Protein AF-A0A2V6MTR0-F1 (afdb_monomer_lite)

Foldseek 3Di:
DDDDDDDDDDDDDDDDDDDPDDPDDPPPPPPDDAQPQLLAQQVLQDQLPAQKKKKFQKFFFPLVLLVVLVCVQPVPDVVSAPHAHTNDFAFAADPDDPPDDPVDGHGDRDQKHKDKDFALLLCVSNVVCVVAVQWDPPLAVDSNCDCLNLCVLLPQDDCSHPVNDPWCHPVSRRGMMMMMGGNDPVSVVVNVVRVVVSCPVVVRIDGGDMDMFGAAWDADPNDTDGACAAQLLARPPLDAAAADNGPDDDQQAQADHFHCCFFFPDCPDPRDHATPPNSVGGSDWDKDWDWDWDLSVVLQVVLVVCCVPDNSQLVVCLQAQHGRDLAGLQVVQPDNADVVHADSSCSNHDACFAQVRDHPQLCPSHNCLHPCCLLCVQQQQFVVFNGGNGDPSSQDWGDRKGKDDHHQDPVCSPPVITITIIDITITRHCVRHVSCSSNQRNPDPCGRPPSDDDPVVVPPVCVVDPDDPDDDDDDDDDDDDDDDD

Radius of gyration: 28.37 Å; chains: 1; bounding box: 114×89×95 Å

pLDDT: mean 83.17, std 23.15, range [23.16, 98.75]

Secondary structure (DSSP, 8-state):
---------PPPPP-----S--SS-------PPPP-TTTSBHHHH-----SEEEEEEEEESSHHHHHHHHHHTTSS-TTTSPPPPBSSPPPS--PPPTTS-TTSPP----SEEEEEEE-HHHHHHTTHHHH-TT-B-TT-HHHHH-HHHHHHHHT--GGGSGGG-STTTTTT---EEEEEEESSHHHHHHHHHHHHHHHHGGG-EEEEEEEEEEPPEEEETTEEEE-SB-TTS-B-S-S---BTT-SS----BSSPPBPGGGTS--TT-SS-PPPBSGGGTTT--EEEEEEEE--HHHHHHHHHTTTTTS-HHHHHHHHHSB-TTS-BTTT-SS-SS-TT---TTTTB---SB-TTS-B-TT-SSS-TTSHHHHH--TTS-BTTB-STT---GGG--EEEEEEESPPP-TTSTT-----EEEEEEEES-IIIIIIHIIIIIIS-TTTTTTS---TTHHHHHTTT-----PPP-------------

Sequence (485 aa):
MLMSQGIKIDDPPARKAAGIMGHLFGRSEHKTPGLDLDDIQGFILRGYRMPMVRHFLLTVGVPAEARKLLGRLVSGDESDAPQITTAEEWQVGFEAGPGDNAAEVSRHKPDYCLNLGITWQGMMALEIKDRVPTLSFNSFGAFIAGAAARAKLVGDTGPSDPQNWIGDFGKGSDHVLLTLHALSPECLATYSERLAALFAEGNAFREIWRQDGMALMEMKDGKPVFTSKVPFGYTDGVSVTTIRGGPELSRQDHQQPCEPWLFVLRDEAENYIVPEPRELGLNGSFAVFKMIMTDVVGFENFLQSNKDKIDPELLAAKMCGRWRNGVPLALSPETDSPVGGIPSEQLNNFEYVNADGSGDPKGLRCPVGAHMRRVNPRGEPVTGQGQAGGSNVTHRLIRRGMPYGPTYDPRQPYDGIERGLLGYFINSSIENQYEFVLSQWVNDSAFAGSVRLNPYSAGEWHASNQGHRLHQLHYHESRGLLLPA

Structure (mmCIF, N/CA/C/O backbone):
data_AF-A0A2V6MTR0-F1
#
_entry.id   AF-A0A2V6MTR0-F1
#
loop_
_atom_site.group_PDB
_atom_site.id
_atom_site.type_symbol
_atom_site.label_atom_id
_atom_site.label_alt_id
_atom_site.label_comp_id
_atom_site.label_asym_id
_atom_site.label_entity_id
_atom_site.label_seq_id
_atom_site.pdbx_PDB_ins_code
_atom_site.Cartn_x
_atom_site.Cartn_y
_atom_site.Cartn_z
_atom_site.occupancy
_atom_site.B_iso_or_equiv
_atom_site.auth_seq_id
_atom_site.auth_comp_id
_atom_site.auth_asym_id
_atom_site.auth_atom_id
_atom_site.pdbx_PDB_model_num
ATOM 1 N N . MET A 1 1 ? -84.708 -14.230 -64.052 1.00 33.84 1 MET A N 1
ATOM 2 C CA . MET A 1 1 ? -83.751 -15.224 -64.589 1.00 33.84 1 MET A CA 1
ATOM 3 C C . MET A 1 1 ? -82.373 -14.790 -64.117 1.00 33.84 1 MET A C 1
ATOM 5 O O . MET A 1 1 ? -82.005 -13.664 -64.397 1.00 33.84 1 MET A O 1
ATOM 9 N N . LEU A 1 2 ? -81.796 -15.440 -63.105 1.00 29.17 2 LEU A N 1
ATOM 10 C CA . LEU A 1 2 ? -81.157 -16.770 -63.112 1.00 29.17 2 LEU A CA 1
ATOM 11 C C . LEU A 1 2 ? -79.667 -16.687 -63.496 1.00 29.17 2 LEU A C 1
ATOM 13 O O . LEU A 1 2 ? -79.356 -16.682 -64.676 1.00 29.17 2 LEU A O 1
ATOM 17 N N . MET A 1 3 ? -78.832 -16.722 -62.444 1.00 26.53 3 MET A N 1
ATOM 18 C CA . MET A 1 3 ? -77.586 -17.507 -62.288 1.00 26.53 3 MET A CA 1
ATOM 19 C C . MET A 1 3 ? -76.374 -17.177 -63.193 1.00 26.53 3 MET A C 1
ATOM 21 O O . MET A 1 3 ? -76.527 -16.717 -64.311 1.00 26.53 3 MET A O 1
ATOM 25 N N . SER A 1 4 ? -75.121 -17.375 -62.759 1.00 28.55 4 SER A N 1
ATOM 26 C CA . SER A 1 4 ? -74.588 -18.056 -61.558 1.00 28.55 4 SER A CA 1
ATOM 27 C C . SER A 1 4 ? -73.441 -17.272 -60.893 1.00 28.55 4 SER A C 1
ATOM 29 O O . SER A 1 4 ? -72.795 -16.444 -61.526 1.00 28.55 4 SER A O 1
ATOM 31 N N . GLN A 1 5 ? -73.162 -17.558 -59.617 1.00 31.67 5 GLN A N 1
ATOM 32 C CA . GLN A 1 5 ? -72.034 -16.980 -58.869 1.00 31.67 5 GLN A CA 1
ATOM 33 C C . GLN A 1 5 ? -70.685 -17.621 -59.242 1.00 31.67 5 GLN A C 1
ATOM 35 O O . GLN A 1 5 ? -70.638 -18.760 -59.701 1.00 31.67 5 GLN A O 1
ATOM 40 N N . GLY A 1 6 ? -69.590 -16.904 -58.965 1.00 27.83 6 GLY A N 1
ATOM 41 C CA . GLY A 1 6 ? -68.218 -17.393 -59.126 1.00 27.83 6 GLY A CA 1
ATOM 42 C C . GLY A 1 6 ? -67.177 -16.348 -58.719 1.00 27.83 6 GLY A C 1
ATOM 43 O O . GLY A 1 6 ? -66.481 -15.811 -59.575 1.00 27.83 6 GLY A O 1
ATOM 44 N N . ILE A 1 7 ? -67.091 -16.024 -57.424 1.00 32.03 7 ILE A N 1
ATOM 45 C CA . ILE A 1 7 ? -66.074 -15.104 -56.885 1.00 32.03 7 ILE A CA 1
ATOM 46 C C . ILE A 1 7 ? -64.896 -15.928 -56.357 1.00 32.03 7 ILE A C 1
ATOM 48 O O . ILE A 1 7 ? -65.088 -16.833 -55.546 1.00 32.03 7 ILE A O 1
ATOM 52 N N . LYS A 1 8 ? -63.683 -15.614 -56.825 1.00 28.50 8 LYS A N 1
ATOM 53 C CA . LYS A 1 8 ? -62.437 -16.177 -56.291 1.00 28.50 8 LYS A CA 1
ATOM 54 C C . LYS A 1 8 ? -62.180 -15.643 -54.882 1.00 28.50 8 LYS A C 1
ATOM 56 O O . LYS A 1 8 ? -62.353 -14.452 -54.637 1.00 28.50 8 LYS A O 1
ATOM 61 N N . ILE A 1 9 ? -61.724 -16.523 -54.000 1.00 31.20 9 ILE A N 1
ATOM 62 C CA . ILE A 1 9 ? -61.154 -16.184 -52.695 1.00 31.20 9 ILE A CA 1
ATOM 63 C C . ILE A 1 9 ? -59.670 -16.542 -52.788 1.00 31.20 9 ILE A C 1
ATOM 65 O O . ILE A 1 9 ? -59.353 -17.667 -53.171 1.00 31.20 9 ILE A O 1
ATOM 69 N N . ASP A 1 10 ? -58.789 -15.592 -52.481 1.00 29.17 10 ASP A N 1
ATOM 70 C CA . ASP A 1 10 ? -57.348 -15.839 -52.393 1.00 29.17 10 ASP A CA 1
ATOM 71 C C . ASP A 1 10 ? -56.990 -16.344 -50.983 1.00 29.17 10 ASP A C 1
ATOM 73 O O . ASP A 1 10 ? -57.447 -15.789 -49.978 1.00 29.17 10 ASP A O 1
ATOM 77 N N . ASP A 1 11 ? -56.185 -17.406 -50.905 1.00 30.42 11 ASP A N 1
ATOM 78 C CA . ASP A 1 11 ? -55.829 -18.071 -49.645 1.00 30.42 11 ASP A CA 1
ATOM 79 C C . ASP A 1 11 ? -54.784 -17.284 -48.820 1.00 30.42 11 ASP A C 1
ATOM 81 O O . ASP A 1 11 ? -53.727 -16.917 -49.345 1.00 30.42 11 ASP A O 1
ATOM 85 N N . PRO A 1 12 ? -54.998 -17.084 -47.503 1.00 31.59 12 PRO A N 1
ATOM 86 C CA . PRO A 1 12 ? -53.989 -16.531 -46.603 1.00 31.59 12 PRO A CA 1
ATOM 87 C C . PRO A 1 12 ? -53.010 -17.617 -46.093 1.00 31.59 12 PRO A C 1
ATOM 89 O O . PRO A 1 12 ? -53.440 -18.715 -45.724 1.00 31.59 12 PRO A O 1
ATOM 92 N N . PRO A 1 13 ? -51.695 -17.335 -45.988 1.00 31.44 13 PRO A N 1
ATOM 93 C CA . PRO A 1 13 ? -50.710 -18.307 -45.508 1.00 31.44 13 PRO A CA 1
ATOM 94 C C . PRO A 1 13 ? -50.838 -18.615 -44.004 1.00 31.44 13 PRO A C 1
ATOM 96 O O . PRO A 1 13 ? -51.293 -17.802 -43.198 1.00 31.44 13 PRO A O 1
ATOM 99 N N . ALA A 1 14 ? -50.442 -19.834 -43.627 1.00 29.52 14 ALA A N 1
ATOM 100 C CA . ALA A 1 14 ? -50.950 -20.504 -42.433 1.00 29.52 14 ALA A CA 1
ATOM 101 C C . ALA A 1 14 ? -50.149 -20.328 -41.121 1.00 29.52 14 ALA A C 1
ATOM 103 O O . ALA A 1 14 ? -48.926 -20.217 -41.088 1.00 29.52 14 ALA A O 1
ATOM 104 N N . ARG A 1 15 ? -50.921 -20.423 -40.028 1.00 29.33 15 ARG A N 1
ATOM 105 C CA . ARG A 1 15 ? -50.597 -20.675 -38.607 1.00 29.33 15 ARG A CA 1
ATOM 106 C C . ARG A 1 15 ? -49.187 -21.197 -38.256 1.00 29.33 15 ARG A C 1
ATOM 108 O O . ARG A 1 15 ? -48.757 -22.238 -38.747 1.00 29.33 15 ARG A O 1
ATOM 115 N N . LYS A 1 16 ? -48.645 -20.670 -37.148 1.00 28.02 16 LYS A N 1
ATOM 116 C CA . LYS A 1 16 ? -47.984 -21.485 -36.105 1.00 28.02 16 LYS A CA 1
ATOM 117 C C . LYS A 1 16 ? -48.635 -21.238 -34.740 1.00 28.02 16 LYS A C 1
ATOM 119 O O . LYS A 1 16 ? -49.164 -20.161 -34.489 1.00 28.02 16 LYS A O 1
ATOM 124 N N . ALA A 1 17 ? -48.674 -22.284 -33.917 1.00 28.58 17 ALA A N 1
ATOM 125 C CA . ALA A 1 17 ? -49.437 -22.332 -32.671 1.00 28.58 17 ALA A CA 1
ATOM 126 C C . ALA A 1 17 ? -48.702 -21.683 -31.486 1.00 28.58 17 ALA A C 1
ATOM 128 O O . ALA A 1 17 ? -47.473 -21.618 -31.466 1.00 28.58 17 ALA A O 1
ATOM 129 N N . ALA A 1 18 ? -49.469 -21.253 -30.482 1.00 29.38 18 ALA A N 1
ATOM 130 C CA . ALA A 1 18 ? -48.938 -20.783 -29.209 1.00 29.38 18 ALA A CA 1
ATOM 131 C C . ALA A 1 18 ? -48.342 -21.941 -28.385 1.00 29.38 18 ALA A C 1
ATOM 133 O O . ALA A 1 18 ? -48.918 -23.028 -28.323 1.00 29.38 18 ALA A O 1
ATOM 134 N N . GLY A 1 19 ? -47.218 -21.674 -27.717 1.00 24.73 19 GLY A N 1
ATOM 135 C CA . GLY A 1 19 ? -46.585 -22.559 -26.739 1.00 24.73 19 GLY A CA 1
ATOM 136 C C . GLY A 1 19 ? -46.170 -21.752 -25.510 1.00 24.73 19 GLY A C 1
ATOM 137 O O . GLY A 1 19 ? -45.604 -20.669 -25.634 1.00 24.73 19 GLY A O 1
ATOM 138 N N . ILE A 1 20 ? -46.501 -22.256 -24.323 1.00 33.28 20 ILE A N 1
ATOM 139 C CA . ILE A 1 20 ? -46.350 -21.546 -23.047 1.00 33.28 20 ILE A CA 1
ATOM 140 C C . ILE A 1 20 ? -44.891 -21.634 -22.572 1.00 33.28 20 ILE A C 1
ATOM 142 O O . ILE A 1 20 ? -44.510 -22.630 -21.969 1.00 33.28 20 ILE A O 1
ATOM 146 N N . MET A 1 21 ? -44.086 -20.596 -22.830 1.00 28.44 21 MET A N 1
ATOM 147 C CA . MET A 1 21 ? -42.821 -20.295 -22.126 1.00 28.44 21 MET A CA 1
ATOM 148 C C . MET A 1 21 ? -42.374 -18.854 -22.454 1.00 28.44 21 MET A C 1
ATOM 150 O O . MET A 1 21 ? -41.492 -18.622 -23.273 1.00 28.44 21 MET A O 1
ATOM 154 N N . GLY A 1 22 ? -43.045 -17.868 -21.845 1.00 27.20 22 GLY A N 1
ATOM 155 C CA . GLY A 1 22 ? -42.843 -16.430 -22.107 1.00 27.20 22 GLY A CA 1
ATOM 156 C C . GLY A 1 22 ? -42.493 -15.586 -20.875 1.00 27.20 22 GLY A C 1
ATOM 157 O O . GLY A 1 22 ? -42.615 -14.367 -20.925 1.00 27.20 22 GLY A O 1
ATOM 158 N N . HIS A 1 23 ? -42.093 -16.216 -19.767 1.00 29.58 23 HIS A N 1
ATOM 159 C CA . HIS A 1 23 ? -41.708 -15.542 -18.522 1.00 29.58 23 HIS A CA 1
ATOM 160 C C . HIS A 1 23 ? -40.485 -16.214 -17.890 1.00 29.58 23 HIS A C 1
ATOM 162 O O . HIS A 1 23 ? -40.604 -16.947 -16.918 1.00 29.58 23 HIS A O 1
ATOM 168 N N . LEU A 1 24 ? -39.321 -15.964 -18.488 1.00 30.08 24 LEU A N 1
ATOM 169 C CA . LEU A 1 24 ? -37.967 -16.079 -17.934 1.00 30.08 24 LEU A CA 1
ATOM 170 C C . LEU A 1 24 ? -37.044 -15.337 -18.922 1.00 30.08 24 LEU A C 1
ATOM 172 O O . LEU A 1 24 ? -37.336 -15.307 -20.115 1.00 30.08 24 LEU A O 1
ATOM 176 N N . PHE A 1 25 ? -35.963 -14.721 -18.435 1.00 33.44 25 PHE A N 1
ATOM 177 C CA . PHE A 1 25 ? -35.032 -13.885 -19.224 1.00 33.44 25 PHE A CA 1
ATOM 178 C C . PHE A 1 25 ? -35.564 -12.529 -19.722 1.00 33.44 25 PHE A C 1
ATOM 180 O O . PHE A 1 25 ? -35.232 -12.073 -20.815 1.00 33.44 25 PHE A O 1
ATOM 187 N N . GLY A 1 26 ? -36.262 -11.798 -18.852 1.00 25.62 26 GLY A N 1
ATOM 188 C CA . GLY A 1 26 ? -36.064 -10.349 -18.839 1.00 25.62 26 GLY A CA 1
ATOM 189 C C . GLY A 1 26 ? -34.665 -10.063 -18.289 1.00 25.62 26 GLY A C 1
ATOM 190 O O . GLY A 1 26 ? -34.440 -10.256 -17.096 1.00 25.62 26 GLY A O 1
ATOM 191 N N . ARG A 1 27 ? -33.715 -9.636 -19.135 1.00 30.66 27 ARG A N 1
ATOM 192 C CA . ARG A 1 27 ? -32.462 -9.038 -18.648 1.00 30.66 27 ARG A CA 1
ATOM 193 C C . ARG A 1 27 ? -32.815 -7.707 -17.992 1.00 30.66 27 ARG A C 1
ATOM 195 O O . ARG A 1 27 ? -32.954 -6.695 -18.670 1.00 30.66 27 ARG A O 1
ATOM 202 N N . SER A 1 28 ? -32.978 -7.741 -16.674 1.00 26.50 28 SER A N 1
ATOM 203 C CA . SER A 1 28 ? -32.849 -6.557 -15.838 1.00 26.50 28 SER A CA 1
ATOM 204 C C . SER A 1 28 ? -31.464 -5.968 -16.097 1.00 26.50 28 SER A C 1
ATOM 206 O O . SER A 1 28 ? -30.456 -6.604 -15.783 1.00 26.50 28 SER A O 1
ATOM 208 N N . GLU A 1 29 ? -31.406 -4.772 -16.684 1.00 31.47 29 GLU A N 1
ATOM 209 C CA . GLU A 1 29 ? -30.251 -3.899 -16.498 1.00 31.47 29 GLU A CA 1
ATOM 210 C C . GLU A 1 29 ? -30.249 -3.494 -15.024 1.00 31.47 29 GLU A C 1
ATOM 212 O O . GLU A 1 29 ? -30.790 -2.457 -14.634 1.00 31.47 29 GLU A O 1
ATOM 217 N N . HIS A 1 30 ? -29.671 -4.354 -14.184 1.00 32.06 30 HIS A N 1
ATOM 218 C CA . HIS A 1 30 ? -29.319 -3.976 -12.830 1.00 32.06 30 HIS A CA 1
ATOM 219 C C . HIS A 1 30 ? -28.323 -2.827 -12.943 1.00 32.06 30 HIS A C 1
ATOM 221 O O . HIS A 1 30 ? -27.138 -3.043 -13.190 1.00 32.06 30 HIS A O 1
ATOM 227 N N . LYS A 1 31 ? -28.814 -1.596 -12.759 1.00 31.45 31 LYS A N 1
ATOM 228 C CA . LYS A 1 31 ? -27.966 -0.496 -12.314 1.00 31.45 31 LYS A CA 1
ATOM 229 C C . LYS A 1 31 ? -27.242 -1.006 -11.077 1.00 31.45 31 LYS A C 1
ATOM 231 O O . LYS A 1 31 ? -27.892 -1.231 -10.055 1.00 31.45 31 LYS A O 1
ATOM 236 N N . THR A 1 32 ? -25.933 -1.212 -11.186 1.00 45.22 32 THR A N 1
ATOM 237 C CA . THR A 1 32 ? -25.082 -1.467 -10.027 1.00 45.22 32 THR A CA 1
ATOM 238 C C . THR A 1 32 ? -25.380 -0.368 -9.007 1.00 45.22 32 THR A C 1
ATOM 240 O O . THR A 1 32 ? -25.335 0.809 -9.390 1.00 45.22 32 THR A O 1
ATOM 243 N N . PRO A 1 33 ? -25.753 -0.702 -7.758 1.00 58.97 33 PRO A N 1
ATOM 244 C CA . PRO A 1 33 ? -25.910 0.303 -6.719 1.00 58.97 33 PRO A CA 1
ATOM 245 C C . PRO A 1 33 ? -24.625 1.121 -6.617 1.00 58.97 33 PRO A C 1
ATOM 247 O O . PRO A 1 33 ? -23.531 0.580 -6.804 1.00 58.97 33 PRO A O 1
ATOM 250 N N . GLY A 1 34 ? -24.759 2.419 -6.344 1.00 81.44 34 GLY A N 1
ATOM 251 C CA . GLY A 1 34 ? -23.606 3.294 -6.167 1.00 81.44 34 GLY A CA 1
ATOM 252 C C . GLY A 1 34 ? -22.654 2.790 -5.078 1.00 81.44 34 GLY A C 1
ATOM 253 O O . GLY A 1 34 ? -22.967 1.882 -4.301 1.00 81.44 34 GLY A O 1
ATOM 254 N N . LEU A 1 35 ? -21.469 3.389 -5.040 1.00 89.81 35 LEU A N 1
ATOM 255 C CA . LEU A 1 35 ? -20.619 3.305 -3.861 1.00 89.81 35 LEU A CA 1
ATOM 256 C C . LEU A 1 35 ? -21.121 4.331 -2.848 1.00 89.81 35 LEU A C 1
ATOM 258 O O . LEU A 1 35 ? -21.293 5.497 -3.204 1.00 89.81 35 LEU A O 1
ATOM 262 N N . ASP A 1 36 ? -21.344 3.887 -1.616 1.00 93.00 36 ASP A N 1
ATOM 263 C CA . ASP A 1 36 ? -21.772 4.732 -0.501 1.00 93.00 36 ASP A CA 1
ATOM 264 C C . ASP A 1 36 ? -20.525 5.465 0.019 1.00 93.00 36 ASP A C 1
ATOM 266 O O . ASP A 1 36 ? -19.776 4.980 0.867 1.00 93.00 36 ASP A O 1
ATOM 270 N N . LEU A 1 37 ? -20.183 6.572 -0.648 1.00 91.88 37 LEU A N 1
ATOM 271 C CA . LEU A 1 37 ? -18.887 7.238 -0.487 1.00 91.88 37 LEU A CA 1
ATOM 272 C C . LEU A 1 37 ? -18.693 7.868 0.905 1.00 91.88 37 LEU A C 1
ATOM 274 O O . LEU A 1 37 ? -17.554 8.089 1.308 1.00 91.88 37 LEU A O 1
ATOM 278 N N . ASP A 1 38 ? -19.777 8.137 1.621 1.00 92.25 38 ASP A N 1
ATOM 279 C CA . ASP A 1 38 ? -19.833 8.587 3.014 1.00 92.25 38 ASP A CA 1
ATOM 280 C C . ASP A 1 38 ? -19.482 7.478 4.017 1.00 92.25 38 ASP A C 1
ATOM 282 O O . ASP A 1 38 ? -18.812 7.744 5.012 1.00 92.25 38 ASP A O 1
ATOM 286 N N . ASP A 1 39 ? -19.845 6.230 3.725 1.00 94.69 39 ASP A N 1
ATOM 287 C CA . ASP A 1 39 ? -19.574 5.064 4.580 1.00 94.69 39 ASP A CA 1
ATOM 288 C C . ASP A 1 39 ? -18.194 4.422 4.301 1.00 94.69 39 ASP A C 1
ATOM 290 O O . ASP A 1 39 ? -17.587 3.768 5.151 1.00 94.69 39 ASP A O 1
ATOM 294 N N . ILE A 1 40 ? -17.635 4.636 3.104 1.00 96.06 40 ILE A N 1
ATOM 295 C CA . ILE A 1 40 ? -16.334 4.077 2.705 1.00 96.06 40 ILE A CA 1
ATOM 296 C C . ILE A 1 40 ? -15.183 4.986 3.158 1.00 96.06 40 ILE A C 1
ATOM 298 O O . ILE A 1 40 ? -15.105 6.157 2.789 1.00 96.06 40 ILE A O 1
ATOM 302 N N . GLN A 1 41 ? -14.193 4.427 3.862 1.00 96.81 41 GLN A N 1
ATOM 303 C CA . GLN A 1 41 ? -12.961 5.148 4.207 1.00 96.81 41 GLN A CA 1
ATOM 304 C C . GLN A 1 41 ? -12.203 5.633 2.959 1.00 96.81 41 GLN A C 1
ATOM 306 O O . GLN A 1 41 ? -11.788 4.846 2.102 1.00 96.81 41 GLN A O 1
ATOM 311 N N . GLY A 1 42 ? -11.947 6.942 2.893 1.00 93.12 42 GLY A N 1
ATOM 312 C CA . GLY A 1 42 ? -11.485 7.644 1.697 1.00 93.12 42 GLY A CA 1
ATOM 313 C C . GLY A 1 42 ? -10.224 7.077 1.073 1.00 93.12 42 GLY A C 1
ATOM 314 O O . GLY A 1 42 ? -10.126 6.995 -0.145 1.00 93.12 42 GLY A O 1
ATOM 315 N N . PHE A 1 43 ? -9.289 6.602 1.887 1.00 91.50 43 PHE A N 1
ATOM 316 C CA . PHE A 1 43 ? -7.987 6.102 1.455 1.00 91.50 43 PHE A CA 1
ATOM 317 C C . PHE A 1 43 ? -8.050 4.837 0.583 1.00 91.50 43 PHE A C 1
ATOM 319 O O . PHE A 1 43 ? -7.141 4.582 -0.218 1.00 91.50 43 PHE A O 1
ATOM 326 N N . ILE A 1 44 ? -9.143 4.072 0.695 1.00 94.25 44 ILE A N 1
ATOM 327 C CA . ILE A 1 44 ? -9.448 2.937 -0.181 1.00 94.25 44 ILE A CA 1
ATOM 328 C C . ILE A 1 44 ? -9.596 3.465 -1.616 1.00 94.25 44 ILE A C 1
ATOM 330 O O . ILE A 1 44 ? -8.835 3.092 -2.510 1.00 94.25 44 ILE A O 1
ATOM 334 N N . LEU A 1 45 ? -10.506 4.421 -1.820 1.00 90.38 45 LEU A N 1
ATOM 335 C CA . LEU A 1 45 ? -10.933 4.888 -3.142 1.00 90.38 45 LEU A CA 1
ATOM 336 C C . LEU A 1 45 ? -10.199 6.138 -3.662 1.00 90.38 45 LEU A C 1
ATOM 338 O O . LEU A 1 45 ? -10.233 6.400 -4.862 1.00 90.38 45 LEU A O 1
ATOM 342 N N . ARG A 1 46 ? -9.517 6.894 -2.794 1.00 86.69 46 ARG A N 1
ATOM 343 C CA . ARG A 1 46 ? -8.811 8.148 -3.099 1.00 86.69 46 ARG A CA 1
ATOM 344 C C . ARG A 1 46 ? -7.370 8.113 -2.594 1.00 86.69 46 ARG A C 1
ATOM 346 O O . ARG A 1 46 ? -7.097 7.971 -1.407 1.00 86.69 46 ARG A O 1
ATOM 353 N N . GLY A 1 47 ? -6.418 8.340 -3.488 1.00 84.75 47 GLY A N 1
ATOM 354 C CA . GLY A 1 47 ? -5.051 8.689 -3.139 1.00 84.75 47 GLY A CA 1
ATOM 355 C C . GLY A 1 47 ? -4.988 10.161 -2.751 1.00 84.75 47 GLY A C 1
ATOM 356 O O . GLY A 1 47 ? -5.051 11.028 -3.620 1.00 84.75 47 GLY A O 1
ATOM 357 N N . TYR A 1 48 ? -4.816 10.459 -1.462 1.00 88.38 48 TYR A N 1
ATOM 358 C CA . TYR A 1 48 ? -4.881 11.834 -0.952 1.00 88.38 48 TYR A CA 1
ATOM 359 C C . TYR A 1 48 ? -3.801 12.784 -1.494 1.00 88.38 48 TYR A C 1
ATOM 361 O O . TYR A 1 48 ? -3.951 14.003 -1.413 1.00 88.38 48 TYR A O 1
ATOM 369 N N . ARG A 1 49 ? -2.690 12.259 -2.037 1.00 86.88 49 ARG A N 1
ATOM 370 C CA . ARG A 1 49 ? -1.531 13.040 -2.529 1.00 86.88 49 ARG A CA 1
ATOM 371 C C . ARG A 1 49 ? -0.973 14.014 -1.477 1.00 86.88 49 ARG A C 1
ATOM 373 O O . ARG A 1 49 ? -0.543 15.114 -1.813 1.00 86.88 49 ARG A O 1
ATOM 380 N N . MET A 1 50 ? -1.103 13.700 -0.188 1.00 91.88 50 MET A N 1
ATOM 381 C CA . MET A 1 50 ? -0.501 14.478 0.903 1.00 91.88 50 MET A CA 1
ATOM 382 C C . MET A 1 50 ? 0.993 14.153 0.996 1.00 91.88 50 MET A C 1
ATOM 384 O O . MET A 1 50 ? 1.341 12.988 0.818 1.00 91.88 50 MET A O 1
ATOM 388 N N . PRO A 1 51 ? 1.872 15.143 1.235 1.00 94.94 51 PRO A N 1
ATOM 389 C CA . PRO A 1 51 ? 3.315 14.918 1.254 1.00 94.94 51 PRO A CA 1
ATOM 390 C C . PRO A 1 51 ? 3.796 14.159 2.491 1.00 94.94 51 PRO A C 1
ATOM 392 O O . PRO A 1 51 ? 4.909 13.645 2.474 1.00 94.94 51 PRO A O 1
ATOM 395 N N . MET A 1 52 ? 2.996 14.105 3.559 1.00 96.19 52 MET A N 1
ATOM 396 C CA . MET A 1 52 ? 3.387 13.532 4.845 1.00 96.19 52 MET A CA 1
ATOM 397 C C . MET A 1 52 ? 2.346 12.531 5.342 1.00 96.19 52 MET A C 1
ATOM 399 O O . MET A 1 52 ? 1.149 12.645 5.052 1.00 96.19 52 MET A O 1
ATOM 403 N N . VAL A 1 53 ? 2.817 11.550 6.107 1.00 98.00 53 VAL A N 1
ATOM 404 C CA . VAL A 1 53 ? 1.997 10.593 6.845 1.00 98.00 53 VAL A CA 1
ATOM 405 C C . VAL A 1 53 ? 2.656 10.258 8.179 1.00 98.00 53 VAL A C 1
ATOM 407 O O . VAL A 1 53 ? 3.879 10.176 8.263 1.00 98.00 53 VAL A O 1
ATOM 410 N N . ARG A 1 54 ? 1.851 10.021 9.211 1.00 98.50 54 ARG A N 1
ATOM 411 C CA . ARG A 1 54 ? 2.262 9.371 10.454 1.00 98.50 54 ARG A CA 1
ATOM 412 C C . ARG A 1 54 ? 1.352 8.186 10.718 1.00 98.50 54 ARG A C 1
ATOM 414 O O . ARG A 1 54 ? 0.128 8.318 10.697 1.00 98.50 54 ARG A O 1
ATOM 421 N N . HIS A 1 55 ? 1.960 7.042 10.991 1.00 98.12 55 HIS A N 1
ATOM 422 C CA . HIS A 1 55 ? 1.259 5.839 11.412 1.00 98.12 55 HIS A CA 1
ATOM 423 C C . HIS A 1 55 ? 1.439 5.649 12.916 1.00 98.12 55 HIS A C 1
ATOM 425 O O . HIS A 1 55 ? 2.543 5.819 13.434 1.00 98.12 55 HIS A O 1
ATOM 431 N N . PHE A 1 56 ? 0.360 5.274 13.595 1.00 98.06 56 PHE A N 1
ATOM 432 C CA . PHE A 1 56 ? 0.311 4.964 15.017 1.00 98.06 56 PHE A CA 1
ATOM 433 C C . PHE A 1 56 ? -0.173 3.526 15.174 1.00 98.06 56 PHE A C 1
ATOM 435 O O . PHE A 1 56 ? -1.303 3.206 14.800 1.00 98.06 56 PHE A O 1
ATOM 442 N N . LEU A 1 57 ? 0.672 2.661 15.727 1.00 97.69 57 LEU A N 1
ATOM 443 C CA . LEU A 1 57 ? 0.282 1.319 16.133 1.00 97.69 57 LEU A CA 1
ATOM 444 C C . LEU A 1 57 ? -0.132 1.359 17.603 1.00 97.69 57 LEU A C 1
ATOM 446 O O . LEU A 1 57 ? 0.632 1.795 18.469 1.00 97.69 57 LEU A O 1
ATOM 450 N N . LEU A 1 58 ? -1.348 0.900 17.869 1.00 98.38 58 LEU A N 1
ATOM 451 C CA . LEU A 1 58 ? -2.017 1.018 19.153 1.00 98.38 58 LEU A CA 1
ATOM 452 C C . LEU A 1 58 ? -2.387 -0.369 19.692 1.00 98.38 58 LEU A C 1
ATOM 454 O O . LEU A 1 58 ? -2.930 -1.205 18.966 1.00 98.38 58 LEU A O 1
ATOM 458 N N . THR A 1 59 ? -2.158 -0.580 20.986 1.00 98.38 59 THR A N 1
ATOM 459 C CA . THR A 1 59 ? -2.777 -1.654 21.775 1.00 98.38 59 THR A CA 1
ATOM 460 C C . THR A 1 59 ? -4.008 -1.092 22.481 1.00 98.38 59 THR A C 1
ATOM 462 O O . THR A 1 59 ? -3.938 -0.006 23.057 1.00 98.38 59 THR A O 1
ATOM 465 N N . VAL A 1 60 ? -5.122 -1.823 22.493 1.00 98.69 60 VAL A N 1
ATOM 466 C CA . VAL A 1 60 ? -6.288 -1.500 23.332 1.00 98.69 60 VAL A CA 1
ATOM 467 C C . VAL A 1 60 ? -5.873 -1.521 24.805 1.00 98.69 60 VAL A C 1
ATOM 469 O O . VAL A 1 60 ? -5.268 -2.488 25.266 1.00 98.69 60 VAL A O 1
ATOM 472 N N . GLY A 1 61 ? -6.190 -0.455 25.541 1.00 98.44 61 GLY A N 1
ATOM 473 C CA . GLY A 1 61 ? -6.019 -0.397 26.991 1.00 98.44 61 GLY A CA 1
ATOM 474 C C . GLY A 1 61 ? -7.292 -0.859 27.698 1.00 98.44 61 GLY A C 1
ATOM 475 O O . GLY A 1 61 ? -7.424 -2.027 28.053 1.00 98.44 61 GLY A O 1
ATOM 476 N N . VAL A 1 62 ? -8.243 0.056 27.889 1.00 98.56 62 VAL A N 1
ATOM 477 C CA . VAL A 1 62 ? -9.586 -0.225 28.415 1.00 98.56 62 VAL A CA 1
ATOM 478 C C . VAL A 1 62 ? -10.558 -0.387 27.237 1.00 98.56 62 VAL A C 1
ATOM 480 O O . VAL A 1 62 ? -10.868 0.612 26.585 1.00 98.56 62 VAL A O 1
ATOM 483 N N . PRO A 1 63 ? -11.101 -1.591 26.958 1.00 98.62 63 PRO A N 1
ATOM 484 C CA . PRO A 1 63 ? -11.911 -1.834 25.757 1.00 98.62 63 PRO A CA 1
ATOM 485 C C . PRO A 1 63 ? -13.160 -0.950 25.635 1.00 98.62 63 PRO A C 1
ATOM 487 O O . PRO A 1 63 ? -13.562 -0.583 24.532 1.00 98.62 63 PRO A O 1
ATOM 490 N N . ALA A 1 64 ? -13.773 -0.569 26.761 1.00 98.50 64 ALA A N 1
ATOM 491 C CA . ALA A 1 64 ? -14.921 0.336 26.775 1.00 98.50 64 ALA A CA 1
ATOM 492 C C . ALA A 1 64 ? -14.561 1.758 26.309 1.00 98.50 64 ALA A C 1
ATOM 494 O O . ALA A 1 64 ? -15.229 2.286 25.419 1.00 98.50 64 ALA A O 1
ATOM 495 N N . GLU A 1 65 ? -13.482 2.340 26.842 1.00 98.75 65 GLU A N 1
ATOM 496 C CA . GLU A 1 65 ? -13.010 3.671 26.438 1.00 98.75 65 GLU A CA 1
ATOM 497 C C . GLU A 1 65 ? -12.415 3.647 25.021 1.00 98.75 65 GLU A C 1
ATOM 499 O O . GLU A 1 65 ? -12.631 4.580 24.252 1.00 98.75 65 GLU A O 1
ATOM 504 N N . ALA A 1 66 ? -11.775 2.542 24.620 1.00 98.75 66 ALA A N 1
ATOM 505 C CA . ALA A 1 66 ? -11.323 2.314 23.249 1.00 98.75 66 ALA A CA 1
ATOM 506 C C . ALA A 1 66 ? -12.482 2.386 22.241 1.00 98.75 66 ALA A C 1
ATOM 508 O O . ALA A 1 66 ? -12.433 3.170 21.296 1.00 98.75 66 ALA A O 1
ATOM 509 N N . ARG A 1 67 ? -13.569 1.631 22.469 1.00 98.38 67 ARG A N 1
ATOM 510 C CA . ARG A 1 67 ? -14.779 1.683 21.623 1.00 98.38 67 ARG A CA 1
ATOM 511 C C . ARG A 1 67 ? -15.435 3.066 21.621 1.00 98.38 67 ARG A C 1
ATOM 513 O O . ARG A 1 67 ? -15.878 3.521 20.571 1.00 98.38 67 ARG A O 1
ATOM 520 N N . LYS A 1 68 ? -15.486 3.737 22.775 1.00 98.44 68 LYS A N 1
ATOM 521 C CA . LYS A 1 68 ? -16.007 5.107 22.902 1.00 98.44 68 LYS A CA 1
ATOM 522 C C . LYS A 1 68 ? -15.184 6.093 22.068 1.00 98.44 68 LYS A C 1
ATOM 524 O O . LYS A 1 68 ? -15.776 6.897 21.356 1.00 98.44 68 LYS A O 1
ATOM 529 N N . LEU A 1 69 ? -13.851 6.009 22.098 1.00 98.69 69 LEU A N 1
ATOM 530 C CA . LEU A 1 69 ? -12.996 6.841 21.250 1.00 98.69 69 LEU A CA 1
ATOM 531 C C . LEU A 1 69 ? -13.207 6.540 19.763 1.00 98.69 69 LEU A C 1
ATOM 533 O O . LEU A 1 69 ? -13.371 7.478 18.993 1.00 98.69 69 LEU A O 1
ATOM 537 N N . LEU A 1 70 ? -13.273 5.266 19.358 1.00 98.19 70 LEU A N 1
ATOM 538 C CA . LEU A 1 70 ? -13.564 4.909 17.962 1.00 98.19 70 LEU A CA 1
ATOM 539 C C . LEU A 1 70 ? -14.880 5.536 17.472 1.00 98.19 70 LEU A C 1
ATOM 541 O O . LEU A 1 70 ? -14.915 6.053 16.362 1.00 98.19 70 LEU A O 1
ATOM 545 N N . GLY A 1 71 ? -15.919 5.571 18.315 1.00 97.81 71 GLY A N 1
ATOM 546 C CA . GLY A 1 71 ? -17.177 6.266 18.017 1.00 97.81 71 GLY A CA 1
ATOM 547 C C . GLY A 1 71 ? -17.041 7.789 17.872 1.00 97.81 71 GLY A C 1
ATOM 548 O O . GLY A 1 71 ? -17.716 8.384 17.038 1.00 97.81 71 GLY A O 1
ATOM 549 N N . ARG A 1 72 ? -16.146 8.432 18.634 1.00 98.00 72 ARG A N 1
ATOM 550 C CA . ARG A 1 72 ? -15.877 9.882 18.533 1.00 98.00 72 ARG A CA 1
ATOM 551 C C . ARG A 1 72 ? -15.176 10.252 17.225 1.00 98.00 72 ARG A C 1
ATOM 553 O O . ARG A 1 72 ? -15.506 11.287 16.651 1.00 98.00 72 ARG A O 1
ATOM 560 N N . LEU A 1 73 ? -14.290 9.384 16.723 1.00 97.56 73 LEU A N 1
ATOM 561 C CA . LEU A 1 73 ? -13.598 9.545 15.432 1.00 97.56 73 LEU A CA 1
ATOM 562 C C . LEU A 1 73 ? -14.531 9.411 14.204 1.00 97.56 73 LEU A C 1
ATOM 564 O O . LEU A 1 73 ? -14.078 9.631 13.085 1.00 97.56 73 LEU A O 1
ATOM 568 N N . VAL A 1 74 ? -15.798 9.019 14.384 1.00 95.00 74 VAL A N 1
ATOM 569 C CA . VAL A 1 74 ? -16.806 8.883 13.307 1.00 95.00 74 VAL A CA 1
ATOM 570 C C . VAL A 1 74 ? -18.113 9.626 13.624 1.00 95.00 74 VAL A C 1
ATOM 572 O O . VAL A 1 74 ? -19.163 9.334 13.061 1.00 95.00 74 VAL A O 1
ATOM 575 N N . SER A 1 75 ? -18.071 10.571 14.564 1.00 91.69 75 SER A N 1
ATOM 576 C CA . SER A 1 75 ? -19.247 11.309 15.046 1.00 91.69 75 SER A CA 1
ATOM 577 C C . SER A 1 75 ? -19.639 12.505 14.169 1.00 91.69 75 SER A C 1
ATOM 579 O O . SER A 1 75 ? -20.752 13.016 14.293 1.00 91.69 75 SER A O 1
ATOM 581 N N . GLY A 1 76 ? -18.721 12.978 13.322 1.00 87.00 76 GLY A N 1
ATOM 582 C CA . GLY A 1 76 ? -18.812 14.251 12.606 1.00 87.00 76 GLY A CA 1
ATOM 583 C C . GLY A 1 76 ? -18.407 15.479 13.437 1.00 87.00 76 GLY A C 1
ATOM 584 O O . GLY A 1 76 ? -18.374 16.583 12.895 1.00 87.00 76 GLY A O 1
ATOM 585 N N . ASP A 1 77 ? -18.071 15.323 14.724 1.00 87.00 77 ASP A N 1
ATOM 586 C CA . ASP A 1 77 ? -17.667 16.431 15.599 1.00 87.00 77 ASP A CA 1
ATOM 587 C C . ASP A 1 77 ? -16.140 16.628 15.618 1.00 87.00 77 ASP A C 1
ATOM 589 O O . ASP A 1 77 ? -15.417 16.136 16.488 1.00 87.00 77 ASP A O 1
ATOM 593 N N . GLU A 1 78 ? -15.649 17.413 14.655 1.00 87.62 78 GLU A N 1
ATOM 594 C CA . GLU A 1 78 ? -14.252 17.873 14.573 1.00 87.62 78 GLU A CA 1
ATOM 595 C C . GLU A 1 78 ? -13.748 18.611 15.825 1.00 87.62 78 GLU A C 1
ATOM 597 O O . GLU A 1 78 ? -12.533 18.709 16.030 1.00 87.62 78 GLU A O 1
ATOM 602 N N . SER A 1 79 ? -14.641 19.160 16.659 1.00 86.00 79 SER A N 1
ATOM 603 C CA . SER A 1 79 ? -14.251 19.859 17.887 1.00 86.00 79 SER A CA 1
ATOM 604 C C . SER A 1 79 ? -13.936 18.881 19.022 1.00 86.00 79 SER A C 1
ATOM 606 O O . SER A 1 79 ? -12.985 19.111 19.774 1.00 86.00 79 SER A O 1
ATOM 608 N N . ASP A 1 80 ? -14.653 17.756 19.081 1.00 89.12 80 ASP A N 1
ATOM 609 C CA . ASP A 1 80 ? -14.431 16.670 20.037 1.00 89.12 80 ASP A CA 1
ATOM 610 C C . ASP A 1 80 ? -13.206 15.816 19.668 1.00 89.12 80 ASP A C 1
ATOM 612 O O . ASP A 1 80 ? -12.306 15.611 20.488 1.00 89.12 80 ASP A O 1
ATOM 616 N N . ALA A 1 81 ? -13.122 15.357 18.415 1.00 94.25 81 ALA A N 1
ATOM 617 C CA . ALA A 1 81 ? -12.023 14.518 17.937 1.00 94.25 81 ALA A CA 1
ATOM 618 C C . ALA A 1 81 ? -11.743 14.721 16.434 1.00 94.25 81 ALA A C 1
ATOM 620 O O . ALA A 1 81 ? -12.647 15.100 15.693 1.00 94.25 81 ALA A O 1
ATOM 621 N N . PRO A 1 82 ? -10.518 14.447 15.946 1.00 95.81 82 PRO A N 1
ATOM 622 C CA . PRO A 1 82 ? -10.258 14.360 14.509 1.00 95.81 82 PRO A CA 1
ATOM 623 C C . PRO A 1 82 ? -11.095 13.240 13.866 1.00 95.81 82 PRO A C 1
ATOM 625 O O . PRO A 1 82 ? -11.115 12.125 14.389 1.00 95.81 82 PRO A O 1
ATOM 628 N N . GLN A 1 83 ? -11.771 13.511 12.751 1.00 95.88 83 GLN A N 1
ATOM 629 C CA . GLN A 1 83 ? -12.702 12.577 12.116 1.00 95.88 83 GLN A CA 1
ATOM 630 C C . GLN A 1 83 ? -12.032 11.705 11.046 1.00 95.88 83 GLN A C 1
ATOM 632 O O . GLN A 1 83 ? -11.136 12.139 10.316 1.00 95.88 83 GLN A O 1
ATOM 637 N N . ILE A 1 84 ? -12.496 10.459 10.923 1.00 97.12 84 ILE A N 1
ATOM 638 C CA . ILE A 1 84 ? -12.126 9.544 9.840 1.00 97.12 84 ILE A CA 1
ATOM 639 C C . ILE A 1 84 ? -12.588 10.133 8.505 1.00 97.12 84 ILE A C 1
ATOM 641 O O . ILE A 1 84 ? -13.747 10.492 8.319 1.00 97.12 84 ILE A O 1
ATOM 645 N N . THR A 1 85 ? -11.668 10.211 7.549 1.00 95.56 85 THR A N 1
ATOM 646 C CA . THR A 1 85 ? -11.937 10.772 6.227 1.00 95.56 85 THR A CA 1
ATOM 647 C C . THR A 1 85 ? -12.621 9.739 5.338 1.00 95.56 85 THR A C 1
ATOM 649 O O . THR A 1 85 ? -12.079 8.652 5.107 1.00 95.56 85 THR A O 1
ATOM 652 N N . THR A 1 86 ? -13.791 10.107 4.820 1.00 94.12 86 THR A N 1
ATOM 653 C CA . THR A 1 86 ? -14.641 9.312 3.924 1.00 94.12 86 THR A CA 1
ATOM 654 C C . THR A 1 86 ? -14.195 9.438 2.459 1.00 94.12 86 THR A C 1
ATOM 656 O O . THR A 1 86 ? -13.274 10.192 2.118 1.00 94.12 86 THR A O 1
ATOM 659 N N . ALA A 1 87 ? -14.811 8.664 1.569 1.00 91.56 87 ALA A N 1
ATOM 660 C CA . ALA A 1 87 ? -14.586 8.694 0.130 1.00 91.56 87 ALA A CA 1
ATOM 661 C C . ALA A 1 87 ? -15.454 9.729 -0.606 1.00 91.56 87 ALA A C 1
ATOM 663 O O . ALA A 1 87 ? -15.373 9.801 -1.839 1.00 91.56 87 ALA A O 1
ATOM 664 N N . GLU A 1 88 ? -16.235 10.556 0.094 1.00 87.75 88 GLU A N 1
ATOM 665 C CA . GLU A 1 88 ? -16.991 11.664 -0.502 1.00 87.75 88 GLU A CA 1
ATOM 666 C C . GLU A 1 88 ? -16.091 12.675 -1.226 1.00 87.75 88 GLU A C 1
ATOM 668 O O . GLU A 1 88 ? -14.866 12.703 -1.066 1.00 87.75 88 GLU A O 1
ATOM 673 N N . GLU A 1 89 ? -16.686 13.486 -2.104 1.00 76.44 89 GLU A N 1
ATOM 674 C CA . GLU A 1 89 ? -15.948 14.536 -2.804 1.00 76.44 89 GLU A CA 1
ATOM 675 C C . GLU A 1 89 ? -15.712 15.746 -1.894 1.00 76.44 89 GLU A C 1
ATOM 677 O O . GLU A 1 89 ? -16.645 16.359 -1.380 1.00 76.44 89 GLU A O 1
ATOM 682 N N . TRP A 1 90 ? -14.441 16.111 -1.721 1.00 71.69 90 TRP A N 1
ATOM 683 C CA . TRP A 1 90 ? -14.036 17.268 -0.929 1.00 71.69 90 TRP A CA 1
ATOM 684 C C . TRP A 1 90 ? -14.427 18.603 -1.594 1.00 71.69 90 TRP A C 1
ATOM 686 O O . TRP A 1 90 ? -14.157 18.825 -2.777 1.00 71.69 90 TRP A O 1
ATOM 696 N N . GLN A 1 91 ? -14.970 19.534 -0.804 1.00 53.34 91 GLN A N 1
ATOM 697 C CA . GLN A 1 91 ? -15.254 20.936 -1.175 1.00 53.34 91 GLN A CA 1
ATOM 698 C C . GLN A 1 91 ? -14.173 21.922 -0.592 1.00 53.34 91 GLN A C 1
ATOM 700 O O . GLN A 1 91 ? -13.323 21.488 0.170 1.00 53.34 91 GLN A O 1
ATOM 705 N N . VAL A 1 92 ? -14.181 23.229 -0.958 1.00 49.66 92 VAL A N 1
ATOM 706 C CA . VAL A 1 92 ? -13.503 24.509 -0.486 1.00 49.66 92 VAL A CA 1
ATOM 707 C C . VAL A 1 92 ? -12.288 25.273 -1.202 1.00 49.66 92 VAL A C 1
ATOM 709 O O . VAL A 1 92 ? -12.018 26.416 -0.848 1.00 49.66 92 VAL A O 1
ATOM 712 N N . GLY A 1 93 ? -11.566 24.783 -2.240 1.00 36.72 93 GLY A N 1
ATOM 713 C CA . GLY A 1 93 ? -10.584 25.456 -3.180 1.00 36.72 93 GLY A CA 1
ATOM 714 C C . GLY A 1 93 ? -9.208 24.859 -3.694 1.00 36.72 93 GLY A C 1
ATOM 715 O O . GLY A 1 93 ? -8.337 24.494 -2.917 1.00 36.72 93 GLY A O 1
ATOM 716 N N . PHE A 1 94 ? -8.967 24.905 -5.029 1.00 35.97 94 PHE A N 1
ATOM 717 C CA . PHE A 1 94 ? -7.682 25.049 -5.794 1.00 35.97 94 PHE A CA 1
ATOM 718 C C . PHE A 1 94 ? -7.981 25.983 -7.003 1.00 35.97 94 PHE A C 1
ATOM 720 O O . PHE A 1 94 ? -9.157 26.178 -7.315 1.00 35.97 94 PHE A O 1
ATOM 727 N N . GLU A 1 95 ? -6.985 26.575 -7.687 1.00 36.66 95 GLU A N 1
ATOM 728 C CA . GLU A 1 95 ? -7.256 27.434 -8.866 1.00 36.66 95 GLU A CA 1
ATOM 729 C C . GLU A 1 95 ? -8.029 26.677 -9.960 1.00 36.66 95 GLU A C 1
ATOM 731 O O . GLU A 1 95 ? -7.641 25.577 -10.355 1.00 36.66 95 GLU A O 1
ATOM 736 N N . ALA A 1 96 ? -9.118 27.287 -10.441 1.00 40.09 96 ALA A N 1
ATOM 737 C CA . ALA A 1 96 ? -10.014 26.706 -11.435 1.00 40.09 96 ALA A CA 1
ATOM 738 C C . ALA A 1 96 ? -9.266 26.364 -12.734 1.00 40.09 96 ALA A C 1
ATOM 740 O O . ALA A 1 96 ? -8.658 27.230 -13.370 1.00 40.09 96 ALA A O 1
ATOM 741 N N . GLY A 1 97 ? -9.346 25.102 -13.154 1.00 43.72 97 GLY A N 1
ATOM 742 C CA . GLY A 1 97 ? -8.880 24.676 -14.463 1.00 43.72 97 GLY A CA 1
ATOM 743 C C . GLY A 1 97 ? -9.734 25.287 -15.583 1.00 43.72 97 GLY A C 1
ATOM 744 O O . GLY A 1 97 ? -10.878 25.679 -15.356 1.00 43.72 97 GLY A O 1
ATOM 745 N N . PRO A 1 98 ? -9.240 25.320 -16.835 1.00 38.62 98 PRO A N 1
ATOM 746 C CA . PRO A 1 98 ? -9.942 25.930 -17.974 1.00 38.62 98 PRO A CA 1
ATOM 747 C C . PRO A 1 98 ? -11.239 25.211 -18.419 1.00 38.62 98 PRO A C 1
ATOM 749 O O . PRO A 1 98 ? -11.762 25.511 -19.491 1.00 38.62 98 PRO A O 1
ATOM 752 N N . GLY A 1 99 ? -11.753 24.268 -17.621 1.00 43.78 99 GLY A N 1
ATOM 753 C CA . GLY A 1 99 ? -13.063 23.631 -17.780 1.00 43.78 99 GLY A CA 1
ATOM 754 C C . GLY A 1 99 ? -13.950 23.682 -16.527 1.00 43.78 99 GLY A C 1
ATOM 755 O O . GLY A 1 99 ? -15.048 23.133 -16.568 1.00 43.78 99 GLY A O 1
ATOM 756 N N . ASP A 1 100 ? -13.506 24.320 -15.438 1.00 48.19 100 ASP A N 1
ATOM 757 C CA . ASP A 1 100 ? -14.264 24.391 -14.185 1.00 48.19 100 ASP A CA 1
ATOM 758 C C . ASP A 1 100 ? -15.284 25.542 -14.202 1.00 48.19 100 ASP A C 1
ATOM 760 O O . ASP A 1 100 ? -15.038 26.635 -14.721 1.00 48.19 100 ASP A O 1
ATOM 764 N N . ASN A 1 101 ? -16.452 25.305 -13.606 1.00 52.25 101 ASN A N 1
ATOM 765 C CA . ASN A 1 101 ? -17.538 26.277 -13.554 1.00 52.25 101 ASN A CA 1
ATOM 766 C C . ASN A 1 101 ? -17.338 27.273 -12.399 1.00 52.25 101 ASN A C 1
ATOM 768 O O . ASN A 1 101 ? -17.473 26.915 -11.232 1.00 52.25 101 ASN A O 1
ATOM 772 N N . ALA A 1 102 ? -17.111 28.549 -12.720 1.00 53.81 102 ALA A N 1
ATOM 773 C CA . ALA A 1 102 ? -16.918 29.618 -11.732 1.00 53.81 102 ALA A CA 1
ATOM 774 C C . ALA A 1 102 ? -18.144 29.912 -10.831 1.00 53.81 102 ALA A C 1
ATOM 776 O O . ALA A 1 102 ? -18.043 30.735 -9.923 1.00 53.81 102 ALA A O 1
ATOM 777 N N . ALA A 1 103 ? -19.297 29.276 -11.077 1.00 57.28 103 ALA A N 1
ATOM 778 C CA . ALA A 1 103 ? -20.475 29.337 -10.209 1.00 57.28 103 ALA A CA 1
ATOM 779 C C . ALA A 1 103 ? -20.512 28.243 -9.117 1.00 57.28 103 ALA A C 1
ATOM 781 O O . ALA A 1 103 ? -21.394 28.282 -8.260 1.00 57.28 103 ALA A O 1
ATOM 782 N N . GLU A 1 104 ? -19.594 27.272 -9.135 1.00 50.81 104 GLU A N 1
ATOM 783 C CA . GLU A 1 104 ? -19.474 26.243 -8.095 1.00 50.81 104 GLU A CA 1
ATOM 784 C C . GLU A 1 104 ? -18.546 26.696 -6.961 1.00 50.81 104 GLU A C 1
ATOM 786 O O . GLU A 1 104 ? -17.571 27.423 -7.171 1.00 50.81 104 GLU A O 1
ATOM 791 N N . VAL A 1 105 ? -18.829 26.245 -5.735 1.00 48.56 105 VAL A N 1
ATOM 792 C CA . VAL A 1 105 ? -17.909 26.445 -4.609 1.00 48.56 105 VAL A CA 1
ATOM 793 C C . VAL A 1 105 ? -16.614 25.686 -4.914 1.00 48.56 105 VAL A C 1
ATOM 795 O O . VAL A 1 105 ? -16.635 24.506 -5.260 1.00 48.56 105 VAL A O 1
ATOM 798 N N . SER A 1 106 ? -15.487 26.389 -4.796 1.00 45.41 106 SER A N 1
ATOM 799 C CA . SER A 1 106 ? -14.113 25.892 -4.986 1.00 45.41 106 SER A CA 1
ATOM 800 C C . SER A 1 106 ? -13.873 24.541 -4.253 1.00 45.41 106 SER A C 1
ATOM 802 O O . SER A 1 106 ? -14.579 24.301 -3.287 1.00 45.41 106 SER A O 1
ATOM 804 N N . ARG A 1 107 ? -12.911 23.659 -4.627 1.00 57.28 107 ARG A N 1
ATOM 805 C CA . ARG A 1 107 ? -12.678 22.294 -4.026 1.00 57.28 107 ARG A CA 1
ATOM 806 C C . ARG A 1 107 ? -11.303 22.097 -3.327 1.00 57.28 107 ARG A C 1
ATOM 808 O O . ARG A 1 107 ? -10.291 22.070 -4.018 1.00 57.28 107 ARG A O 1
ATOM 815 N N . HIS A 1 108 ? -11.233 22.078 -1.981 1.00 62.50 108 HIS A N 1
ATOM 816 C CA . HIS A 1 108 ? -9.975 22.231 -1.204 1.00 62.50 108 HIS A CA 1
ATOM 817 C C . HIS A 1 108 ? -9.627 20.883 -0.636 1.00 62.50 108 HIS A C 1
ATOM 819 O O . HIS A 1 108 ? -10.466 20.012 -0.412 1.00 62.50 108 HIS A O 1
ATOM 825 N N . LYS A 1 109 ? -8.350 20.751 -0.346 1.00 75.62 109 LYS A N 1
ATOM 826 C CA . LYS A 1 109 ? -7.852 19.607 0.370 1.00 75.62 109 LYS A CA 1
ATOM 827 C C . LYS A 1 109 ? -7.881 19.915 1.869 1.00 75.62 109 LYS A C 1
ATOM 829 O O . LYS A 1 109 ? -7.371 20.973 2.236 1.00 75.62 109 LYS A O 1
ATOM 834 N N . PRO A 1 110 ? -8.454 19.042 2.714 1.00 85.31 110 PRO A N 1
ATOM 835 C CA . PRO A 1 110 ? -8.403 19.231 4.160 1.00 85.31 110 PRO A CA 1
ATOM 836 C C . PRO A 1 110 ? -6.949 19.219 4.655 1.00 85.31 110 PRO A C 1
ATOM 838 O O . PRO A 1 110 ? -6.081 18.607 4.027 1.00 85.31 110 PRO A O 1
ATOM 841 N N . ASP A 1 111 ? -6.689 19.864 5.795 1.00 89.88 111 ASP A N 1
ATOM 842 C CA . ASP A 1 111 ? -5.362 19.924 6.435 1.00 89.88 111 ASP A CA 1
ATOM 843 C C . ASP A 1 111 ? -4.757 18.538 6.686 1.00 89.88 111 ASP A C 1
ATOM 845 O O . ASP A 1 111 ? -3.536 18.348 6.646 1.00 89.88 111 ASP A O 1
ATOM 849 N N . TYR A 1 112 ? -5.635 17.572 6.949 1.00 94.50 112 TYR A N 1
ATOM 850 C CA . TYR A 1 112 ? -5.309 16.194 7.246 1.00 94.50 112 TYR A CA 1
ATOM 851 C C . TYR A 1 112 ? -6.308 15.234 6.595 1.00 94.50 112 TYR A C 1
ATOM 853 O O . TYR A 1 112 ? -7.405 15.622 6.195 1.00 94.50 112 TYR A O 1
ATOM 861 N N . CYS A 1 113 ? -5.925 13.964 6.501 1.00 96.75 113 CYS A N 1
ATOM 862 C CA . CYS A 1 113 ? -6.877 12.875 6.315 1.00 96.75 113 CYS A CA 1
ATOM 863 C C . CYS A 1 113 ? -6.553 11.752 7.299 1.00 96.75 113 CYS A C 1
ATOM 865 O O . CYS A 1 113 ? -5.382 11.416 7.487 1.00 96.75 113 CYS A O 1
ATOM 867 N N . LEU A 1 114 ? -7.579 11.168 7.911 1.00 98.00 114 LEU A N 1
ATOM 868 C CA . LEU A 1 114 ? -7.445 10.167 8.965 1.00 98.00 114 LEU A CA 1
ATOM 869 C C . LEU A 1 114 ? -8.093 8.852 8.547 1.00 98.00 114 LEU A C 1
ATOM 871 O O . LEU A 1 114 ? -9.239 8.835 8.104 1.00 98.00 114 LEU A O 1
ATOM 875 N N . ASN A 1 115 ? -7.380 7.744 8.728 1.00 98.38 115 ASN A N 1
ATOM 876 C CA . ASN A 1 115 ? -7.896 6.406 8.459 1.00 98.38 115 ASN A CA 1
ATOM 877 C C . ASN A 1 115 ? -7.429 5.403 9.507 1.00 98.38 115 ASN A C 1
ATOM 879 O O . ASN A 1 115 ? -6.428 5.612 10.190 1.00 98.38 115 ASN A O 1
ATOM 883 N N . LEU A 1 116 ? -8.166 4.305 9.630 1.00 97.69 116 LEU A N 1
ATOM 884 C CA . LEU A 1 116 ? -7.999 3.332 10.700 1.00 97.69 116 LEU A CA 1
ATOM 885 C C . LEU A 1 116 ? -8.249 1.914 10.183 1.00 97.69 116 LEU A C 1
ATOM 887 O O . LEU A 1 116 ? -9.273 1.643 9.560 1.00 97.69 116 LEU A O 1
ATOM 891 N N . GLY A 1 117 ? -7.318 1.008 10.484 1.00 97.81 117 GLY A N 1
ATOM 892 C CA . GLY A 1 117 ? -7.496 -0.436 10.352 1.00 97.81 117 GLY A CA 1
ATOM 893 C C . GLY A 1 117 ? -7.456 -1.120 11.718 1.00 97.81 117 GLY A C 1
ATOM 894 O O . GLY A 1 117 ? -6.655 -0.749 12.578 1.00 97.81 117 GLY A O 1
ATOM 895 N N . ILE A 1 118 ? -8.299 -2.134 11.910 1.00 98.12 118 ILE A N 1
ATOM 896 C CA . ILE A 1 118 ? -8.352 -2.970 13.117 1.00 98.12 118 ILE A CA 1
ATOM 897 C C . ILE A 1 118 ? -7.893 -4.376 12.720 1.00 98.12 118 ILE A C 1
ATOM 899 O O . ILE A 1 118 ? -8.376 -4.925 11.732 1.00 98.12 118 ILE A O 1
ATOM 903 N N . THR A 1 119 ? -6.954 -4.967 13.459 1.00 97.81 119 THR A N 1
ATOM 904 C CA . THR A 1 119 ? -6.523 -6.356 13.222 1.00 97.81 119 THR A CA 1
ATOM 905 C C . THR A 1 119 ? -7.515 -7.334 13.848 1.00 97.81 119 THR A C 1
ATOM 907 O O . THR A 1 119 ? -8.268 -6.968 14.751 1.00 97.81 119 THR A O 1
ATOM 910 N N . TRP A 1 120 ? -7.497 -8.610 13.448 1.00 97.25 120 TRP A N 1
ATOM 911 C CA . TRP A 1 120 ? -8.341 -9.624 14.094 1.00 97.25 120 TRP A CA 1
ATOM 912 C C . TRP A 1 120 ? -8.142 -9.674 15.622 1.00 97.25 120 TRP A C 1
ATOM 914 O O . TRP A 1 120 ? -9.112 -9.750 16.377 1.00 97.25 120 TRP A O 1
ATOM 924 N N . GLN A 1 121 ? -6.899 -9.528 16.098 1.00 97.25 121 GLN A N 1
ATOM 925 C CA . GLN A 1 121 ? -6.615 -9.468 17.536 1.00 97.25 121 GLN A CA 1
ATOM 926 C C . GLN A 1 121 ? -7.102 -8.160 18.171 1.00 97.25 121 GLN A C 1
ATOM 928 O O . GLN A 1 121 ? -7.569 -8.179 19.306 1.00 97.25 121 GLN A O 1
ATOM 933 N N . GLY A 1 122 ? -7.099 -7.049 17.428 1.00 97.94 122 GLY A N 1
ATOM 934 C CA . GLY A 1 122 ? -7.776 -5.822 17.838 1.00 97.94 122 GLY A CA 1
ATOM 935 C C . GLY A 1 122 ? -9.285 -5.991 18.002 1.00 97.94 122 GLY A C 1
ATOM 936 O O . GLY A 1 122 ? -9.836 -5.503 18.983 1.00 97.94 122 GLY A O 1
ATOM 937 N N . MET A 1 123 ? -9.957 -6.749 17.129 1.00 97.50 123 MET A N 1
ATOM 938 C CA . MET A 1 123 ? -11.384 -7.065 17.300 1.00 97.50 123 MET A CA 1
ATOM 939 C C . MET A 1 123 ? -11.642 -7.896 18.565 1.00 97.50 123 MET A C 1
ATOM 941 O O . MET A 1 123 ? -12.639 -7.674 19.253 1.00 97.50 123 MET A O 1
ATOM 945 N N . MET A 1 124 ? -10.746 -8.832 18.904 1.00 97.19 124 MET A N 1
ATOM 946 C CA . MET A 1 124 ? -10.850 -9.598 20.152 1.00 97.19 124 MET A CA 1
ATOM 947 C C . MET A 1 124 ? -10.590 -8.711 21.379 1.00 97.19 124 MET A C 1
ATOM 949 O O . MET A 1 124 ? -11.356 -8.754 22.336 1.00 97.19 124 MET A O 1
ATOM 953 N N . ALA A 1 125 ? -9.563 -7.857 21.337 1.00 98.25 1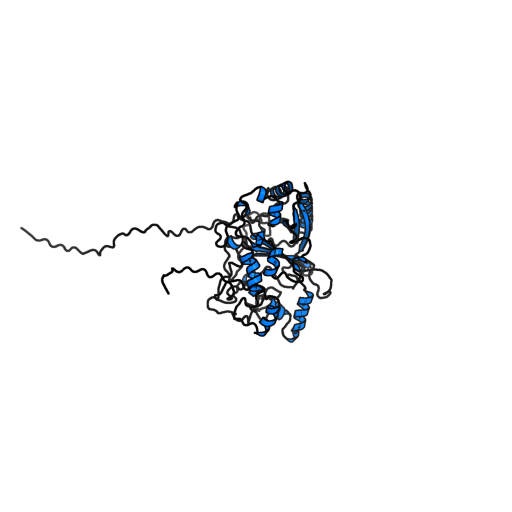25 ALA A N 1
ATOM 954 C CA . ALA A 1 125 ? -9.223 -6.939 22.425 1.00 98.25 125 ALA A CA 1
ATOM 955 C C . ALA A 1 125 ? -10.271 -5.830 22.638 1.00 98.25 125 ALA A C 1
ATOM 957 O O . ALA A 1 125 ? -10.466 -5.371 23.758 1.00 98.25 125 ALA A O 1
ATOM 958 N N . LEU A 1 126 ? -11.000 -5.440 21.588 1.00 98.31 126 LEU A N 1
ATOM 959 C CA . LEU A 1 126 ? -12.183 -4.577 21.657 1.00 98.31 126 LEU A CA 1
ATOM 960 C C . LEU A 1 126 ? -13.453 -5.324 22.121 1.00 98.31 126 LEU A C 1
ATOM 962 O O . LEU A 1 126 ? -14.544 -4.761 22.026 1.00 98.31 126 LEU A O 1
ATOM 966 N N . GLU A 1 127 ? -13.343 -6.565 22.614 1.00 97.88 127 GLU A N 1
ATOM 967 C CA . GLU A 1 127 ? -14.440 -7.432 23.093 1.00 97.88 127 GLU A CA 1
ATOM 968 C C . GLU A 1 127 ? -15.567 -7.627 22.053 1.00 97.88 127 GLU A C 1
ATOM 970 O O . GLU A 1 127 ? -16.714 -7.907 22.408 1.00 97.88 127 GLU A O 1
ATOM 975 N N . ILE A 1 128 ? -15.285 -7.461 20.751 1.00 96.62 128 ILE A N 1
ATOM 976 C CA . ILE A 1 128 ? -16.328 -7.477 19.709 1.00 96.62 128 ILE A CA 1
ATOM 977 C C . ILE A 1 128 ? -17.027 -8.835 19.675 1.00 96.62 128 ILE A C 1
ATOM 979 O O . ILE A 1 128 ? -18.248 -8.887 19.595 1.00 96.62 128 ILE A O 1
ATOM 983 N N . LYS A 1 129 ? -16.276 -9.930 19.827 1.00 93.19 129 LYS A N 1
ATOM 984 C CA . LYS A 1 129 ? -16.822 -11.294 19.851 1.00 93.19 129 LYS A CA 1
ATOM 985 C C . LYS A 1 129 ? -17.756 -11.559 21.039 1.00 93.19 129 LYS A C 1
ATOM 987 O O . LYS A 1 129 ? -18.751 -12.259 20.878 1.00 93.19 129 LYS A O 1
ATOM 992 N N . ASP A 1 130 ? -17.467 -10.982 22.203 1.00 95.12 130 ASP A N 1
ATOM 993 C CA . ASP A 1 130 ? -18.293 -11.157 23.406 1.00 95.12 130 ASP A CA 1
ATOM 994 C C . ASP A 1 130 ? -19.593 -10.347 23.314 1.00 95.12 130 ASP A C 1
ATOM 996 O O . ASP A 1 130 ? -20.635 -10.748 23.833 1.00 95.12 130 ASP A O 1
ATOM 1000 N N . ARG A 1 131 ? -19.541 -9.204 22.618 1.00 94.56 131 ARG A N 1
ATOM 1001 C CA . ARG A 1 131 ? -20.690 -8.322 22.368 1.00 94.56 131 ARG A CA 1
ATOM 1002 C C . ARG A 1 131 ? -21.514 -8.729 21.145 1.00 94.56 131 ARG A C 1
ATOM 1004 O O . ARG A 1 131 ? -22.689 -8.379 21.071 1.00 94.56 131 ARG A O 1
ATOM 1011 N N . VAL A 1 132 ? -20.908 -9.452 20.205 1.00 94.88 132 VAL A N 1
ATOM 1012 C CA . VAL A 1 132 ? -21.490 -9.883 18.929 1.00 94.88 132 VAL A CA 1
ATOM 1013 C C . VAL A 1 132 ? -21.237 -11.389 18.748 1.00 94.88 132 VAL A C 1
ATOM 1015 O O . VAL A 1 132 ? -20.325 -11.786 18.024 1.00 94.88 132 VAL A O 1
ATOM 1018 N N . PRO A 1 133 ? -22.035 -12.269 19.387 1.00 92.06 133 PRO A N 1
ATOM 1019 C CA . PRO A 1 133 ? -21.812 -13.719 19.332 1.00 92.06 133 PRO A CA 1
ATOM 1020 C C . PRO A 1 133 ? -21.964 -14.337 17.933 1.00 92.06 133 PRO A C 1
ATOM 1022 O O . PRO A 1 133 ? -21.524 -15.461 17.708 1.00 92.06 133 PRO A O 1
ATOM 1025 N N . THR A 1 134 ? -22.590 -13.617 16.997 1.00 94.06 134 THR A N 1
ATOM 1026 C CA . THR A 1 134 ? -22.750 -13.994 15.584 1.00 94.06 134 THR A CA 1
ATOM 1027 C C . THR A 1 134 ? -21.530 -13.670 14.716 1.00 94.06 134 THR A C 1
ATOM 1029 O O . THR A 1 134 ? -21.55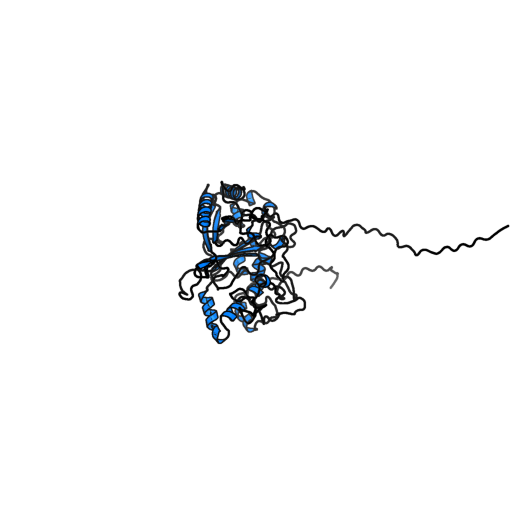5 -13.978 13.527 1.00 94.06 134 THR A O 1
ATOM 1032 N N . LEU A 1 135 ? -20.474 -13.071 15.287 1.00 95.38 135 LEU A N 1
ATOM 1033 C CA . LEU A 1 135 ? -19.286 -12.613 14.566 1.00 95.38 135 LEU A CA 1
ATOM 1034 C C . LEU A 1 135 ? -18.668 -13.716 13.689 1.00 95.38 135 LEU A C 1
ATOM 1036 O O . LEU A 1 135 ? -18.130 -14.702 14.203 1.00 95.38 135 LEU A O 1
ATOM 1040 N N . SER A 1 136 ? -18.673 -13.516 12.370 1.00 94.81 136 SER A N 1
ATOM 1041 C CA . SER A 1 136 ? -18.124 -14.461 11.399 1.00 94.81 136 SER A CA 1
ATOM 1042 C C . SER A 1 136 ? -17.362 -13.762 10.275 1.00 94.81 136 SER A C 1
ATOM 1044 O O . SER A 1 136 ? -17.875 -12.870 9.612 1.00 94.81 136 SER A O 1
ATOM 1046 N N . PHE A 1 137 ? -16.131 -14.221 10.044 1.00 95.31 137 PHE A N 1
ATOM 1047 C CA . PHE A 1 137 ? -15.229 -13.780 8.974 1.00 95.31 137 PHE A CA 1
ATOM 1048 C C . PHE A 1 137 ? -14.798 -14.994 8.121 1.00 95.31 137 PHE A C 1
ATOM 1050 O O . PHE A 1 137 ? -13.644 -15.112 7.717 1.00 95.31 137 PHE A O 1
ATOM 1057 N N . ASN A 1 138 ? -15.716 -15.942 7.882 1.00 91.44 138 ASN A N 1
ATOM 1058 C CA . ASN A 1 138 ? -15.405 -17.267 7.313 1.00 91.44 138 ASN A CA 1
ATOM 1059 C C . ASN A 1 138 ? -14.655 -17.229 5.965 1.00 91.44 138 ASN A C 1
ATOM 1061 O O . ASN A 1 138 ? -13.909 -18.160 5.668 1.00 91.44 138 ASN A O 1
ATOM 1065 N N . SER A 1 139 ? -14.831 -16.171 5.170 1.00 93.00 139 SER A N 1
ATOM 1066 C CA . SER A 1 139 ? -14.174 -15.981 3.867 1.00 93.00 139 SER A CA 1
ATOM 1067 C C . SER A 1 139 ? -12.735 -15.442 3.954 1.00 93.00 139 SER A C 1
ATOM 1069 O O . SER A 1 139 ? -12.063 -15.372 2.931 1.00 93.00 139 SER A O 1
ATOM 1071 N N . PHE A 1 140 ? -12.265 -15.026 5.138 1.00 96.56 140 PHE A N 1
ATOM 1072 C CA . PHE A 1 140 ? -11.081 -14.166 5.313 1.00 96.56 140 PHE A CA 1
ATOM 1073 C C . PHE A 1 140 ? -10.053 -14.791 6.268 1.00 96.56 140 PHE A C 1
ATOM 1075 O O . PHE A 1 140 ? -9.662 -14.216 7.291 1.00 96.56 140 PHE A O 1
ATOM 1082 N N . GLY A 1 141 ? -9.617 -16.008 5.942 1.00 96.88 141 GLY A N 1
ATOM 1083 C CA . GLY A 1 141 ? -8.700 -16.795 6.768 1.00 96.88 141 GLY A CA 1
ATOM 1084 C C . GLY A 1 141 ? -7.344 -16.118 6.994 1.00 96.88 141 GLY A C 1
ATOM 1085 O O . GLY A 1 141 ? -6.783 -16.223 8.084 1.00 96.88 141 GLY A O 1
ATOM 1086 N N . ALA A 1 142 ? -6.834 -15.377 6.009 1.00 97.50 142 ALA A N 1
ATOM 1087 C CA . ALA A 1 142 ? -5.589 -14.623 6.116 1.00 97.50 142 ALA A CA 1
ATOM 1088 C C . ALA A 1 142 ? -5.683 -13.452 7.101 1.00 97.50 142 ALA A C 1
ATOM 1090 O O . ALA A 1 142 ? -4.751 -13.235 7.878 1.00 97.50 142 ALA A O 1
ATOM 1091 N N . PHE A 1 143 ? -6.818 -12.746 7.135 1.00 97.62 143 PHE A N 1
ATOM 1092 C CA . PHE A 1 143 ? -7.064 -11.686 8.116 1.00 97.62 143 PHE A CA 1
ATOM 1093 C C . PHE A 1 143 ? -7.125 -12.243 9.545 1.00 97.62 143 PHE A C 1
ATOM 1095 O O . PHE A 1 143 ? -6.481 -11.700 10.442 1.00 97.62 143 PHE A O 1
ATOM 1102 N N . ILE A 1 144 ? -7.831 -13.364 9.740 1.00 97.12 144 ILE A N 1
ATOM 1103 C CA . ILE A 1 144 ? -7.929 -14.057 11.036 1.00 97.12 144 ILE A CA 1
ATOM 1104 C C . ILE A 1 144 ? -6.556 -14.577 11.498 1.00 97.12 144 ILE A C 1
ATOM 1106 O O . ILE A 1 144 ? -6.213 -14.467 12.675 1.00 97.12 144 ILE A O 1
ATOM 1110 N N . ALA A 1 145 ? -5.762 -15.144 10.582 1.00 96.88 145 ALA A N 1
ATOM 1111 C CA . ALA A 1 145 ? -4.432 -15.678 10.884 1.00 96.88 145 ALA A CA 1
ATOM 1112 C C . ALA A 1 145 ? -3.394 -14.581 11.188 1.00 96.88 145 ALA A C 1
ATOM 1114 O O . ALA A 1 145 ? -2.497 -14.796 12.004 1.00 96.88 145 ALA A O 1
ATOM 1115 N N . GLY A 1 146 ? -3.514 -13.418 10.544 1.00 96.62 146 GLY A N 1
ATOM 1116 C CA . GLY A 1 146 ? -2.598 -12.291 10.690 1.00 96.62 146 GLY A CA 1
ATOM 1117 C C . GLY A 1 146 ? -1.284 -12.446 9.912 1.00 96.62 146 GLY A C 1
ATOM 1118 O O . GLY A 1 146 ? -0.837 -13.547 9.577 1.00 96.62 146 GLY A O 1
ATOM 1119 N N . ALA A 1 147 ? -0.637 -11.309 9.636 1.00 96.00 147 ALA A N 1
ATOM 1120 C CA . ALA A 1 147 ? 0.524 -11.234 8.747 1.00 96.00 147 ALA A CA 1
ATOM 1121 C C . ALA A 1 147 ? 1.699 -12.123 9.194 1.00 96.00 147 ALA A C 1
ATOM 1123 O O . ALA A 1 147 ? 2.294 -12.801 8.362 1.00 96.00 147 ALA A O 1
ATOM 1124 N N . ALA A 1 148 ? 2.003 -12.194 10.495 1.00 95.88 148 ALA A N 1
ATOM 1125 C CA . ALA A 1 148 ? 3.114 -13.005 11.005 1.00 95.88 148 ALA A CA 1
ATOM 1126 C C . ALA A 1 148 ? 2.936 -14.514 10.734 1.00 95.88 148 ALA A C 1
ATOM 1128 O O . ALA A 1 148 ? 3.893 -15.198 10.375 1.00 95.88 148 ALA A O 1
ATOM 1129 N N . ALA A 1 149 ? 1.708 -15.039 10.823 1.00 96.44 149 ALA A N 1
ATOM 1130 C CA . ALA A 1 149 ? 1.418 -16.441 10.505 1.00 96.44 149 ALA A CA 1
ATOM 1131 C C . ALA A 1 149 ? 1.442 -16.734 8.989 1.00 96.44 149 ALA A C 1
ATOM 1133 O O . ALA A 1 149 ? 1.580 -17.888 8.578 1.00 96.44 149 ALA A O 1
ATOM 1134 N N . ARG A 1 150 ? 1.293 -15.696 8.156 1.00 96.50 150 ARG A N 1
ATOM 1135 C CA . ARG A 1 150 ? 1.208 -15.772 6.685 1.00 96.50 150 ARG A CA 1
ATOM 1136 C C . ARG A 1 150 ? 2.528 -15.404 5.987 1.00 96.50 150 ARG A C 1
ATOM 1138 O O . ARG A 1 150 ? 2.732 -15.787 4.838 1.00 96.50 150 ARG A O 1
ATOM 1145 N N . ALA A 1 151 ? 3.448 -14.757 6.706 1.00 96.69 151 ALA A N 1
ATOM 1146 C CA . ALA A 1 151 ? 4.743 -14.217 6.278 1.00 96.69 151 ALA A CA 1
ATOM 1147 C C . ALA A 1 151 ? 5.509 -15.077 5.251 1.00 96.69 151 ALA A C 1
ATOM 1149 O O . ALA A 1 151 ? 5.920 -14.594 4.193 1.00 96.69 151 ALA A O 1
ATOM 1150 N N . LYS A 1 152 ? 5.630 -16.387 5.498 1.00 95.25 152 LYS A N 1
ATOM 1151 C CA . LYS A 1 152 ? 6.368 -17.297 4.606 1.00 95.25 152 LYS A CA 1
ATOM 1152 C C . LYS A 1 152 ? 5.767 -17.427 3.201 1.00 95.25 152 LYS A C 1
ATOM 1154 O O . LYS A 1 152 ? 6.524 -17.662 2.266 1.00 95.25 152 LYS A O 1
ATOM 1159 N N . LEU A 1 153 ? 4.451 -17.253 3.022 1.00 94.88 153 LEU A N 1
ATOM 1160 C CA . LEU A 1 153 ? 3.840 -17.259 1.682 1.00 94.88 153 LEU A CA 1
ATOM 1161 C C . LEU A 1 153 ? 4.266 -16.044 0.855 1.00 94.88 153 LEU A C 1
ATOM 1163 O O . LEU A 1 153 ? 4.466 -16.147 -0.354 1.00 94.88 153 LEU A O 1
ATOM 1167 N N . VAL A 1 154 ? 4.415 -14.894 1.510 1.00 95.56 154 VAL A N 1
ATOM 1168 C CA . VAL A 1 154 ? 4.711 -13.613 0.858 1.00 95.56 154 VAL A CA 1
ATOM 1169 C C . VAL A 1 154 ? 6.212 -13.339 0.722 1.00 95.56 154 VAL A C 1
ATOM 1171 O O . VAL A 1 154 ? 6.596 -12.331 0.137 1.00 95.56 154 VAL A O 1
ATOM 1174 N N . GLY A 1 155 ? 7.060 -14.269 1.174 1.00 95.12 155 GLY A N 1
ATOM 1175 C CA . GLY A 1 155 ? 8.522 -14.205 1.064 1.00 95.12 155 GLY A CA 1
ATOM 1176 C C . GLY A 1 155 ? 9.230 -13.587 2.274 1.00 95.12 155 GLY A C 1
ATOM 1177 O O . GLY A 1 155 ? 10.458 -13.502 2.272 1.00 95.12 155 GLY A O 1
ATOM 1178 N N . ASP A 1 156 ? 8.491 -13.210 3.321 1.00 95.69 156 ASP A N 1
ATOM 1179 C CA . ASP A 1 156 ? 9.043 -12.654 4.562 1.00 95.69 156 ASP A CA 1
ATOM 1180 C C . ASP A 1 156 ? 9.775 -13.755 5.342 1.00 95.69 156 ASP A C 1
ATOM 1182 O O . ASP A 1 156 ? 9.184 -14.541 6.086 1.00 95.69 156 ASP A O 1
ATOM 1186 N N . THR A 1 157 ? 11.078 -13.858 5.088 1.00 94.62 157 THR A N 1
ATOM 1187 C CA . THR A 1 157 ? 11.964 -14.919 5.577 1.00 94.62 157 THR A CA 1
ATOM 1188 C C . THR A 1 157 ? 13.368 -14.368 5.837 1.00 94.62 157 THR A C 1
ATOM 1190 O O . THR A 1 157 ? 13.725 -13.286 5.363 1.00 94.62 157 THR A O 1
ATOM 1193 N N . GLY A 1 158 ? 14.186 -15.102 6.598 1.00 95.12 158 GLY A N 1
ATOM 1194 C CA . GLY A 1 158 ? 15.558 -14.687 6.906 1.00 95.12 158 GLY A CA 1
ATOM 1195 C C . GLY A 1 158 ? 15.579 -13.350 7.666 1.00 95.12 158 GLY A C 1
ATOM 1196 O O . GLY A 1 158 ? 14.890 -13.242 8.681 1.00 95.12 158 GLY A O 1
ATOM 1197 N N . PRO A 1 159 ? 16.308 -12.319 7.196 1.00 93.62 159 PRO A N 1
ATOM 1198 C CA . PRO A 1 159 ? 16.272 -10.982 7.799 1.00 93.62 159 PRO A CA 1
ATOM 1199 C C . PRO A 1 159 ? 14.865 -10.367 7.883 1.00 93.62 159 PRO A C 1
ATOM 1201 O O . PRO A 1 159 ? 14.609 -9.587 8.792 1.00 93.62 159 PRO A O 1
ATOM 1204 N N . SER A 1 160 ? 13.950 -10.753 6.987 1.00 94.56 160 SER A N 1
ATOM 1205 C CA . SER A 1 160 ? 12.560 -10.274 6.956 1.00 94.56 160 SER A CA 1
ATOM 1206 C C . SER A 1 160 ? 11.566 -11.206 7.665 1.00 94.56 160 SER A C 1
ATOM 1208 O O . SER A 1 160 ? 10.362 -10.986 7.557 1.00 94.56 160 SER A O 1
ATOM 1210 N N . ASP A 1 161 ? 12.026 -12.256 8.358 1.00 95.12 161 ASP A N 1
ATOM 1211 C CA . ASP A 1 161 ? 11.160 -13.127 9.171 1.00 95.12 161 ASP A CA 1
ATOM 1212 C C . ASP A 1 161 ? 10.466 -12.322 10.297 1.00 95.12 161 ASP A C 1
ATOM 1214 O O . ASP A 1 161 ? 11.097 -11.420 10.857 1.00 95.12 161 ASP A O 1
ATOM 1218 N N . PRO A 1 162 ? 9.210 -12.640 10.679 1.00 95.06 162 PRO A N 1
ATOM 1219 C CA . PRO A 1 162 ? 8.484 -11.943 11.746 1.00 95.06 162 PRO A CA 1
ATOM 1220 C C . PRO A 1 162 ? 9.217 -11.798 13.082 1.00 95.06 162 PRO A C 1
ATOM 1222 O O . PRO A 1 162 ? 8.949 -10.852 13.818 1.00 95.06 162 PRO A O 1
ATOM 1225 N N . GLN A 1 163 ? 10.164 -12.685 13.404 1.00 93.81 163 GLN A N 1
ATOM 1226 C CA . GLN A 1 163 ? 10.996 -12.559 14.610 1.00 93.81 163 GLN A CA 1
ATOM 1227 C C . GLN A 1 163 ? 11.902 -11.314 14.602 1.00 93.81 163 GLN A C 1
ATOM 1229 O O . GLN A 1 163 ? 12.313 -10.854 15.665 1.00 93.81 163 GLN A O 1
ATOM 1234 N N . ASN A 1 164 ? 12.192 -10.772 13.416 1.00 94.19 164 ASN A N 1
ATOM 1235 C CA . ASN A 1 164 ? 13.060 -9.616 13.188 1.00 94.19 164 ASN A CA 1
ATOM 1236 C C . ASN A 1 164 ? 12.276 -8.335 12.845 1.00 94.19 164 ASN A C 1
ATOM 1238 O O . ASN A 1 164 ? 12.888 -7.303 12.566 1.00 94.19 164 ASN A O 1
ATOM 1242 N N . TRP A 1 165 ? 10.938 -8.377 12.826 1.00 93.75 165 TRP A N 1
ATOM 1243 C CA . TRP A 1 165 ? 10.129 -7.195 12.528 1.00 93.75 165 TRP A CA 1
ATOM 1244 C C . TRP A 1 165 ? 10.290 -6.121 13.611 1.00 93.75 165 TRP A C 1
ATOM 1246 O O . TRP A 1 165 ? 10.373 -6.407 14.807 1.00 93.75 165 TRP A O 1
ATOM 1256 N N . ILE A 1 166 ? 10.333 -4.864 13.169 1.00 88.25 166 ILE A N 1
ATOM 1257 C CA . ILE A 1 166 ? 10.482 -3.696 14.041 1.00 88.25 166 ILE A CA 1
ATOM 1258 C C . ILE A 1 166 ? 9.315 -3.574 15.034 1.00 88.25 166 ILE A C 1
ATOM 1260 O O . ILE A 1 166 ? 8.181 -3.946 14.737 1.00 88.25 166 ILE A O 1
ATOM 1264 N N . GLY A 1 167 ? 9.577 -2.997 16.209 1.00 81.88 167 GLY A N 1
ATOM 1265 C CA . GLY A 1 167 ? 8.547 -2.776 17.228 1.00 81.88 167 GLY A CA 1
ATOM 1266 C C . GLY A 1 167 ? 7.904 -4.079 17.718 1.00 81.88 167 GLY A C 1
ATOM 1267 O O . GLY A 1 167 ? 8.598 -5.062 17.976 1.00 81.88 167 GLY A O 1
ATOM 1268 N N . ASP A 1 168 ? 6.578 -4.066 17.865 1.00 80.38 168 ASP A N 1
ATOM 1269 C CA . ASP A 1 168 ? 5.763 -5.180 18.376 1.00 80.38 168 ASP A CA 1
ATOM 1270 C C . ASP A 1 168 ? 4.770 -5.749 17.335 1.00 80.38 168 ASP A C 1
ATOM 1272 O O . ASP A 1 168 ? 3.846 -6.484 17.687 1.00 80.38 168 ASP A O 1
ATOM 1276 N N . PHE A 1 169 ? 4.968 -5.456 16.043 1.00 88.44 169 PHE A N 1
ATOM 1277 C CA . PHE A 1 169 ? 4.164 -6.038 14.959 1.00 88.44 169 PHE A CA 1
ATOM 1278 C C . PHE A 1 169 ? 4.192 -7.574 14.999 1.00 88.44 169 PHE A C 1
ATOM 1280 O O . PHE A 1 169 ? 5.246 -8.185 15.170 1.00 88.44 169 PHE A O 1
ATOM 1287 N N . GLY A 1 170 ? 3.032 -8.213 14.829 1.00 85.44 170 GLY A N 1
ATOM 1288 C CA . GLY A 1 170 ? 2.902 -9.669 14.837 1.00 85.44 170 GLY A CA 1
ATOM 1289 C C . GLY A 1 170 ? 3.011 -10.335 16.214 1.00 85.44 170 GLY A C 1
ATOM 1290 O O . GLY A 1 170 ? 2.882 -11.557 16.288 1.00 85.44 170 GLY A O 1
ATOM 1291 N N . LYS A 1 171 ? 3.218 -9.576 17.302 1.00 87.38 171 LYS A N 1
ATOM 1292 C CA . LYS A 1 171 ? 3.298 -10.114 18.675 1.00 87.38 171 LYS A CA 1
ATOM 1293 C C . LYS A 1 171 ? 1.941 -10.174 19.390 1.00 87.38 171 LYS A C 1
ATOM 1295 O O . LYS A 1 171 ? 1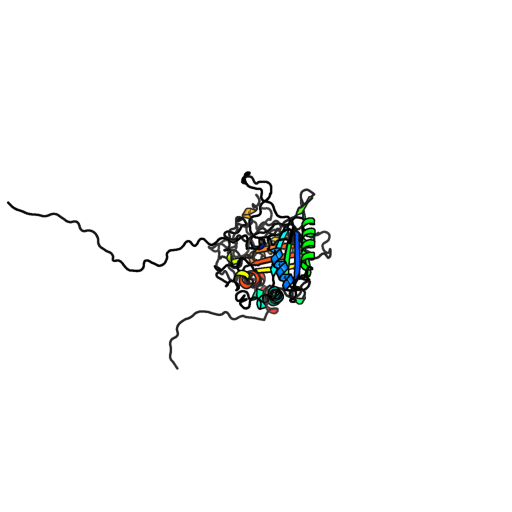.879 -10.634 20.528 1.00 87.38 171 LYS A O 1
ATOM 1300 N N . GLY A 1 172 ? 0.854 -9.735 18.746 1.00 89.56 172 GLY A N 1
ATOM 1301 C CA . GLY A 1 172 ? -0.515 -9.807 19.270 1.00 89.56 172 GLY A CA 1
ATOM 1302 C C . GLY A 1 172 ? -0.955 -8.595 20.100 1.00 89.56 172 GLY A C 1
ATOM 1303 O O . GLY A 1 172 ? -2.073 -8.581 20.616 1.00 89.56 172 GLY A O 1
ATOM 1304 N N . SER A 1 173 ? -0.103 -7.574 20.227 1.00 94.00 173 SER A N 1
ATOM 1305 C CA . SER A 1 173 ? -0.412 -6.256 20.810 1.00 94.00 173 SER A CA 1
ATOM 1306 C C . SER A 1 173 ? -0.715 -5.188 19.746 1.00 94.00 173 SER A C 1
ATOM 1308 O O . SER A 1 173 ? -1.126 -4.074 20.076 1.00 94.00 173 SER A O 1
ATOM 1310 N N . ASP A 1 174 ? -0.540 -5.539 18.474 1.00 95.06 174 ASP A N 1
ATOM 1311 C CA . ASP A 1 174 ? -0.816 -4.773 17.266 1.00 95.06 174 ASP A CA 1
ATOM 1312 C C . ASP A 1 174 ? -2.319 -4.787 16.937 1.00 95.06 174 ASP A C 1
ATOM 1314 O O . ASP A 1 174 ? -2.785 -5.493 16.045 1.00 95.06 174 ASP A O 1
ATOM 1318 N N . HIS A 1 175 ? -3.112 -4.047 17.717 1.00 98.25 175 HIS A N 1
ATOM 1319 C CA . HIS A 1 175 ? -4.581 -4.103 17.670 1.00 98.25 175 HIS A CA 1
ATOM 1320 C C . HIS A 1 175 ? -5.186 -3.168 16.627 1.00 98.25 175 HIS A C 1
ATOM 1322 O O . HIS A 1 175 ? -6.079 -3.563 15.878 1.00 98.25 175 HIS A O 1
ATOM 1328 N N . VAL A 1 176 ? -4.710 -1.926 16.585 1.00 98.31 176 VAL A N 1
ATOM 1329 C CA . VAL A 1 176 ? -5.227 -0.877 15.702 1.00 98.31 176 VAL A CA 1
ATOM 1330 C C . VAL A 1 176 ? -4.056 -0.144 15.064 1.00 98.31 176 VAL A C 1
ATOM 1332 O O . VAL A 1 176 ? -3.104 0.223 15.750 1.00 98.31 176 VAL A O 1
ATOM 1335 N N . LEU A 1 177 ? -4.137 0.084 13.755 1.00 97.88 177 LEU A N 1
ATOM 1336 C CA . LEU A 1 177 ? -3.197 0.914 13.013 1.00 97.88 177 LEU A CA 1
ATOM 1337 C C . LEU A 1 177 ? -3.949 2.132 12.476 1.00 97.88 177 LEU A C 1
ATOM 1339 O O . LEU A 1 177 ? -4.752 2.021 11.546 1.00 97.88 177 LEU A O 1
ATOM 1343 N N . LEU A 1 178 ? -3.686 3.285 13.082 1.00 98.62 178 LEU A N 1
ATOM 1344 C CA . LEU A 1 178 ? -4.255 4.568 12.693 1.00 98.62 178 LEU A CA 1
ATOM 1345 C C . LEU A 1 178 ? -3.242 5.337 11.835 1.00 98.62 178 LEU A C 1
ATOM 1347 O O . LEU A 1 178 ? -2.046 5.348 12.121 1.00 98.62 178 LEU A O 1
ATOM 1351 N N . THR A 1 179 ? -3.728 5.986 10.783 1.00 98.56 179 THR A N 1
ATOM 1352 C CA . THR A 1 179 ? -2.924 6.681 9.776 1.00 98.56 179 THR A CA 1
ATOM 1353 C C . THR A 1 179 ? -3.415 8.109 9.620 1.00 98.56 179 THR A C 1
ATOM 1355 O O . THR A 1 179 ? -4.550 8.338 9.209 1.00 98.56 179 THR A O 1
ATOM 1358 N N . LEU A 1 180 ? -2.535 9.059 9.927 1.00 98.56 180 LEU A N 1
ATOM 1359 C CA . LEU A 1 180 ? -2.740 10.493 9.769 1.00 98.56 180 LEU A CA 1
ATOM 1360 C C . LEU A 1 180 ? -1.912 10.981 8.577 1.00 98.56 180 LEU A C 1
ATOM 1362 O O . LEU A 1 180 ? -0.692 11.092 8.672 1.00 98.56 180 LEU A O 1
ATOM 1366 N N . HIS A 1 181 ? -2.561 11.298 7.465 1.00 97.94 181 HIS A N 1
ATOM 1367 C CA . HIS A 1 181 ? -1.959 12.088 6.394 1.00 97.94 181 HIS A CA 1
ATOM 1368 C C . HIS A 1 181 ? -2.094 13.580 6.703 1.00 97.94 181 HIS A C 1
ATOM 1370 O O . HIS A 1 181 ? -3.095 13.984 7.288 1.00 97.94 181 HIS A O 1
ATOM 1376 N N . ALA A 1 182 ? -1.120 14.399 6.297 1.00 95.88 182 ALA A N 1
ATOM 1377 C CA . ALA A 1 182 ? -1.144 15.845 6.532 1.00 95.88 182 ALA A CA 1
ATOM 1378 C C . ALA A 1 182 ? -0.573 16.654 5.357 1.00 95.88 182 ALA A C 1
ATOM 1380 O O . ALA A 1 182 ? 0.329 16.195 4.647 1.00 95.88 182 ALA A O 1
ATOM 1381 N N . LEU A 1 183 ? -1.083 17.876 5.167 1.00 91.88 183 LEU A N 1
ATOM 1382 C CA . LEU A 1 183 ? -0.578 18.831 4.173 1.00 91.88 183 LEU A CA 1
ATOM 1383 C C . LEU A 1 183 ? 0.770 19.457 4.547 1.00 91.88 183 LEU A C 1
ATOM 1385 O O . LEU A 1 183 ? 1.564 19.736 3.648 1.00 91.88 183 LEU A O 1
ATOM 1389 N N . SER A 1 184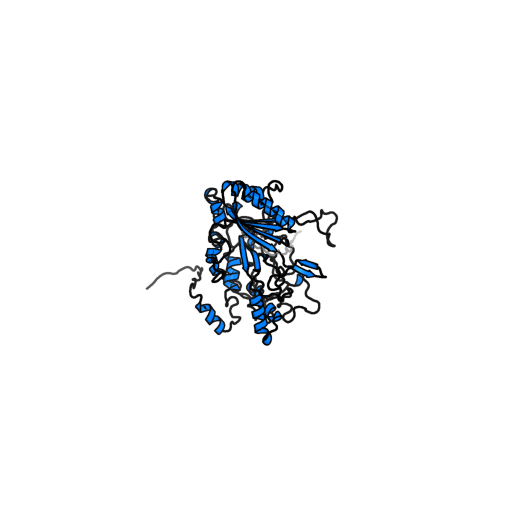 ? 1.032 19.666 5.839 1.00 92.31 184 SER A N 1
ATOM 1390 C CA . SER A 1 184 ? 2.250 20.315 6.333 1.00 92.31 184 SER A CA 1
ATOM 1391 C C . SER A 1 184 ? 2.769 19.686 7.639 1.00 92.31 184 SER A C 1
ATOM 1393 O O . SER A 1 184 ? 2.025 18.952 8.304 1.00 92.31 184 SER A O 1
ATOM 1395 N N . PRO A 1 185 ? 4.026 19.976 8.039 1.00 94.75 185 PRO A N 1
ATOM 1396 C CA . PRO A 1 185 ? 4.580 19.536 9.320 1.00 94.75 185 PRO A CA 1
ATOM 1397 C C . PRO A 1 185 ? 3.782 20.040 10.528 1.00 94.75 185 PRO A C 1
ATOM 1399 O O . PRO A 1 185 ? 3.635 19.314 11.509 1.00 94.75 185 PRO A O 1
ATOM 1402 N N . GLU A 1 186 ? 3.243 21.259 10.449 1.00 95.81 186 GLU A N 1
ATOM 1403 C CA . GLU A 1 186 ? 2.433 21.881 11.498 1.00 95.81 186 GLU A CA 1
ATOM 1404 C C . GLU A 1 186 ? 1.117 21.120 11.679 1.00 95.81 186 GLU A C 1
ATOM 1406 O O . GLU A 1 186 ? 0.810 20.694 12.792 1.00 95.81 186 GLU A O 1
ATOM 1411 N N . CYS A 1 187 ? 0.393 20.847 10.585 1.00 94.88 187 CYS A N 1
ATOM 1412 C CA . CYS A 1 187 ? -0.804 20.005 10.616 1.00 94.88 187 CYS A CA 1
ATOM 1413 C C . CYS A 1 187 ? -0.477 18.621 11.200 1.00 94.88 187 CYS A C 1
ATOM 1415 O O . CYS A 1 187 ? -1.159 18.156 12.115 1.00 94.88 187 CYS A O 1
ATOM 1417 N N . LEU A 1 188 ? 0.602 17.977 10.730 1.00 97.19 188 LEU A N 1
ATOM 1418 C CA . LEU A 1 188 ? 1.005 16.661 11.228 1.00 97.19 188 LEU A CA 1
ATOM 1419 C C . LEU A 1 188 ? 1.242 16.685 12.744 1.00 97.19 188 LEU A C 1
ATOM 1421 O O . LEU A 1 188 ? 0.766 15.791 13.440 1.00 97.19 188 LEU A O 1
ATOM 1425 N N . ALA A 1 189 ? 1.937 17.699 13.264 1.00 97.81 189 ALA A N 1
ATOM 1426 C CA . ALA A 1 189 ? 2.182 17.865 14.693 1.00 97.81 189 ALA A CA 1
ATOM 1427 C C . ALA A 1 189 ? 0.879 18.086 15.480 1.00 97.81 189 ALA A C 1
ATOM 1429 O O . ALA A 1 189 ? 0.570 17.291 16.369 1.00 97.81 189 ALA A O 1
ATOM 1430 N N . THR A 1 190 ? 0.073 19.086 15.108 1.00 96.44 190 THR A N 1
ATOM 1431 C CA . THR A 1 190 ? -1.161 19.451 15.823 1.00 96.44 190 THR A CA 1
ATOM 1432 C C . THR A 1 190 ? -2.154 18.292 15.909 1.00 96.44 190 THR A C 1
ATOM 1434 O O . THR A 1 190 ? -2.628 17.968 17.000 1.00 96.44 190 THR A O 1
ATOM 1437 N N . TYR A 1 191 ? -2.453 17.616 14.795 1.00 97.69 191 TYR A N 1
ATOM 1438 C CA . TYR A 1 191 ? -3.389 16.487 14.824 1.00 97.69 191 TYR A CA 1
ATOM 1439 C C . TYR A 1 191 ? -2.788 15.260 15.536 1.00 97.69 191 TYR A C 1
ATOM 1441 O O . TYR A 1 191 ? -3.523 14.535 16.204 1.00 97.69 191 TYR A O 1
ATOM 1449 N N . SER A 1 192 ? -1.461 15.064 15.507 1.00 98.38 192 SER A N 1
ATOM 1450 C CA . SER A 1 192 ? -0.803 14.007 16.297 1.00 98.38 192 SER A CA 1
ATOM 1451 C C . SER A 1 192 ? -0.914 14.216 17.804 1.00 98.38 192 SER A C 1
ATOM 1453 O O . SER A 1 192 ? -1.106 13.248 18.535 1.00 98.38 192 SER A O 1
ATOM 1455 N N . GLU A 1 193 ? -0.766 15.452 18.281 1.00 97.75 193 GLU A N 1
ATOM 1456 C CA . GLU A 1 193 ? -0.875 15.777 19.707 1.00 97.75 193 GLU A CA 1
ATOM 1457 C C . GLU A 1 193 ? -2.311 15.588 20.207 1.00 97.75 193 GLU A C 1
ATOM 1459 O O . GLU A 1 193 ? -2.516 14.956 21.246 1.00 97.75 193 GLU A O 1
ATOM 1464 N N . ARG A 1 194 ? -3.309 16.029 19.420 1.00 97.88 194 ARG A N 1
ATOM 1465 C CA . ARG A 1 194 ? -4.734 15.755 19.683 1.00 97.88 194 ARG A CA 1
ATOM 1466 C C . ARG A 1 194 ? -5.003 14.251 19.795 1.00 97.88 194 ARG A C 1
ATOM 1468 O O . ARG A 1 194 ? -5.589 13.809 20.779 1.00 97.88 194 ARG A O 1
ATOM 1475 N N . LEU A 1 195 ? -4.544 13.463 18.820 1.00 98.56 195 LEU A N 1
ATOM 1476 C CA . LEU A 1 195 ? -4.723 12.007 18.807 1.00 98.56 195 LEU A CA 1
ATOM 1477 C C . LEU A 1 195 ? -4.035 11.324 19.998 1.00 98.56 195 LEU A C 1
ATOM 1479 O O . LEU A 1 195 ? -4.658 10.501 20.663 1.00 98.56 195 LEU A O 1
ATOM 1483 N N . ALA A 1 196 ? -2.794 11.696 20.327 1.00 98.31 196 ALA A N 1
ATOM 1484 C CA . ALA A 1 196 ? -2.066 11.096 21.446 1.00 98.31 196 ALA A CA 1
ATOM 1485 C C . ALA A 1 196 ? -2.733 11.376 22.807 1.00 98.31 196 ALA A C 1
ATOM 1487 O O . ALA A 1 196 ? -2.783 10.489 23.661 1.00 98.31 196 ALA A O 1
ATOM 1488 N N . ALA A 1 197 ? -3.294 12.576 22.996 1.00 98.31 197 ALA A N 1
ATOM 1489 C CA . ALA A 1 197 ? -4.084 12.904 24.182 1.00 98.31 197 ALA A CA 1
ATOM 1490 C C . ALA A 1 197 ? -5.368 12.058 24.267 1.00 98.31 197 ALA A C 1
ATOM 1492 O O . ALA A 1 197 ? -5.677 11.519 25.330 1.00 98.31 197 ALA A O 1
ATOM 1493 N N . LEU A 1 198 ? -6.072 11.883 23.143 1.00 98.50 198 LEU A N 1
ATOM 1494 C CA . LEU A 1 198 ? -7.275 11.051 23.053 1.00 98.50 198 LEU A CA 1
ATOM 1495 C C . LEU A 1 198 ? -6.989 9.563 23.317 1.00 98.50 198 LEU A C 1
ATOM 1497 O O . LEU A 1 198 ? -7.780 8.908 23.989 1.00 98.50 198 LEU A O 1
ATOM 1501 N N . PHE A 1 199 ? -5.857 9.024 22.851 1.00 98.56 199 PHE A N 1
ATOM 1502 C CA . PHE A 1 199 ? -5.450 7.642 23.149 1.00 98.56 199 PHE A CA 1
ATOM 1503 C C . PHE A 1 199 ? -5.256 7.418 24.657 1.00 98.56 199 PHE A C 1
ATOM 1505 O O . PHE A 1 199 ? -5.707 6.408 25.198 1.00 98.56 199 PHE A O 1
ATOM 1512 N N . ALA A 1 200 ? -4.627 8.377 25.342 1.00 98.31 200 ALA A N 1
ATOM 1513 C CA . ALA A 1 200 ? -4.394 8.316 26.782 1.00 98.31 200 ALA A CA 1
ATOM 1514 C C . ALA A 1 200 ? -5.664 8.557 27.627 1.00 98.31 200 ALA A C 1
ATOM 1516 O O . ALA A 1 200 ? -5.718 8.117 28.780 1.00 98.31 200 ALA A O 1
ATOM 1517 N N . GLU A 1 201 ? -6.688 9.229 27.086 1.00 98.06 201 GLU A N 1
ATOM 1518 C CA . GLU A 1 201 ? -7.958 9.477 27.779 1.00 98.06 201 GLU A CA 1
ATOM 1519 C C . GLU A 1 201 ? -8.607 8.152 28.209 1.00 98.06 201 GLU A C 1
ATOM 1521 O O . GLU A 1 201 ? -8.787 7.234 27.409 1.00 98.06 201 GLU A O 1
ATOM 1526 N N . GLY A 1 202 ? -8.912 8.014 29.504 1.00 97.50 202 GLY A N 1
ATOM 1527 C CA . GLY A 1 202 ? -9.481 6.780 30.059 1.00 97.50 202 GLY A CA 1
ATOM 1528 C C . GLY A 1 202 ? -8.598 5.531 29.897 1.00 97.50 202 GLY A C 1
ATOM 1529 O O . GLY A 1 202 ? -9.077 4.424 30.132 1.00 97.50 202 GLY A O 1
ATOM 1530 N N . ASN A 1 203 ? -7.326 5.690 29.496 1.00 98.00 203 ASN A N 1
ATOM 1531 C CA . ASN A 1 203 ? -6.463 4.611 29.012 1.00 98.00 203 ASN A CA 1
ATOM 1532 C C . ASN A 1 203 ? -7.113 3.825 27.848 1.00 98.00 203 ASN A C 1
ATOM 1534 O O . ASN A 1 203 ? -7.055 2.597 27.817 1.00 98.00 203 ASN A O 1
ATOM 1538 N N . ALA A 1 204 ? -7.763 4.516 26.904 1.00 98.56 204 ALA A N 1
ATOM 1539 C CA . ALA A 1 204 ? -8.404 3.910 25.737 1.00 98.56 204 ALA A CA 1
ATOM 1540 C C . ALA A 1 204 ? -7.414 3.080 24.898 1.00 98.56 204 ALA A C 1
ATOM 1542 O O . ALA A 1 204 ? -7.653 1.900 24.629 1.00 98.56 204 ALA A O 1
ATOM 1543 N N . PHE A 1 205 ? -6.268 3.663 24.545 1.00 98.69 205 PHE A N 1
ATOM 1544 C CA . PHE A 1 205 ? -5.219 3.009 23.768 1.00 98.69 205 PHE A CA 1
ATOM 1545 C C . PHE A 1 205 ? -3.822 3.350 24.289 1.00 98.69 205 PHE A C 1
ATOM 1547 O O . PHE A 1 205 ? -3.518 4.488 24.640 1.00 98.69 205 PHE A O 1
ATOM 1554 N N . ARG A 1 206 ? -2.927 2.363 24.251 1.00 97.81 206 ARG A N 1
ATOM 1555 C CA . ARG A 1 206 ? -1.489 2.561 24.431 1.00 97.81 206 ARG A CA 1
ATOM 1556 C C . ARG A 1 206 ? -0.820 2.578 23.064 1.00 97.81 206 ARG A C 1
ATOM 1558 O O . ARG A 1 206 ? -0.854 1.577 22.352 1.00 97.81 206 ARG A O 1
ATOM 1565 N N . GLU A 1 207 ? -0.177 3.686 22.721 1.00 97.06 207 GLU A N 1
ATOM 1566 C CA . GLU A 1 207 ? 0.725 3.746 21.571 1.00 97.06 207 GLU A CA 1
ATOM 1567 C C . GLU A 1 207 ? 1.941 2.840 21.822 1.00 97.06 207 GLU A C 1
ATOM 1569 O O . GLU A 1 207 ? 2.597 2.943 22.861 1.00 97.06 207 GLU A O 1
ATOM 1574 N N . ILE A 1 208 ? 2.211 1.921 20.892 1.00 96.12 208 ILE A N 1
ATOM 1575 C CA . ILE A 1 208 ? 3.328 0.964 20.977 1.00 96.12 208 ILE A CA 1
ATOM 1576 C C . ILE A 1 208 ? 4.389 1.176 19.905 1.00 96.12 208 ILE A C 1
ATOM 1578 O O . ILE A 1 208 ? 5.529 0.751 20.080 1.00 96.12 208 ILE A O 1
ATOM 1582 N N . TRP A 1 209 ? 4.032 1.844 18.810 1.00 96.56 209 TRP A N 1
ATOM 1583 C CA . TRP A 1 209 ? 4.964 2.241 17.766 1.00 96.56 209 TRP A CA 1
ATOM 1584 C C . TRP A 1 209 ? 4.390 3.407 16.961 1.00 96.56 209 TRP A C 1
ATOM 1586 O O . TRP A 1 209 ? 3.175 3.525 16.790 1.00 96.56 209 TRP A O 1
ATOM 1596 N N . ARG A 1 210 ? 5.284 4.250 16.449 1.00 96.25 210 ARG A N 1
ATOM 1597 C CA . ARG A 1 210 ? 4.981 5.407 15.609 1.00 96.25 210 ARG A CA 1
ATOM 1598 C C . ARG A 1 210 ? 6.060 5.528 14.545 1.00 96.25 210 ARG A C 1
ATOM 1600 O O . ARG A 1 210 ? 7.236 5.388 14.871 1.00 96.25 210 ARG A O 1
ATOM 1607 N N . GLN A 1 211 ? 5.668 5.828 13.311 1.00 96.56 211 GLN A N 1
ATOM 1608 C CA . GLN A 1 211 ? 6.609 6.112 12.229 1.00 96.56 211 GLN A CA 1
ATOM 1609 C C . GLN A 1 211 ? 6.050 7.144 11.261 1.00 96.56 211 GLN A C 1
ATOM 1611 O O . GLN A 1 211 ? 4.868 7.112 10.905 1.00 96.56 211 GLN A O 1
ATOM 1616 N N . ASP A 1 212 ? 6.945 8.009 10.798 1.00 97.44 212 ASP A N 1
ATOM 1617 C CA . ASP A 1 212 ? 6.655 9.032 9.805 1.00 97.44 212 ASP A CA 1
ATOM 1618 C C . ASP A 1 212 ? 7.091 8.563 8.413 1.00 97.44 212 ASP A C 1
ATOM 1620 O O . ASP A 1 212 ? 8.154 7.963 8.235 1.00 97.44 212 ASP A O 1
ATOM 1624 N N . GLY A 1 213 ? 6.267 8.876 7.419 1.00 97.31 213 GLY A N 1
ATOM 1625 C CA . GLY A 1 213 ? 6.620 8.829 6.008 1.00 97.31 213 GLY A CA 1
ATOM 1626 C C . GLY A 1 213 ? 6.508 10.221 5.395 1.00 97.31 213 GLY A C 1
ATOM 1627 O O . GLY A 1 213 ? 5.628 11.007 5.753 1.00 97.31 213 GLY A O 1
ATOM 1628 N N . MET A 1 214 ? 7.386 10.529 4.448 1.00 96.62 214 MET A N 1
ATOM 1629 C CA . MET A 1 214 ? 7.385 11.796 3.728 1.00 96.62 214 MET A CA 1
ATOM 1630 C C . MET A 1 214 ? 7.781 11.572 2.270 1.00 96.62 214 MET A C 1
ATOM 1632 O O . MET A 1 214 ? 8.691 10.798 1.972 1.00 96.62 214 MET A O 1
ATOM 1636 N N . ALA A 1 215 ? 7.110 12.265 1.354 1.00 96.44 215 ALA A N 1
ATOM 1637 C CA . ALA A 1 215 ? 7.493 12.294 -0.048 1.00 96.44 215 ALA A CA 1
ATOM 1638 C C . ALA A 1 215 ? 8.933 12.815 -0.174 1.00 96.44 215 ALA A C 1
ATOM 1640 O O . ALA A 1 215 ? 9.309 13.790 0.482 1.00 96.44 215 ALA A O 1
ATOM 1641 N N . LEU A 1 216 ? 9.747 12.161 -1.009 1.00 95.81 216 LEU A N 1
ATOM 1642 C CA . LEU A 1 216 ? 11.134 12.579 -1.196 1.00 95.81 216 LEU A CA 1
ATOM 1643 C C . LEU A 1 216 ? 11.194 13.993 -1.784 1.00 95.81 216 LEU A C 1
ATOM 1645 O O . LEU A 1 216 ? 10.279 14.441 -2.478 1.00 95.81 216 LEU A O 1
ATOM 1649 N N . MET A 1 217 ? 12.305 14.680 -1.527 1.00 93.56 217 MET A N 1
ATOM 1650 C CA . MET A 1 217 ? 12.570 16.013 -2.065 1.00 93.56 217 MET A CA 1
ATOM 1651 C C . MET A 1 217 ? 13.577 15.930 -3.211 1.00 93.56 217 MET A C 1
ATOM 1653 O O . MET A 1 217 ? 14.573 15.207 -3.112 1.00 93.56 217 MET A O 1
ATOM 1657 N N . GLU A 1 218 ? 13.355 16.719 -4.261 1.00 91.12 218 GLU A N 1
ATOM 1658 C CA . GLU A 1 218 ? 14.346 16.997 -5.302 1.00 91.12 218 GLU A CA 1
ATOM 1659 C C . GLU A 1 218 ? 14.492 18.505 -5.544 1.00 91.12 218 GLU A C 1
ATOM 1661 O O . GLU A 1 218 ? 13.626 19.299 -5.177 1.00 91.12 218 GLU A O 1
ATOM 1666 N N . MET A 1 219 ? 15.614 18.919 -6.137 1.00 91.06 219 MET A N 1
ATOM 1667 C CA . MET A 1 219 ? 15.866 20.326 -6.452 1.00 91.06 219 MET A CA 1
ATOM 1668 C C . MET A 1 219 ? 15.330 20.654 -7.844 1.00 91.06 219 MET A C 1
ATOM 1670 O O . MET A 1 219 ? 15.827 20.128 -8.839 1.00 91.06 219 MET A O 1
ATOM 1674 N N . LYS A 1 220 ? 14.364 21.570 -7.918 1.00 89.94 220 LYS A N 1
ATOM 1675 C CA . LYS A 1 220 ? 13.816 22.108 -9.166 1.00 89.94 220 LYS A CA 1
ATOM 1676 C C . LYS A 1 220 ? 13.928 23.629 -9.153 1.00 89.94 220 LYS A C 1
ATOM 1678 O O . LYS A 1 220 ? 13.509 24.272 -8.196 1.00 89.94 220 LYS A O 1
ATOM 1683 N N . ASP A 1 221 ? 14.549 24.198 -10.184 1.00 93.12 221 ASP A N 1
ATOM 1684 C CA . ASP A 1 221 ? 14.762 25.649 -10.332 1.00 93.12 221 ASP A CA 1
ATOM 1685 C C . ASP A 1 221 ? 15.388 26.311 -9.082 1.00 93.12 221 ASP A C 1
ATOM 1687 O O . ASP A 1 221 ? 15.019 27.406 -8.659 1.00 93.12 221 ASP A O 1
ATOM 1691 N N . GLY A 1 222 ? 16.331 25.601 -8.447 1.00 91.19 222 GLY A N 1
ATOM 1692 C CA . GLY A 1 222 ? 17.020 26.040 -7.228 1.00 91.19 222 GLY A CA 1
ATOM 1693 C C . GLY A 1 222 ? 16.211 25.916 -5.929 1.00 91.19 222 GLY A C 1
ATOM 1694 O O . GLY A 1 222 ? 16.712 26.315 -4.880 1.00 91.19 222 GLY A O 1
ATOM 1695 N N . LYS A 1 223 ? 14.997 25.352 -5.964 1.00 93.12 223 LYS A N 1
ATOM 1696 C CA . LYS A 1 223 ? 14.125 25.159 -4.796 1.00 93.12 223 LYS A CA 1
ATOM 1697 C C . LYS A 1 223 ? 13.897 23.669 -4.505 1.00 93.12 223 LYS A C 1
ATOM 1699 O O . LYS A 1 223 ? 13.747 22.893 -5.449 1.00 93.12 223 LYS A O 1
ATOM 1704 N N . PRO A 1 224 ? 13.830 23.255 -3.228 1.00 91.38 224 PRO A N 1
ATOM 1705 C CA . PRO A 1 224 ? 13.420 21.904 -2.874 1.00 91.38 224 PRO A CA 1
ATOM 1706 C C . PRO A 1 224 ? 11.909 21.750 -3.108 1.00 91.38 224 PRO A C 1
ATOM 1708 O O . PRO A 1 224 ? 11.116 22.557 -2.623 1.00 91.38 224 PRO A O 1
ATOM 1711 N N . VAL A 1 225 ? 11.508 20.714 -3.841 1.00 92.94 225 VAL A N 1
ATOM 1712 C CA . VAL A 1 225 ? 10.103 20.365 -4.106 1.00 92.94 225 VAL A CA 1
ATOM 1713 C C . VAL A 1 225 ? 9.860 18.881 -3.843 1.00 92.94 225 VAL A C 1
ATOM 1715 O O . VAL A 1 225 ? 10.763 18.064 -4.030 1.00 92.94 225 VAL A O 1
ATOM 1718 N N . PHE A 1 226 ? 8.640 18.524 -3.434 1.00 93.25 226 PHE A N 1
ATOM 1719 C CA . PHE A 1 226 ? 8.237 17.122 -3.320 1.00 93.25 226 PHE A CA 1
ATOM 1720 C C . PHE A 1 226 ? 8.260 16.443 -4.692 1.00 93.25 226 PHE A C 1
ATOM 1722 O O . PHE A 1 226 ? 7.794 17.009 -5.684 1.00 93.25 226 PHE A O 1
ATOM 1729 N N . THR A 1 227 ? 8.755 15.209 -4.734 1.00 93.06 227 THR A N 1
ATOM 1730 C CA . THR A 1 227 ? 8.797 14.372 -5.933 1.00 93.06 227 THR A CA 1
ATOM 1731 C C . THR A 1 227 ? 8.035 13.063 -5.734 1.00 93.06 227 THR A C 1
ATOM 1733 O O . THR A 1 227 ? 7.790 12.616 -4.616 1.00 93.06 227 THR A O 1
ATOM 1736 N N . SER A 1 228 ? 7.658 12.431 -6.844 1.00 92.25 228 SER A N 1
ATOM 1737 C CA . SER A 1 228 ? 7.002 11.112 -6.879 1.00 92.25 228 SER A CA 1
ATOM 1738 C C . SER A 1 228 ? 8.004 9.948 -6.886 1.00 92.25 228 SER A C 1
ATOM 1740 O O . SER A 1 228 ? 7.621 8.797 -7.104 1.00 92.25 228 SER A O 1
ATOM 1742 N N . LYS A 1 229 ? 9.292 10.235 -6.660 1.00 95.19 229 LYS A N 1
ATOM 1743 C CA . LYS A 1 229 ? 10.355 9.229 -6.614 1.00 95.19 229 LYS A CA 1
ATOM 1744 C C . LYS A 1 229 ? 10.383 8.470 -5.288 1.00 95.19 229 LYS A C 1
ATOM 1746 O O . LYS A 1 229 ? 10.149 9.035 -4.222 1.00 95.19 229 LYS A O 1
ATOM 1751 N N . VAL A 1 230 ? 10.745 7.194 -5.373 1.00 95.62 230 VAL A N 1
ATOM 1752 C CA . VAL A 1 230 ? 11.019 6.295 -4.235 1.00 95.62 230 VAL A CA 1
ATOM 1753 C C . VAL A 1 230 ? 12.539 6.087 -4.064 1.00 95.62 230 VAL A C 1
ATOM 1755 O O . VAL A 1 230 ? 13.287 6.472 -4.964 1.00 95.62 230 VAL A O 1
ATOM 1758 N N . PRO A 1 231 ? 13.045 5.484 -2.965 1.00 94.81 231 PRO A N 1
ATOM 1759 C CA . PRO A 1 231 ? 14.485 5.468 -2.651 1.00 94.81 231 PRO A CA 1
ATOM 1760 C C . PRO A 1 231 ? 15.433 4.930 -3.738 1.00 94.81 231 PRO A C 1
ATOM 1762 O O . PRO A 1 231 ? 16.542 5.438 -3.866 1.00 94.81 231 PRO A O 1
ATOM 1765 N N . PHE A 1 232 ? 15.007 3.969 -4.568 1.00 96.00 232 PHE A N 1
ATOM 1766 C CA . PHE A 1 232 ? 15.798 3.478 -5.714 1.00 96.00 232 PHE A CA 1
ATOM 1767 C C . PHE A 1 232 ? 15.810 4.423 -6.939 1.00 96.00 232 PHE A C 1
ATOM 1769 O O . PHE A 1 232 ? 16.358 4.069 -7.984 1.00 96.00 232 PHE A O 1
ATOM 1776 N N . GLY A 1 233 ? 15.190 5.602 -6.848 1.00 95.19 233 GLY A N 1
ATOM 1777 C CA . GLY A 1 233 ? 15.172 6.649 -7.876 1.00 95.19 233 GLY A CA 1
ATOM 1778 C C . GLY A 1 233 ? 13.995 6.608 -8.859 1.00 95.19 233 GLY A C 1
ATOM 1779 O O . GLY A 1 233 ? 13.843 7.550 -9.633 1.00 95.19 233 GLY A O 1
ATOM 1780 N N . TYR A 1 234 ? 13.157 5.565 -8.837 1.00 97.06 234 TYR A N 1
ATOM 1781 C CA . TYR A 1 234 ? 12.011 5.433 -9.749 1.00 97.06 234 TYR A CA 1
ATOM 1782 C C . TYR A 1 234 ? 10.836 6.336 -9.368 1.00 97.06 234 TYR A C 1
ATOM 1784 O O . TYR A 1 234 ? 10.451 6.384 -8.202 1.00 97.06 234 TYR A O 1
ATOM 1792 N N . THR A 1 235 ? 10.204 6.950 -10.366 1.00 95.19 235 THR A N 1
ATOM 1793 C CA . THR A 1 235 ? 8.863 7.544 -10.287 1.00 95.19 235 THR A CA 1
ATOM 1794 C C . THR A 1 235 ? 7.804 6.464 -10.018 1.00 95.19 235 THR A C 1
ATOM 1796 O O . THR A 1 235 ? 7.592 5.581 -10.853 1.00 95.19 235 THR A O 1
ATOM 1799 N N . ASP A 1 236 ? 7.097 6.556 -8.890 1.00 92.12 236 ASP A N 1
ATOM 1800 C CA . ASP A 1 236 ? 5.926 5.726 -8.568 1.00 92.12 236 ASP A CA 1
ATOM 1801 C C . ASP A 1 236 ? 4.604 6.516 -8.754 1.00 92.12 236 ASP A C 1
ATOM 1803 O O . ASP A 1 236 ? 4.593 7.677 -9.158 1.00 92.12 236 ASP A O 1
ATOM 1807 N N . GLY A 1 237 ? 3.448 5.879 -8.543 1.00 86.94 237 GLY A N 1
ATOM 1808 C CA . GLY A 1 237 ? 2.119 6.483 -8.724 1.00 86.94 237 GLY A CA 1
ATOM 1809 C C . GLY A 1 237 ? 1.665 6.610 -10.187 1.00 86.94 237 GLY A C 1
ATOM 1810 O O . GLY A 1 237 ? 0.664 7.274 -10.474 1.00 86.94 237 GLY A O 1
ATOM 1811 N N . VAL A 1 238 ? 2.384 5.977 -11.125 1.00 87.06 238 VAL A N 1
ATOM 1812 C CA . VAL A 1 238 ? 2.056 5.990 -12.563 1.00 87.06 238 VAL A CA 1
ATOM 1813 C C . VAL A 1 238 ? 0.862 5.080 -12.867 1.00 87.06 238 VAL A C 1
ATOM 1815 O O . VAL A 1 238 ? -0.182 5.560 -13.310 1.00 87.06 238 VAL A O 1
ATOM 1818 N N . SER A 1 239 ? 1.006 3.776 -12.597 1.00 84.00 239 SER A N 1
ATOM 1819 C CA . SER A 1 239 ? -0.057 2.779 -12.773 1.00 84.00 239 SER A CA 1
ATOM 1820 C C . SER A 1 239 ? -0.983 2.793 -11.560 1.00 84.00 239 SER A C 1
ATOM 1822 O O . SER A 1 239 ? -0.598 2.332 -10.482 1.00 84.00 239 SER A O 1
ATOM 1824 N N . VAL A 1 240 ? -2.199 3.294 -11.757 1.00 80.69 240 VAL A N 1
ATOM 1825 C CA . VAL A 1 240 ? -3.262 3.377 -10.747 1.00 80.69 240 VAL A CA 1
ATOM 1826 C C . VAL A 1 240 ? -4.358 2.363 -11.089 1.00 80.69 240 VAL A C 1
ATOM 1828 O O . VAL A 1 240 ? -4.583 2.049 -12.257 1.00 80.69 240 VAL A O 1
ATOM 1831 N N . THR A 1 241 ? -5.016 1.802 -10.078 1.00 86.94 241 THR A N 1
ATOM 1832 C CA . THR A 1 241 ? -6.121 0.857 -10.272 1.00 86.94 241 THR A CA 1
ATOM 1833 C C . THR A 1 241 ? -7.436 1.626 -10.330 1.00 86.94 241 THR A C 1
ATOM 1835 O O . THR A 1 241 ? -7.939 2.074 -9.308 1.00 86.94 241 THR A O 1
ATOM 1838 N N . THR A 1 242 ? -7.968 1.793 -11.543 1.00 86.94 242 THR A N 1
ATOM 1839 C CA . THR A 1 242 ? -9.266 2.444 -11.776 1.00 86.94 242 THR A CA 1
ATOM 1840 C C . THR A 1 242 ? -10.395 1.502 -11.357 1.00 86.94 242 THR A C 1
ATOM 1842 O O . THR A 1 242 ? -10.394 0.336 -11.754 1.00 86.94 242 THR A O 1
ATOM 1845 N N . ILE A 1 243 ? -11.371 2.012 -10.605 1.00 89.00 243 ILE A N 1
ATOM 1846 C CA . ILE A 1 243 ? -12.576 1.283 -10.179 1.00 89.00 243 ILE A CA 1
ATOM 1847 C C . ILE A 1 243 ? -13.791 1.836 -10.928 1.00 89.00 243 ILE A C 1
ATOM 1849 O O . ILE A 1 243 ? -13.936 3.051 -11.072 1.00 89.00 243 ILE A O 1
ATOM 1853 N N . ARG A 1 244 ? -14.691 0.961 -11.386 1.00 88.81 244 ARG A N 1
ATOM 1854 C CA . ARG A 1 244 ? -15.960 1.356 -12.010 1.00 88.81 244 ARG A CA 1
ATOM 1855 C C . ARG A 1 244 ? -16.813 2.163 -11.025 1.00 88.81 244 ARG A C 1
ATOM 1857 O O . ARG A 1 244 ? -17.163 1.667 -9.965 1.00 88.81 244 ARG A O 1
ATOM 1864 N N . GLY A 1 245 ? -17.156 3.402 -11.376 1.00 83.44 245 GLY A N 1
ATOM 1865 C CA . GLY A 1 245 ? -17.918 4.293 -10.488 1.00 83.44 245 GLY A CA 1
ATOM 1866 C C . GLY A 1 245 ? -17.130 4.815 -9.278 1.00 83.44 245 GLY A C 1
ATOM 1867 O O . GLY A 1 245 ? -17.719 5.453 -8.411 1.00 83.44 245 GLY A O 1
ATOM 1868 N N . GLY A 1 246 ? -15.817 4.564 -9.210 1.00 83.81 246 GLY A N 1
ATOM 1869 C CA . GLY A 1 246 ? -14.944 5.157 -8.201 1.00 83.81 246 GLY A CA 1
ATOM 1870 C C . GLY A 1 246 ? -14.635 6.639 -8.483 1.00 83.81 246 GLY A C 1
ATOM 1871 O O . GLY A 1 246 ? -14.788 7.100 -9.615 1.00 83.81 246 GLY A O 1
ATOM 1872 N N . PRO A 1 247 ? -14.162 7.392 -7.474 1.00 77.69 247 PRO A N 1
ATOM 1873 C CA . PRO A 1 247 ? -13.930 8.834 -7.576 1.00 77.69 247 PRO A CA 1
ATOM 1874 C C . PRO A 1 247 ? -12.615 9.235 -8.270 1.00 77.69 247 PRO A C 1
ATOM 1876 O O . PRO A 1 247 ? -12.433 10.404 -8.610 1.00 77.69 247 PRO A O 1
ATOM 1879 N N . GLU A 1 248 ? -11.664 8.315 -8.461 1.00 70.88 248 GLU A N 1
ATOM 1880 C CA . GLU A 1 248 ? -10.435 8.599 -9.213 1.00 70.88 248 GLU A CA 1
ATOM 1881 C C . GLU A 1 248 ? -10.696 8.542 -10.727 1.00 70.88 248 GLU A C 1
ATOM 1883 O O . GLU A 1 248 ? -11.022 7.490 -11.276 1.00 70.88 248 GLU A O 1
ATOM 1888 N N . LEU A 1 249 ? -10.502 9.677 -11.412 1.00 60.81 249 LEU A N 1
ATOM 1889 C CA . LEU A 1 249 ? -10.600 9.773 -12.872 1.00 60.81 249 LEU A CA 1
ATOM 1890 C C . LEU A 1 249 ? -9.668 8.767 -13.565 1.00 60.81 249 LEU A C 1
ATOM 1892 O O . LEU A 1 249 ? -8.458 8.742 -13.314 1.00 60.81 249 LEU A O 1
ATOM 1896 N N . SER A 1 250 ? -10.221 7.996 -14.502 1.00 58.47 250 SER A N 1
ATOM 1897 C CA . SER A 1 250 ? -9.460 7.058 -15.324 1.00 58.47 250 SER A CA 1
ATOM 1898 C C . SER A 1 250 ? -8.437 7.798 -16.193 1.00 58.47 250 SER A C 1
ATOM 1900 O O . SER A 1 250 ? -8.805 8.525 -17.120 1.00 58.47 250 SER A O 1
ATOM 1902 N N . ARG A 1 251 ? -7.143 7.570 -15.944 1.00 68.94 251 ARG A N 1
ATOM 1903 C CA . ARG A 1 251 ? -6.100 7.823 -16.953 1.00 68.94 251 ARG A CA 1
ATOM 1904 C C . ARG A 1 251 ? -6.268 6.831 -18.108 1.00 68.94 251 ARG A C 1
ATOM 1906 O O . ARG A 1 251 ? -6.905 5.793 -17.934 1.00 68.94 251 ARG A O 1
ATOM 1913 N N . GLN A 1 252 ? -5.677 7.121 -19.267 1.00 71.44 252 GLN A N 1
ATOM 1914 C CA . GLN A 1 252 ? -5.696 6.170 -20.375 1.00 71.44 252 GLN A CA 1
ATOM 1915 C C . GLN A 1 252 ? -4.853 4.937 -20.006 1.00 71.44 252 GLN A C 1
ATOM 1917 O O . GLN A 1 252 ? -3.627 4.984 -19.919 1.00 71.44 252 GLN A O 1
ATOM 1922 N N . ASP A 1 253 ? -5.534 3.824 -19.767 1.00 81.50 253 ASP A N 1
ATOM 1923 C CA . ASP A 1 253 ? -4.946 2.508 -19.548 1.00 81.50 253 ASP A CA 1
ATOM 1924 C C . ASP A 1 253 ? -5.497 1.565 -20.618 1.00 81.50 253 ASP A C 1
ATOM 1926 O O . ASP A 1 253 ? -6.624 1.731 -21.088 1.00 81.50 253 ASP A O 1
ATOM 1930 N N . HIS A 1 254 ? -4.701 0.574 -21.007 1.00 84.62 254 HIS A N 1
ATOM 1931 C CA . HIS A 1 254 ? -5.184 -0.499 -21.872 1.00 84.62 254 HIS A CA 1
ATOM 1932 C C . HIS A 1 254 ? -6.118 -1.451 -21.103 1.00 84.62 254 HIS A C 1
ATOM 1934 O O . HIS A 1 254 ? -7.000 -2.089 -21.677 1.00 84.62 254 HIS A O 1
ATOM 1940 N N . GLN A 1 255 ? -5.933 -1.533 -19.782 1.00 85.38 255 GLN A N 1
ATOM 1941 C CA . GLN A 1 255 ? -6.712 -2.389 -18.898 1.00 85.38 255 GLN A CA 1
ATOM 1942 C C . GLN A 1 255 ? -8.044 -1.731 -18.513 1.00 85.38 255 GLN A C 1
ATOM 1944 O O . GLN A 1 255 ? -8.110 -0.539 -18.215 1.00 85.38 255 GLN A O 1
ATOM 1949 N N . GLN A 1 256 ? -9.110 -2.531 -18.487 1.00 85.62 256 GLN A N 1
ATOM 1950 C CA . GLN A 1 256 ? -10.445 -2.067 -18.104 1.00 85.62 256 GLN A CA 1
ATOM 1951 C C . GLN A 1 256 ? -10.520 -1.691 -16.609 1.00 85.62 256 GLN A C 1
ATOM 1953 O O . GLN A 1 256 ? -9.776 -2.257 -15.800 1.00 85.62 256 GLN A O 1
ATOM 1958 N N . PRO A 1 257 ? -11.436 -0.783 -16.214 1.00 88.88 257 PRO A N 1
ATOM 1959 C CA . PRO A 1 257 ? -11.756 -0.545 -14.810 1.00 88.88 257 PRO A CA 1
ATOM 1960 C C . PRO A 1 257 ? -12.146 -1.835 -14.084 1.00 88.88 257 PRO A C 1
ATOM 1962 O O . PRO A 1 257 ? -12.860 -2.675 -14.630 1.00 88.88 257 PRO A O 1
ATOM 1965 N N . CYS A 1 258 ? -11.694 -1.966 -12.841 1.00 91.62 258 CYS A N 1
ATOM 1966 C CA . CYS A 1 258 ? -12.038 -3.083 -11.969 1.00 91.62 258 CYS A CA 1
ATOM 1967 C C . CYS A 1 258 ? -13.453 -2.909 -11.402 1.00 91.62 258 CYS A C 1
ATOM 1969 O O . CYS A 1 258 ? -13.886 -1.778 -11.162 1.00 91.62 258 CYS A O 1
ATOM 1971 N N . GLU A 1 259 ? -14.147 -4.012 -11.124 1.00 93.38 259 GLU A N 1
ATOM 1972 C CA . GLU A 1 259 ? -15.405 -3.953 -10.374 1.00 93.38 259 GLU A CA 1
ATOM 1973 C C . GLU A 1 259 ? -15.153 -3.577 -8.901 1.00 93.38 259 GLU A C 1
ATOM 1975 O O . GLU A 1 259 ? -14.119 -3.964 -8.345 1.00 93.38 259 GLU A O 1
ATOM 1980 N N . PRO A 1 260 ? -16.058 -2.829 -8.238 1.00 94.06 260 PRO A N 1
ATOM 1981 C CA . PRO A 1 260 ? -15.774 -2.285 -6.908 1.00 94.06 260 PRO A CA 1
ATOM 1982 C C . PRO A 1 260 ? -15.613 -3.338 -5.815 1.00 94.06 260 PRO A C 1
ATOM 1984 O O . PRO A 1 260 ? -14.815 -3.138 -4.898 1.00 94.06 260 PRO A O 1
ATOM 1987 N N . TRP A 1 261 ? -16.305 -4.476 -5.941 1.00 94.94 261 TRP A N 1
ATOM 1988 C CA . TRP A 1 261 ? -16.254 -5.569 -4.968 1.00 94.94 261 TRP A CA 1
ATOM 1989 C C . TRP A 1 261 ? -14.851 -6.177 -4.794 1.00 94.94 261 TRP A C 1
ATOM 1991 O O . TRP A 1 261 ? -14.593 -6.841 -3.796 1.00 94.94 261 TRP A O 1
ATOM 2001 N N . LEU A 1 262 ? -13.914 -5.906 -5.713 1.00 95.75 262 LEU A N 1
ATOM 2002 C CA . LEU A 1 262 ? -12.504 -6.298 -5.601 1.00 95.75 262 LEU A CA 1
ATOM 2003 C C . LEU A 1 262 ? -11.710 -5.469 -4.570 1.00 95.75 262 LEU A C 1
ATOM 2005 O O . LEU A 1 262 ? -10.610 -5.873 -4.177 1.00 95.75 262 LEU A O 1
ATOM 2009 N N . PHE A 1 263 ? -12.241 -4.324 -4.127 1.00 96.06 263 PHE A N 1
ATOM 2010 C CA . PHE A 1 263 ? -11.566 -3.378 -3.223 1.00 96.06 263 PHE A CA 1
ATOM 2011 C C . PHE A 1 263 ? -12.430 -2.871 -2.072 1.00 96.06 263 PHE A C 1
ATOM 2013 O O . PHE A 1 263 ? -11.878 -2.369 -1.097 1.00 96.06 263 PHE A O 1
ATOM 2020 N N . VAL A 1 264 ? -13.747 -3.001 -2.178 1.00 96.69 264 VAL A N 1
ATOM 2021 C CA . VAL A 1 264 ? -14.737 -2.634 -1.164 1.00 96.69 264 VAL A CA 1
ATOM 2022 C C . VAL A 1 264 ? -15.587 -3.874 -0.908 1.00 96.69 264 VAL A C 1
ATOM 2024 O O . VAL A 1 264 ? -16.000 -4.521 -1.866 1.00 96.69 264 VAL A O 1
ATOM 2027 N N . LEU A 1 265 ? -15.833 -4.234 0.349 1.00 97.12 265 LEU A N 1
ATOM 2028 C CA . LEU A 1 265 ? -16.630 -5.410 0.697 1.00 97.12 265 LEU A CA 1
ATOM 2029 C C . LEU A 1 265 ? -18.112 -5.168 0.389 1.00 97.12 265 LEU A C 1
ATOM 2031 O O . LEU A 1 265 ? -18.710 -4.199 0.861 1.00 97.12 265 LEU A O 1
ATOM 2035 N N . ARG A 1 266 ? -18.689 -6.033 -0.447 1.00 95.12 266 ARG A N 1
ATOM 2036 C CA . ARG A 1 266 ? -20.003 -5.848 -1.078 1.00 95.12 266 ARG A CA 1
ATOM 2037 C C . ARG A 1 266 ? -20.755 -7.178 -1.180 1.00 95.12 266 ARG A C 1
ATOM 2039 O O . ARG A 1 266 ? -20.126 -8.219 -1.353 1.00 95.12 266 ARG A O 1
ATOM 2046 N N . ASP A 1 267 ? -22.086 -7.151 -1.095 1.00 93.00 267 ASP A N 1
ATOM 2047 C CA . ASP A 1 267 ? -22.909 -8.374 -1.146 1.00 93.00 267 ASP A CA 1
ATOM 2048 C C . ASP A 1 267 ? -22.934 -9.006 -2.549 1.00 93.00 267 ASP A C 1
ATOM 2050 O O . ASP A 1 267 ? -23.148 -10.207 -2.688 1.00 93.00 267 ASP A O 1
ATOM 2054 N N . GLU A 1 268 ? -22.696 -8.209 -3.596 1.00 90.62 268 GLU A N 1
ATOM 2055 C CA . GLU A 1 268 ? -22.586 -8.662 -4.988 1.00 90.62 268 GLU A CA 1
ATOM 2056 C C . GLU A 1 268 ? -21.236 -9.319 -5.349 1.00 90.62 268 GLU A C 1
ATOM 2058 O O . GLU A 1 268 ? -20.971 -9.563 -6.527 1.00 90.62 268 GLU A O 1
ATOM 2063 N N . ALA A 1 269 ? -20.365 -9.584 -4.371 1.00 91.88 269 ALA A N 1
ATOM 2064 C CA . ALA A 1 269 ? -19.053 -10.178 -4.603 1.00 91.88 269 ALA A CA 1
ATOM 2065 C C . ALA A 1 269 ? -19.121 -11.649 -5.049 1.00 91.88 269 ALA A C 1
ATOM 2067 O O . ALA A 1 269 ? -19.876 -12.457 -4.513 1.00 91.88 269 ALA A O 1
ATOM 2068 N N . GLU A 1 270 ? -18.266 -12.022 -6.003 1.00 88.81 270 GLU A N 1
ATOM 2069 C CA . GLU A 1 270 ? -18.259 -13.374 -6.581 1.00 88.81 270 GLU A CA 1
ATOM 2070 C C . GLU A 1 270 ? -17.360 -14.366 -5.816 1.00 88.81 270 GLU A C 1
ATOM 2072 O O . GLU A 1 270 ? -17.486 -15.578 -5.991 1.00 88.81 270 GLU A O 1
ATOM 2077 N N . ASN A 1 271 ? -16.431 -13.873 -4.987 1.00 86.31 271 ASN A N 1
ATOM 2078 C CA . ASN A 1 271 ? -15.343 -14.662 -4.390 1.00 86.31 271 ASN A CA 1
ATOM 2079 C C . ASN A 1 271 ? -15.297 -14.662 -2.849 1.00 86.31 271 ASN A C 1
ATOM 2081 O O . ASN A 1 271 ? -14.417 -15.311 -2.280 1.00 86.31 271 ASN A O 1
ATOM 2085 N N . TYR A 1 272 ? -16.207 -13.963 -2.170 1.00 94.38 272 TYR A N 1
ATOM 2086 C CA . TYR A 1 272 ? -16.343 -13.991 -0.712 1.00 94.38 272 TYR A CA 1
ATOM 2087 C C . TYR A 1 272 ? -17.791 -13.749 -0.283 1.00 94.38 272 TYR A C 1
ATOM 2089 O O . TYR A 1 272 ? -18.580 -13.143 -1.000 1.00 94.38 272 TYR A O 1
ATOM 2097 N N . ILE A 1 273 ? -18.117 -14.185 0.931 1.00 94.94 273 ILE A N 1
ATOM 2098 C CA . ILE A 1 273 ? -19.302 -13.744 1.673 1.00 94.94 273 ILE A CA 1
ATOM 2099 C C . ILE A 1 273 ? -18.848 -12.636 2.631 1.00 94.94 273 ILE A C 1
ATOM 2101 O O . ILE A 1 273 ? -17.825 -12.804 3.307 1.00 94.94 273 ILE A O 1
ATOM 2105 N N . VAL A 1 274 ? -19.578 -11.515 2.660 1.00 96.38 274 VAL A N 1
ATOM 2106 C CA . VAL A 1 274 ? -19.345 -10.374 3.568 1.00 96.38 274 VAL A CA 1
ATOM 2107 C C . VAL A 1 274 ? -19.359 -10.857 5.032 1.00 96.38 274 VAL A C 1
ATOM 2109 O O . VAL A 1 274 ? -20.116 -11.775 5.352 1.00 96.38 274 VAL A O 1
ATOM 2112 N N . PRO A 1 275 ? -18.524 -10.296 5.929 1.00 96.12 275 PRO A N 1
ATOM 2113 C CA . PRO A 1 275 ? -18.574 -10.626 7.350 1.00 96.12 275 PRO A CA 1
ATOM 2114 C C . PRO A 1 275 ? -19.962 -10.448 7.977 1.00 96.12 275 PRO A C 1
ATOM 2116 O O . PRO A 1 275 ? -20.685 -9.516 7.638 1.00 96.12 275 PRO A O 1
ATOM 2119 N N . GLU A 1 276 ? -20.292 -11.308 8.939 1.00 94.62 276 GLU A N 1
ATOM 2120 C CA . GLU A 1 276 ? -21.508 -11.196 9.751 1.00 94.62 276 GLU A CA 1
ATOM 2121 C C . GLU A 1 276 ? -21.165 -10.686 11.162 1.00 94.62 276 GLU A C 1
ATOM 2123 O O . GLU A 1 276 ? -20.193 -11.171 11.755 1.00 94.62 276 GLU A O 1
ATOM 2128 N N . PRO A 1 277 ? -21.952 -9.766 11.751 1.00 95.19 277 PRO A N 1
ATOM 2129 C CA . PRO A 1 277 ? -23.016 -8.987 11.118 1.00 95.19 277 PRO A CA 1
ATOM 2130 C C . PRO A 1 277 ? -22.468 -8.025 10.049 1.00 95.19 277 PRO A C 1
ATOM 2132 O O . PRO A 1 277 ? -21.340 -7.537 10.165 1.00 95.19 277 PRO A O 1
ATOM 2135 N N . ARG A 1 278 ? -23.286 -7.759 9.022 1.00 93.62 278 ARG A N 1
ATOM 2136 C CA . ARG A 1 278 ? -22.936 -7.001 7.804 1.00 93.62 278 ARG A CA 1
ATOM 2137 C C . ARG A 1 278 ? -22.257 -5.653 8.078 1.00 93.62 278 ARG A C 1
ATOM 2139 O O . ARG A 1 278 ? -21.371 -5.264 7.324 1.00 93.62 278 ARG A O 1
ATOM 2146 N N . GLU A 1 279 ? -22.611 -4.972 9.165 1.00 92.12 279 GLU A N 1
ATOM 2147 C CA . GLU A 1 279 ? -22.056 -3.678 9.593 1.00 92.12 279 GLU A CA 1
ATOM 2148 C C . GLU A 1 279 ? -20.574 -3.735 10.021 1.00 92.12 279 GLU A C 1
ATOM 2150 O O . GLU A 1 279 ? -19.925 -2.699 10.121 1.00 92.12 279 GLU A O 1
ATOM 2155 N N . LEU A 1 280 ? -20.010 -4.924 10.273 1.00 92.81 280 LEU A N 1
ATOM 2156 C CA . LEU A 1 280 ? -18.570 -5.109 10.526 1.00 92.81 280 LEU A CA 1
ATOM 2157 C C . LEU A 1 280 ? -17.771 -5.436 9.255 1.00 92.81 280 LEU A C 1
ATOM 2159 O O . LEU A 1 280 ? -16.572 -5.711 9.337 1.00 92.81 280 LEU A O 1
ATOM 2163 N N . GLY A 1 281 ? -18.438 -5.465 8.100 1.00 94.69 281 GLY A N 1
ATOM 2164 C CA . GLY A 1 281 ? -17.895 -5.979 6.852 1.00 94.69 281 GLY A CA 1
ATOM 2165 C C . GLY A 1 281 ? -18.119 -5.059 5.661 1.00 94.69 281 GLY A C 1
ATOM 2166 O O . GLY A 1 281 ? -17.151 -4.633 5.038 1.00 94.69 281 GLY A O 1
ATOM 2167 N N . LEU A 1 282 ? -19.384 -4.781 5.339 1.00 96.19 282 LEU A N 1
ATOM 2168 C CA . LEU A 1 282 ? -19.802 -3.975 4.191 1.00 96.19 282 LEU A CA 1
ATOM 2169 C C . LEU A 1 282 ? -19.060 -2.635 4.133 1.00 96.19 282 LEU A C 1
ATOM 2171 O O . LEU A 1 282 ? -18.787 -2.037 5.169 1.00 96.19 282 LEU A O 1
ATOM 2175 N N . ASN A 1 283 ? -18.740 -2.175 2.921 1.00 96.38 283 ASN A N 1
ATOM 2176 C CA . ASN A 1 283 ? -18.074 -0.899 2.635 1.00 96.38 283 ASN A CA 1
ATOM 2177 C C . ASN A 1 283 ? -16.647 -0.760 3.225 1.00 96.38 283 ASN A C 1
ATOM 2179 O O . ASN A 1 283 ? -15.884 0.125 2.829 1.00 96.38 283 ASN A O 1
ATOM 2183 N N . GLY A 1 284 ? -16.220 -1.711 4.062 1.00 97.06 284 GLY A N 1
ATOM 2184 C CA . GLY A 1 284 ? -14.842 -1.915 4.484 1.00 97.06 284 GLY A CA 1
ATOM 2185 C C . GLY A 1 284 ? -13.947 -2.513 3.394 1.00 97.06 284 GLY A C 1
ATOM 2186 O O . GLY A 1 284 ? -14.358 -2.796 2.269 1.00 97.06 284 GLY A O 1
ATOM 2187 N N . SER A 1 285 ? -12.678 -2.711 3.740 1.00 97.88 285 SER A N 1
ATOM 2188 C CA . SER A 1 285 ? -11.659 -3.324 2.884 1.00 97.88 285 SER A CA 1
ATOM 2189 C C . SER A 1 285 ? -10.557 -3.920 3.754 1.00 97.88 285 SER A C 1
ATOM 2191 O O . SER A 1 285 ? -10.345 -3.461 4.880 1.00 97.88 285 SER A O 1
ATOM 2193 N N . PHE A 1 286 ? -9.810 -4.892 3.234 1.00 98.06 286 PHE A N 1
ATOM 2194 C CA . PHE A 1 286 ? -8.579 -5.336 3.874 1.00 98.06 286 PHE A CA 1
ATOM 2195 C C . PHE A 1 286 ? -7.396 -4.512 3.372 1.00 98.06 286 PHE A C 1
ATOM 2197 O O . PHE A 1 286 ? -7.297 -4.129 2.206 1.00 98.06 286 PHE A O 1
ATOM 2204 N N . ALA A 1 287 ? -6.460 -4.242 4.276 1.00 97.56 287 ALA A N 1
ATOM 2205 C CA . ALA A 1 287 ? -5.269 -3.472 3.976 1.00 97.56 287 ALA A CA 1
ATOM 2206 C C . ALA A 1 287 ? -4.055 -4.143 4.619 1.00 97.56 287 ALA A C 1
ATOM 2208 O O . ALA A 1 287 ? -3.948 -4.222 5.842 1.00 97.56 287 ALA A O 1
ATOM 2209 N N . VAL A 1 288 ? -3.123 -4.619 3.793 1.00 97.88 288 VAL A N 1
ATOM 2210 C CA . VAL A 1 288 ? -1.854 -5.168 4.274 1.00 97.88 288 VAL A CA 1
ATOM 2211 C C . VAL A 1 288 ? -0.865 -4.023 4.419 1.00 97.88 288 VAL A C 1
ATOM 2213 O O . VAL A 1 288 ? -0.400 -3.472 3.419 1.00 97.88 288 VAL A O 1
ATOM 2216 N N . PHE A 1 289 ? -0.562 -3.655 5.663 1.00 97.38 289 PHE A N 1
ATOM 2217 C CA . PHE A 1 289 ? 0.493 -2.697 5.969 1.00 97.38 289 PHE A CA 1
ATOM 2218 C C . PHE A 1 289 ? 1.868 -3.364 5.881 1.00 97.38 289 PHE A C 1
ATOM 2220 O O . PHE A 1 289 ? 2.070 -4.464 6.396 1.00 97.38 289 PHE A O 1
ATOM 2227 N N . LYS A 1 290 ? 2.819 -2.685 5.243 1.00 95.50 290 LYS A N 1
ATOM 2228 C CA . LYS A 1 290 ? 4.215 -3.106 5.101 1.00 95.50 290 LYS A CA 1
ATOM 2229 C C . LYS A 1 290 ? 5.129 -1.914 5.340 1.00 95.50 290 LYS A C 1
ATOM 2231 O O . LYS A 1 290 ? 4.843 -0.817 4.869 1.00 95.50 290 LYS A O 1
ATOM 2236 N N . MET A 1 291 ? 6.262 -2.171 5.985 1.00 95.25 291 MET A N 1
ATOM 2237 C CA . MET A 1 291 ? 7.436 -1.303 5.974 1.00 95.25 291 MET A CA 1
ATOM 2238 C C . MET A 1 291 ? 8.582 -2.098 5.345 1.00 95.25 291 MET A C 1
ATOM 2240 O O . MET A 1 291 ? 8.832 -3.240 5.723 1.00 95.25 291 MET A O 1
ATOM 2244 N N . ILE A 1 292 ? 9.196 -1.533 4.311 1.00 95.75 292 ILE A N 1
ATOM 2245 C CA . ILE A 1 292 ? 10.149 -2.193 3.419 1.00 95.75 292 ILE A CA 1
ATOM 2246 C C . ILE A 1 292 ? 11.399 -1.320 3.363 1.00 95.75 292 ILE A C 1
ATOM 2248 O O . ILE A 1 292 ? 11.426 -0.316 2.647 1.00 95.75 292 ILE A O 1
ATOM 2252 N N . MET A 1 293 ? 12.427 -1.716 4.113 1.00 95.69 293 MET A N 1
ATOM 2253 C CA . MET A 1 293 ? 13.768 -1.141 4.017 1.00 95.69 293 MET A CA 1
ATOM 2254 C C . MET A 1 293 ? 14.331 -1.374 2.608 1.00 95.69 293 MET A C 1
ATOM 2256 O O . MET A 1 293 ? 14.199 -2.462 2.045 1.00 95.69 293 MET A O 1
ATOM 2260 N N . THR A 1 294 ? 14.976 -0.360 2.034 1.00 94.94 294 THR A N 1
ATOM 2261 C CA . THR A 1 294 ? 15.612 -0.437 0.712 1.00 94.94 294 THR A CA 1
ATOM 2262 C C . THR A 1 294 ? 17.120 -0.256 0.825 1.00 94.94 294 THR A C 1
ATOM 2264 O O . THR A 1 294 ? 17.587 0.842 1.134 1.00 94.94 294 THR A O 1
ATOM 2267 N N . ASP A 1 295 ? 17.889 -1.298 0.502 1.00 95.75 295 ASP A N 1
ATOM 2268 C CA . ASP A 1 295 ? 19.345 -1.200 0.357 1.00 95.75 295 ASP A CA 1
ATOM 2269 C C . ASP A 1 295 ? 19.710 -0.525 -0.977 1.00 95.75 295 ASP A C 1
ATOM 2271 O O . ASP A 1 295 ? 20.004 -1.171 -1.986 1.00 95.75 295 ASP A O 1
ATOM 2275 N N . VAL A 1 296 ? 19.633 0.809 -0.994 1.00 96.25 296 VAL A N 1
ATOM 2276 C CA . VAL A 1 296 ? 19.953 1.619 -2.179 1.00 96.25 296 VAL A CA 1
ATOM 2277 C C . VAL A 1 296 ? 21.423 1.456 -2.579 1.00 96.25 296 VAL A C 1
ATOM 2279 O O . VAL A 1 296 ? 21.729 1.436 -3.767 1.00 96.25 296 VAL A O 1
ATOM 2282 N N . VAL A 1 297 ? 22.330 1.265 -1.616 1.00 96.19 297 VAL A N 1
ATOM 2283 C CA . VAL A 1 297 ? 23.766 1.113 -1.890 1.00 96.19 297 VAL A CA 1
ATOM 2284 C C . VAL A 1 297 ? 24.061 -0.242 -2.525 1.00 96.19 297 VAL A C 1
ATOM 2286 O O . VAL A 1 297 ? 24.765 -0.304 -3.531 1.00 96.19 297 VAL A O 1
ATOM 2289 N N . GLY A 1 298 ? 23.494 -1.325 -1.992 1.00 96.75 298 GLY A N 1
ATOM 2290 C CA . GLY A 1 298 ? 23.559 -2.654 -2.596 1.00 96.75 298 GLY A CA 1
ATOM 2291 C C . GLY A 1 298 ? 22.946 -2.684 -3.994 1.00 96.75 298 GLY A C 1
ATOM 2292 O O . GLY A 1 298 ? 23.526 -3.288 -4.898 1.00 96.75 298 GLY A O 1
ATOM 2293 N N . PHE A 1 299 ? 21.837 -1.966 -4.208 1.00 97.44 299 PHE A N 1
ATOM 2294 C CA . PHE A 1 299 ? 21.230 -1.809 -5.530 1.00 97.44 299 PHE A CA 1
ATOM 2295 C C . PHE A 1 299 ? 22.163 -1.087 -6.518 1.00 97.44 299 PHE A C 1
ATOM 2297 O O . PHE A 1 299 ? 22.457 -1.640 -7.578 1.00 97.44 299 PHE A O 1
ATOM 2304 N N . GLU A 1 300 ? 22.706 0.085 -6.171 1.00 96.81 300 GLU A N 1
ATOM 2305 C CA . GLU A 1 300 ? 23.670 0.793 -7.031 1.00 96.81 300 GLU A CA 1
ATOM 2306 C C . GLU A 1 300 ? 24.932 -0.039 -7.297 1.00 96.81 300 GLU A C 1
ATOM 2308 O O . GLU A 1 300 ? 25.373 -0.151 -8.442 1.00 96.81 300 GLU A O 1
ATOM 2313 N N . ASN A 1 301 ? 25.491 -0.690 -6.273 1.00 97.31 301 ASN A N 1
ATOM 2314 C CA . ASN A 1 301 ? 26.649 -1.572 -6.424 1.00 97.31 301 ASN A CA 1
ATOM 2315 C C . ASN A 1 301 ? 26.354 -2.738 -7.383 1.00 97.31 301 ASN A C 1
ATOM 2317 O O . ASN A 1 301 ? 27.194 -3.072 -8.223 1.00 97.31 301 ASN A O 1
ATOM 2321 N N . PHE A 1 302 ? 25.158 -3.334 -7.310 1.00 98.25 302 PHE A N 1
ATOM 2322 C CA . PHE A 1 302 ? 24.731 -4.384 -8.235 1.00 98.25 302 PHE A CA 1
ATOM 2323 C C . PHE A 1 302 ? 24.680 -3.876 -9.683 1.00 98.25 302 PHE A C 1
ATOM 2325 O O . PHE A 1 302 ? 25.238 -4.531 -10.572 1.00 98.25 302 PHE A O 1
ATOM 2332 N N . LEU A 1 303 ? 24.094 -2.696 -9.920 1.00 98.06 303 LEU A N 1
ATOM 2333 C CA . LEU A 1 303 ? 24.053 -2.077 -11.248 1.00 98.06 303 LEU A CA 1
ATOM 2334 C C . LEU A 1 303 ? 25.468 -1.794 -11.780 1.00 98.06 303 LEU A C 1
ATOM 2336 O O . LEU A 1 303 ? 25.830 -2.242 -12.870 1.00 98.06 303 LEU A O 1
ATOM 2340 N N . GLN A 1 304 ? 26.303 -1.119 -10.985 1.00 97.38 304 GLN A N 1
ATOM 2341 C CA . GLN A 1 304 ? 27.665 -0.740 -11.375 1.00 97.38 304 GLN A CA 1
ATOM 2342 C C . GLN A 1 304 ? 28.579 -1.952 -11.605 1.00 97.38 304 GLN A C 1
ATOM 2344 O O . GLN A 1 304 ? 29.432 -1.910 -12.491 1.00 97.38 304 GLN A O 1
ATOM 2349 N N . SER A 1 305 ? 28.377 -3.060 -10.882 1.00 98.06 305 SER A N 1
ATOM 2350 C CA . SER A 1 305 ? 29.128 -4.310 -11.094 1.00 98.06 305 SER A CA 1
ATOM 2351 C C . SER A 1 305 ? 28.834 -5.002 -12.435 1.00 98.06 305 SER A C 1
ATOM 2353 O O . SER A 1 305 ? 29.582 -5.888 -12.849 1.00 98.06 305 SER A O 1
ATOM 2355 N N . ASN A 1 306 ? 27.768 -4.598 -13.138 1.00 98.06 306 ASN A N 1
ATOM 2356 C CA . ASN A 1 306 ? 27.371 -5.152 -14.434 1.00 98.06 306 ASN A CA 1
ATOM 2357 C C . ASN A 1 306 ? 27.534 -4.173 -15.611 1.00 98.06 306 ASN A C 1
ATOM 2359 O O . ASN A 1 306 ? 27.221 -4.553 -16.740 1.00 98.06 306 ASN A O 1
ATOM 2363 N N . LYS A 1 307 ? 28.081 -2.970 -15.377 1.00 97.75 307 LYS A N 1
ATOM 2364 C CA . LYS A 1 307 ? 28.215 -1.893 -16.380 1.00 97.75 307 LYS A CA 1
ATOM 2365 C C . LYS A 1 307 ? 28.932 -2.298 -17.679 1.00 97.75 307 LYS A C 1
ATOM 2367 O O . LYS A 1 307 ? 28.637 -1.760 -18.738 1.00 97.75 307 LYS A O 1
ATOM 2372 N N . ASP A 1 308 ? 29.850 -3.265 -17.607 1.00 97.88 308 ASP A N 1
ATOM 2373 C CA . ASP A 1 308 ? 30.616 -3.751 -18.766 1.00 97.88 308 ASP A CA 1
ATOM 2374 C C . ASP A 1 308 ? 29.801 -4.714 -19.661 1.00 97.88 308 ASP A C 1
ATOM 2376 O O . ASP A 1 308 ? 30.239 -5.078 -20.751 1.00 97.88 308 ASP A O 1
ATOM 2380 N N . LYS A 1 309 ? 28.620 -5.156 -19.199 1.00 97.38 309 LYS A N 1
ATOM 2381 C CA . LYS A 1 309 ? 27.695 -6.053 -19.921 1.00 97.38 309 LYS A CA 1
ATOM 2382 C C . LYS A 1 309 ? 26.448 -5.327 -20.429 1.00 97.38 309 LYS A C 1
ATOM 2384 O O . LYS A 1 309 ? 25.857 -5.748 -21.419 1.00 97.38 309 LYS A O 1
ATOM 2389 N N . ILE A 1 310 ? 26.004 -4.309 -19.698 1.00 97.25 310 ILE A N 1
ATOM 2390 C CA . ILE A 1 310 ? 24.767 -3.562 -19.928 1.00 97.25 310 ILE A CA 1
ATOM 2391 C C . ILE A 1 310 ? 24.890 -2.199 -19.246 1.00 97.25 310 ILE A C 1
ATOM 2393 O O . ILE A 1 310 ? 25.457 -2.107 -18.160 1.00 97.25 310 ILE A O 1
ATOM 2397 N N . ASP A 1 311 ? 24.342 -1.152 -19.862 1.00 97.50 311 ASP A N 1
ATOM 2398 C CA . ASP A 1 311 ? 24.260 0.161 -19.224 1.00 97.50 311 ASP A CA 1
ATOM 2399 C C . ASP A 1 311 ? 23.529 0.069 -17.858 1.00 97.50 311 ASP A C 1
ATOM 2401 O O . ASP A 1 311 ? 22.458 -0.547 -17.792 1.00 97.50 311 ASP A O 1
ATOM 2405 N N . PRO A 1 312 ? 24.073 0.644 -16.766 1.00 97.94 312 PRO A N 1
ATOM 2406 C CA . PRO A 1 312 ? 23.472 0.563 -15.434 1.00 97.94 312 PRO A CA 1
ATOM 2407 C C . PRO A 1 312 ? 22.022 1.060 -15.344 1.00 97.94 312 PRO A C 1
ATOM 2409 O O . PRO A 1 312 ? 21.231 0.467 -14.611 1.00 97.94 312 PRO A O 1
ATOM 2412 N N . GLU A 1 313 ? 21.647 2.105 -16.086 1.00 97.88 313 GLU A N 1
ATOM 2413 C CA . GLU A 1 313 ? 20.286 2.649 -16.060 1.00 97.88 313 GLU A CA 1
ATOM 2414 C C . GLU A 1 313 ? 19.336 1.806 -16.925 1.00 97.88 313 GLU A C 1
ATOM 2416 O O . GLU A 1 313 ? 18.208 1.541 -16.511 1.00 97.88 313 GLU A O 1
ATOM 2421 N N . LEU A 1 314 ? 19.799 1.259 -18.056 1.00 98.06 314 LEU A N 1
ATOM 2422 C CA . LEU A 1 314 ? 19.039 0.250 -18.807 1.00 98.06 314 LEU A CA 1
ATOM 2423 C C . LEU A 1 314 ? 18.834 -1.039 -17.991 1.00 98.06 314 LEU A C 1
ATOM 2425 O O . LEU A 1 314 ? 17.773 -1.661 -18.080 1.00 98.06 314 LEU A O 1
ATOM 2429 N N . LEU A 1 315 ? 19.815 -1.456 -17.183 1.00 98.31 315 LEU A N 1
ATOM 2430 C CA . LEU A 1 315 ? 19.672 -2.595 -16.273 1.00 98.31 315 LEU A CA 1
ATOM 2431 C C . LEU A 1 315 ? 18.638 -2.304 -15.179 1.00 98.31 315 LEU A C 1
ATOM 2433 O O . LEU A 1 315 ? 17.749 -3.128 -14.965 1.00 98.31 315 LEU A O 1
ATOM 2437 N N . ALA A 1 316 ? 18.696 -1.125 -14.554 1.00 98.44 316 ALA A N 1
ATOM 2438 C CA . ALA A 1 316 ? 17.678 -0.658 -13.615 1.00 98.44 316 ALA A CA 1
ATOM 2439 C C . ALA A 1 316 ? 16.281 -0.693 -14.268 1.00 98.44 316 ALA A C 1
ATOM 2441 O O . ALA A 1 316 ? 15.364 -1.367 -13.785 1.00 98.44 316 ALA A O 1
ATOM 2442 N N . ALA A 1 317 ? 16.151 -0.089 -15.452 1.00 98.62 317 ALA A N 1
ATOM 2443 C CA . ALA A 1 317 ? 14.914 -0.081 -16.219 1.00 98.62 317 ALA A CA 1
ATOM 2444 C C . ALA A 1 317 ? 14.396 -1.496 -16.520 1.00 98.62 317 ALA A C 1
ATOM 2446 O O . ALA A 1 317 ? 13.198 -1.751 -16.386 1.00 98.62 317 ALA A O 1
ATOM 2447 N N . LYS A 1 318 ? 15.282 -2.442 -16.868 1.00 98.31 318 LYS A N 1
ATOM 2448 C CA . LYS A 1 318 ? 14.942 -3.853 -17.129 1.00 98.31 318 LYS A CA 1
ATOM 2449 C C . LYS A 1 318 ? 14.565 -4.638 -15.869 1.00 98.31 318 LYS A C 1
ATOM 2451 O O . LYS A 1 318 ? 13.738 -5.540 -15.972 1.00 98.31 318 LYS A O 1
ATOM 2456 N N . MET A 1 319 ? 15.090 -4.288 -14.694 1.00 98.12 319 MET A N 1
ATOM 2457 C CA . MET A 1 319 ? 14.648 -4.861 -13.413 1.00 98.12 319 MET A CA 1
ATOM 2458 C C . MET A 1 319 ? 13.255 -4.354 -13.010 1.00 98.12 319 MET A C 1
ATOM 2460 O O . MET A 1 319 ? 12.444 -5.125 -12.499 1.00 98.12 319 MET A O 1
ATOM 2464 N N . CYS A 1 320 ? 12.948 -3.079 -13.259 1.00 98.31 320 CYS A N 1
ATOM 2465 C CA . CYS A 1 320 ? 11.669 -2.470 -12.884 1.00 98.31 320 CYS A CA 1
ATOM 2466 C C . CYS A 1 320 ? 10.539 -2.723 -13.904 1.00 98.31 320 CYS A C 1
ATOM 2468 O O . CYS A 1 320 ? 9.402 -3.015 -13.531 1.00 98.31 320 CYS A O 1
ATOM 2470 N N . GLY A 1 321 ? 10.846 -2.623 -15.200 1.00 98.25 321 GLY A N 1
ATOM 2471 C CA . GLY A 1 321 ? 9.885 -2.524 -16.308 1.00 98.25 321 GLY A CA 1
ATOM 2472 C C . GLY A 1 321 ? 9.615 -1.078 -16.764 1.00 98.25 321 GLY A C 1
ATOM 2473 O O . GLY A 1 321 ? 8.920 -0.855 -17.760 1.00 98.25 321 GLY A O 1
ATOM 2474 N N . ARG A 1 322 ? 10.186 -0.094 -16.059 1.00 98.12 322 ARG A N 1
ATOM 2475 C CA . ARG A 1 322 ? 10.204 1.336 -16.398 1.00 98.12 322 ARG A CA 1
ATOM 2476 C C . ARG A 1 322 ? 11.586 1.916 -16.125 1.00 98.12 322 ARG A C 1
ATOM 2478 O O . ARG A 1 322 ? 12.202 1.550 -15.128 1.00 98.12 322 ARG A O 1
ATOM 2485 N N . TRP A 1 323 ? 12.007 2.868 -16.949 1.00 98.31 323 TRP A N 1
ATOM 2486 C CA . TRP A 1 323 ? 13.098 3.792 -16.631 1.00 98.31 323 TRP A CA 1
ATOM 2487 C C . TRP A 1 323 ? 12.791 4.568 -15.347 1.00 98.31 323 TRP A C 1
ATOM 2489 O O . TRP A 1 323 ? 11.617 4.745 -14.999 1.00 98.31 323 TRP A O 1
ATOM 2499 N N . ARG A 1 324 ? 13.812 5.078 -14.646 1.00 96.94 324 ARG A N 1
ATOM 2500 C CA . ARG A 1 324 ? 13.597 5.815 -13.387 1.00 96.94 324 ARG A CA 1
ATOM 2501 C C . ARG A 1 324 ? 12.687 7.031 -13.517 1.00 96.94 324 ARG A C 1
ATOM 2503 O O . ARG A 1 324 ? 11.951 7.330 -12.583 1.00 96.94 324 ARG A O 1
ATOM 2510 N N . ASN A 1 325 ? 12.663 7.687 -14.675 1.00 95.06 325 ASN A N 1
ATOM 2511 C CA . ASN A 1 325 ? 11.763 8.810 -14.944 1.00 95.06 325 ASN A CA 1
ATOM 2512 C C . ASN A 1 325 ? 10.276 8.408 -15.118 1.00 95.06 325 ASN A C 1
ATOM 2514 O O . ASN A 1 325 ? 9.408 9.278 -15.145 1.00 95.06 325 ASN A O 1
ATOM 2518 N N . GLY A 1 326 ? 9.966 7.108 -15.193 1.00 95.56 326 GLY A N 1
ATOM 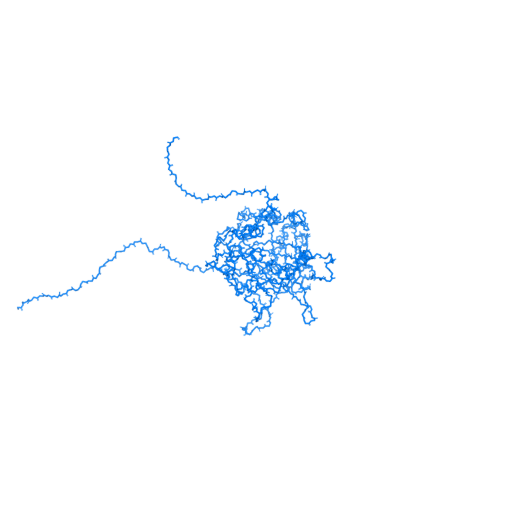2519 C CA . GLY A 1 326 ? 8.617 6.562 -15.347 1.00 95.56 326 GLY A CA 1
ATOM 2520 C C . GLY A 1 326 ? 8.265 6.081 -16.760 1.00 95.56 326 GLY A C 1
ATOM 2521 O O . GLY A 1 326 ? 7.214 5.458 -16.925 1.00 95.56 326 GLY A O 1
ATOM 2522 N N . VAL A 1 327 ? 9.107 6.294 -17.777 1.00 97.19 327 VAL A N 1
ATOM 2523 C CA . VAL A 1 327 ? 8.865 5.795 -19.145 1.00 97.19 327 VAL A CA 1
ATOM 2524 C C . VAL A 1 327 ? 8.870 4.254 -19.167 1.00 97.19 327 VAL A C 1
ATOM 2526 O O . VAL A 1 327 ? 9.811 3.641 -18.661 1.00 97.19 327 VAL A O 1
ATOM 2529 N N . PRO A 1 328 ? 7.840 3.579 -19.718 1.00 97.31 328 PRO A N 1
ATOM 2530 C CA . PRO A 1 328 ? 7.783 2.118 -19.730 1.00 97.31 328 PRO A CA 1
ATOM 2531 C C . PRO A 1 328 ? 8.619 1.515 -20.861 1.00 97.31 328 PRO A C 1
ATOM 2533 O O . PRO A 1 328 ? 8.497 1.926 -22.017 1.00 97.31 328 PRO A O 1
ATOM 2536 N N . LEU A 1 329 ? 9.366 0.446 -20.556 1.00 98.06 329 LEU A N 1
ATOM 2537 C CA . LEU A 1 329 ? 10.115 -0.322 -21.564 1.00 98.06 329 LEU A CA 1
ATOM 2538 C C . LEU A 1 329 ? 9.208 -0.919 -22.650 1.00 98.06 329 LEU A C 1
ATOM 2540 O O . LEU A 1 329 ? 9.632 -1.117 -23.785 1.00 98.06 329 LEU A O 1
ATOM 2544 N N . ALA A 1 330 ? 7.938 -1.176 -22.322 1.00 96.50 330 ALA A N 1
ATOM 2545 C CA . ALA A 1 330 ? 6.942 -1.625 -23.290 1.00 96.50 330 ALA A CA 1
ATOM 2546 C C . ALA A 1 330 ? 6.746 -0.626 -24.448 1.00 96.50 330 ALA A C 1
ATOM 2548 O O . ALA A 1 330 ? 6.530 -1.060 -25.580 1.00 96.50 330 ALA A O 1
ATOM 2549 N N . LEU A 1 331 ? 6.887 0.686 -24.205 1.00 95.56 331 LEU A N 1
ATOM 2550 C CA . LEU A 1 331 ? 6.775 1.737 -25.227 1.00 95.56 331 LEU A CA 1
ATOM 2551 C C . LEU A 1 331 ? 8.152 2.192 -25.740 1.00 95.56 331 LEU A C 1
ATOM 2553 O O . LEU A 1 331 ? 8.353 2.239 -26.953 1.00 95.56 331 LEU A O 1
ATOM 2557 N N . SER A 1 332 ? 9.113 2.437 -24.842 1.00 97.19 332 SER A N 1
ATOM 2558 C CA . SER A 1 332 ? 10.472 2.886 -25.179 1.00 97.19 332 SER A CA 1
ATOM 2559 C C . SER A 1 332 ? 11.541 1.970 -24.555 1.00 97.19 332 SER A C 1
ATOM 2561 O O . SER A 1 332 ? 12.014 2.243 -23.449 1.00 97.19 332 SER A O 1
ATOM 2563 N N . PRO A 1 333 ? 11.917 0.855 -25.213 1.00 96.44 333 PRO A N 1
ATOM 2564 C CA . PRO A 1 333 ? 12.809 -0.142 -24.615 1.00 96.44 333 PRO A CA 1
ATOM 2565 C C . PRO A 1 333 ? 14.289 0.269 -24.569 1.00 96.44 333 PRO A C 1
ATOM 2567 O O . PRO A 1 333 ? 15.023 -0.255 -23.738 1.00 96.44 333 PRO A O 1
ATOM 2570 N N . GLU A 1 334 ? 14.714 1.205 -25.427 1.00 94.94 334 GLU A N 1
ATOM 2571 C CA . GLU A 1 334 ? 16.131 1.581 -25.601 1.00 94.94 334 GLU A CA 1
ATOM 2572 C C . GLU A 1 334 ? 16.482 2.980 -25.056 1.00 94.94 334 GLU A C 1
ATOM 2574 O O . GLU A 1 334 ? 17.650 3.354 -25.039 1.00 94.94 334 GLU A O 1
ATOM 2579 N N . THR A 1 335 ? 15.497 3.785 -24.637 1.00 96.25 335 THR A N 1
ATOM 2580 C CA . THR A 1 335 ? 15.749 5.129 -24.087 1.00 96.25 335 THR A CA 1
ATOM 2581 C C . THR A 1 335 ? 14.646 5.594 -23.139 1.00 96.25 335 THR A C 1
ATOM 2583 O O . THR A 1 335 ? 13.464 5.335 -23.366 1.00 96.25 335 THR A O 1
ATOM 2586 N N . ASP A 1 336 ? 15.025 6.320 -22.093 1.00 95.94 336 ASP A N 1
ATOM 2587 C CA . ASP A 1 336 ? 14.115 7.026 -21.190 1.00 95.94 336 ASP A CA 1
ATOM 2588 C C . ASP A 1 336 ? 13.542 8.324 -21.797 1.00 95.94 336 ASP A C 1
ATOM 2590 O O . ASP A 1 336 ? 12.581 8.878 -21.265 1.00 95.94 336 ASP A O 1
ATOM 2594 N N . SER A 1 337 ? 14.109 8.792 -22.914 1.00 95.94 337 SER A N 1
ATOM 2595 C CA . SER A 1 337 ? 13.864 10.107 -23.514 1.00 95.94 337 SER A CA 1
ATOM 2596 C C . SER A 1 337 ? 13.501 9.993 -25.008 1.00 95.94 337 SER A C 1
ATOM 2598 O O . SER A 1 337 ? 14.224 10.508 -25.865 1.00 95.94 337 SER A O 1
ATOM 2600 N N . PRO A 1 338 ? 12.399 9.299 -25.368 1.00 95.25 338 PRO A N 1
ATOM 2601 C CA . PRO A 1 338 ? 11.985 9.149 -26.762 1.00 95.25 338 PRO A CA 1
ATOM 2602 C C . PRO A 1 338 ? 11.683 10.503 -27.421 1.00 95.25 338 PRO A C 1
ATOM 2604 O O . PRO A 1 338 ? 11.187 11.431 -26.780 1.00 95.25 338 PRO A O 1
ATOM 2607 N N . VAL A 1 339 ? 11.943 10.611 -28.727 1.00 94.50 339 VAL A N 1
ATOM 2608 C CA . VAL A 1 339 ? 11.685 11.834 -29.508 1.00 94.50 339 VAL A CA 1
ATOM 2609 C C . VAL A 1 339 ? 10.196 12.192 -29.450 1.00 94.50 339 VAL A C 1
ATOM 2611 O O . VAL A 1 339 ? 9.349 11.386 -29.823 1.00 94.50 339 VAL A O 1
ATOM 2614 N N . GLY A 1 340 ? 9.887 13.408 -28.991 1.00 91.69 340 GLY A N 1
ATOM 2615 C CA . GLY A 1 340 ? 8.515 13.879 -28.748 1.00 91.69 340 GLY A CA 1
ATOM 2616 C C . GLY A 1 340 ? 7.972 13.582 -27.342 1.00 91.69 340 GLY A C 1
ATOM 2617 O O . GLY A 1 340 ? 6.944 14.141 -26.967 1.00 91.69 340 GLY A O 1
ATOM 2618 N N . GLY A 1 341 ? 8.677 12.775 -26.542 1.00 93.50 341 GLY A N 1
ATOM 2619 C CA . GLY A 1 341 ? 8.246 12.338 -25.214 1.00 93.50 341 GLY A CA 1
ATOM 2620 C C . GLY A 1 341 ? 7.093 11.328 -25.246 1.00 93.50 341 GLY A C 1
ATOM 2621 O O . GLY A 1 341 ? 6.621 10.916 -26.303 1.00 93.50 341 GLY A O 1
ATOM 2622 N N . ILE A 1 342 ? 6.630 10.924 -24.060 1.00 92.25 342 ILE A N 1
ATOM 2623 C CA . ILE A 1 342 ? 5.370 10.188 -23.886 1.00 92.25 342 ILE A CA 1
ATOM 2624 C C . ILE A 1 342 ? 4.496 11.009 -22.932 1.00 92.25 342 ILE A C 1
ATOM 2626 O O . ILE A 1 342 ? 4.939 11.268 -21.809 1.00 92.25 342 ILE A O 1
ATOM 2630 N N . PRO A 1 343 ? 3.283 11.428 -23.337 1.00 90.50 343 PRO A N 1
ATOM 2631 C CA . PRO A 1 343 ? 2.377 12.157 -22.457 1.00 90.50 343 PRO A CA 1
ATOM 2632 C C . PRO A 1 343 ? 2.033 11.362 -21.192 1.00 90.50 343 PRO A C 1
ATOM 2634 O O . PRO A 1 343 ? 1.933 10.132 -21.218 1.00 90.50 343 PRO A O 1
ATOM 2637 N N . SER A 1 344 ? 1.841 12.063 -20.075 1.00 84.19 344 SER A N 1
ATOM 2638 C CA . SER A 1 344 ? 1.676 11.467 -18.738 1.00 84.19 344 SER A CA 1
ATOM 2639 C C . SER A 1 344 ? 0.528 10.451 -18.651 1.00 84.19 344 SER A C 1
ATOM 2641 O O . SER A 1 344 ? 0.619 9.428 -17.974 1.00 84.19 344 SER A O 1
ATOM 2643 N N . GLU A 1 345 ? -0.535 10.726 -19.394 1.00 83.25 345 GLU A N 1
ATOM 2644 C CA . GLU A 1 345 ? -1.754 9.953 -19.536 1.00 83.25 345 GLU A CA 1
ATOM 2645 C C . GLU A 1 345 ? -1.563 8.700 -20.400 1.00 83.25 345 GLU A C 1
ATOM 2647 O O . GLU A 1 345 ? -2.302 7.741 -20.219 1.00 83.25 345 GLU A O 1
ATOM 2652 N N . GLN A 1 346 ? -0.541 8.663 -21.262 1.00 89.12 346 GLN A N 1
ATOM 2653 C CA . GLN A 1 346 ? -0.196 7.512 -22.105 1.00 89.12 346 GLN A CA 1
ATOM 2654 C C . GLN A 1 346 ? 0.843 6.583 -21.456 1.00 89.12 346 GLN A C 1
ATOM 2656 O O . GLN A 1 346 ? 1.040 5.462 -21.924 1.00 89.12 346 GLN A O 1
ATOM 2661 N N . LEU A 1 347 ? 1.471 6.981 -20.339 1.00 91.06 347 LEU A N 1
ATOM 2662 C CA . LEU A 1 347 ? 2.490 6.180 -19.638 1.00 91.06 347 LEU A CA 1
ATOM 2663 C C . LEU A 1 347 ? 1.996 4.803 -19.149 1.00 91.06 347 LEU A C 1
ATOM 2665 O O . LEU A 1 347 ? 2.832 3.967 -18.793 1.00 91.06 347 LEU A O 1
ATOM 2669 N N . ASN A 1 348 ? 0.683 4.552 -19.101 1.00 91.38 348 ASN A N 1
ATOM 2670 C CA . ASN A 1 348 ? 0.096 3.241 -18.784 1.00 91.38 348 ASN A CA 1
ATOM 2671 C C . ASN A 1 348 ? -0.706 2.615 -19.940 1.00 91.38 348 ASN A C 1
ATOM 2673 O O . ASN A 1 348 ? -1.195 1.498 -19.789 1.00 91.38 348 ASN A O 1
ATOM 2677 N N . ASN A 1 349 ? -0.813 3.290 -21.088 1.00 91.75 349 ASN A N 1
ATOM 2678 C CA . ASN A 1 349 ? -1.575 2.830 -22.247 1.00 91.75 349 ASN A CA 1
ATOM 2679 C C . ASN A 1 349 ? -0.749 1.850 -23.099 1.00 91.75 349 ASN A C 1
ATOM 2681 O O . ASN A 1 349 ? -0.294 2.173 -24.196 1.00 91.75 349 ASN A O 1
ATOM 2685 N N . PHE A 1 350 ? -0.499 0.661 -22.557 1.00 93.94 350 PHE A N 1
ATOM 2686 C CA . PHE A 1 350 ? 0.178 -0.418 -23.269 1.00 93.94 350 PHE A CA 1
ATOM 2687 C C . PHE A 1 350 ? -0.275 -1.792 -22.784 1.00 93.94 350 PHE A C 1
ATOM 2689 O O . PHE A 1 350 ? -0.777 -1.956 -21.671 1.00 93.94 350 PHE A O 1
ATOM 2696 N N . GLU A 1 351 ? -0.000 -2.783 -23.619 1.00 93.94 351 GLU A N 1
ATOM 2697 C CA . GLU A 1 351 ? -0.165 -4.199 -23.334 1.00 93.94 351 GLU A CA 1
ATOM 2698 C C . GLU A 1 351 ? 1.188 -4.903 -23.537 1.00 93.94 351 GLU A C 1
ATOM 2700 O O . GLU A 1 351 ? 2.000 -4.476 -24.362 1.00 93.94 351 GLU A O 1
ATOM 2705 N N . TYR A 1 352 ? 1.467 -5.942 -22.753 1.00 95.81 352 TYR A N 1
ATOM 2706 C CA . TYR A 1 352 ? 2.609 -6.825 -22.964 1.00 95.81 352 TYR A CA 1
ATOM 2707 C C . TYR A 1 352 ? 2.299 -7.890 -24.018 1.00 95.81 352 TYR A C 1
ATOM 2709 O O . TYR A 1 352 ? 3.138 -8.125 -24.886 1.00 95.81 352 TYR A O 1
ATOM 2717 N N . VAL A 1 353 ? 1.120 -8.521 -23.958 1.00 95.12 353 VAL A N 1
ATOM 2718 C CA . VAL A 1 353 ? 0.692 -9.555 -24.914 1.00 95.12 353 VAL A CA 1
ATOM 2719 C C . VAL A 1 353 ? -0.787 -9.389 -25.243 1.00 95.12 353 VAL A C 1
ATOM 2721 O O . VAL A 1 353 ? -1.646 -9.460 -24.368 1.00 95.12 353 VAL A O 1
ATOM 2724 N N . ASN A 1 354 ? -1.077 -9.182 -26.523 1.00 94.12 354 ASN A N 1
ATOM 2725 C CA . ASN A 1 354 ? -2.428 -9.000 -27.041 1.00 94.12 354 ASN A CA 1
ATOM 2726 C C . ASN A 1 354 ? -3.179 -10.342 -27.142 1.00 94.12 354 ASN A C 1
ATOM 2728 O O . ASN A 1 354 ? -2.575 -11.416 -27.141 1.00 94.12 354 ASN A O 1
ATOM 2732 N N . ALA A 1 355 ? -4.503 -10.288 -27.312 1.00 92.25 355 ALA A N 1
ATOM 2733 C CA . ALA A 1 355 ? -5.361 -11.477 -27.419 1.00 92.25 355 ALA A CA 1
ATOM 2734 C C . ALA A 1 355 ? -5.054 -12.395 -28.625 1.00 92.25 355 ALA A C 1
ATOM 2736 O O . ALA A 1 355 ? -5.397 -13.574 -28.610 1.00 92.25 355 ALA A O 1
ATOM 2737 N N . ASP A 1 356 ? -4.386 -11.880 -29.662 1.00 92.62 356 ASP A N 1
ATOM 2738 C CA . ASP A 1 356 ? -3.897 -12.654 -30.813 1.00 92.62 356 ASP A CA 1
ATOM 2739 C C . ASP A 1 356 ? -2.501 -13.280 -30.587 1.00 92.62 356 ASP A C 1
ATOM 2741 O O . ASP A 1 356 ? -1.953 -13.922 -31.484 1.00 92.62 356 ASP A O 1
ATOM 2745 N N . GLY A 1 357 ? -1.910 -13.096 -29.401 1.00 90.31 357 GLY A N 1
ATOM 2746 C CA . GLY A 1 357 ? -0.554 -13.532 -29.061 1.00 90.31 357 GLY A CA 1
ATOM 2747 C C . GLY A 1 357 ? 0.564 -12.611 -29.565 1.00 90.31 357 GLY A C 1
ATOM 2748 O O . GLY A 1 357 ? 1.739 -12.940 -29.391 1.00 90.31 357 GLY A O 1
ATOM 2749 N N . SER A 1 358 ? 0.238 -11.470 -30.183 1.00 92.81 358 SER A N 1
ATOM 2750 C CA . SER A 1 358 ? 1.221 -10.456 -30.579 1.00 92.81 358 SER A CA 1
ATOM 2751 C C . SER A 1 358 ? 1.683 -9.594 -29.392 1.00 92.81 358 SER A C 1
ATOM 2753 O O . SER A 1 358 ? 1.161 -9.696 -28.282 1.00 92.81 358 SER A O 1
ATOM 2755 N N . GLY A 1 359 ? 2.687 -8.740 -29.615 1.00 94.50 359 GLY A N 1
ATOM 2756 C CA . GLY A 1 359 ? 3.308 -7.909 -28.579 1.00 94.50 359 GLY A CA 1
ATOM 2757 C C . GLY A 1 359 ? 4.708 -8.403 -28.218 1.00 94.50 359 GLY A C 1
ATOM 2758 O O . GLY A 1 359 ? 5.537 -8.629 -29.099 1.00 94.50 359 GLY A O 1
ATOM 2759 N N . ASP A 1 360 ? 4.975 -8.568 -26.925 1.00 95.44 360 ASP A N 1
ATOM 2760 C CA . ASP A 1 360 ? 6.272 -8.943 -26.355 1.00 95.44 360 ASP A CA 1
ATOM 2761 C C . ASP A 1 360 ? 6.238 -10.255 -25.525 1.00 95.44 360 ASP A C 1
ATOM 2763 O O . ASP A 1 360 ? 6.807 -10.284 -24.430 1.00 95.44 360 ASP A O 1
ATOM 2767 N N . PRO A 1 361 ? 5.642 -11.376 -25.995 1.00 92.44 361 PRO A N 1
ATOM 2768 C CA . PRO A 1 361 ? 5.487 -12.630 -25.221 1.00 92.44 361 PRO A CA 1
ATOM 2769 C C . PRO A 1 361 ? 6.807 -13.359 -24.898 1.00 92.44 361 PRO A C 1
ATOM 2771 O O . PRO A 1 361 ? 6.816 -14.462 -24.361 1.00 92.44 361 PRO A O 1
ATOM 2774 N N . LYS A 1 362 ? 7.950 -12.784 -25.284 1.00 91.25 362 LYS A N 1
ATOM 2775 C CA . LYS A 1 362 ? 9.299 -13.288 -24.981 1.00 91.25 362 LYS A CA 1
ATOM 2776 C C . LYS A 1 362 ? 10.088 -12.354 -24.056 1.00 91.25 362 LYS A C 1
ATOM 2778 O O . LYS A 1 362 ? 11.230 -12.665 -23.735 1.00 91.25 362 LYS A O 1
ATOM 2783 N N . GLY A 1 363 ? 9.512 -11.218 -23.654 1.00 94.50 363 GLY A N 1
ATOM 2784 C CA . GLY A 1 363 ? 10.164 -10.224 -22.800 1.00 94.50 363 GLY A CA 1
ATOM 2785 C C . GLY A 1 363 ? 11.401 -9.565 -23.415 1.00 94.50 363 GLY A C 1
ATOM 2786 O O . GLY A 1 363 ? 12.346 -9.250 -22.693 1.00 94.50 363 GLY A O 1
ATOM 2787 N N . LEU A 1 364 ? 11.426 -9.392 -24.740 1.00 94.12 364 LEU A N 1
ATOM 2788 C CA . LEU A 1 364 ? 12.537 -8.767 -25.461 1.00 94.12 364 LEU A CA 1
ATOM 2789 C C . LEU A 1 364 ? 12.562 -7.248 -25.239 1.00 94.12 364 LEU A C 1
ATOM 2791 O O . LEU A 1 364 ? 13.641 -6.668 -25.128 1.00 94.12 364 LEU A O 1
ATOM 2795 N N . ARG A 1 365 ? 11.386 -6.610 -25.135 1.00 95.81 365 ARG A N 1
ATOM 2796 C CA . ARG A 1 365 ? 11.255 -5.179 -24.804 1.00 95.81 365 ARG A CA 1
ATOM 2797 C C . ARG A 1 365 ? 11.335 -4.982 -23.290 1.00 95.81 365 ARG A C 1
ATOM 2799 O O . ARG A 1 365 ? 12.254 -4.335 -22.790 1.00 95.81 365 ARG A O 1
ATOM 2806 N N . CYS A 1 366 ? 10.397 -5.585 -22.559 1.00 97.81 366 CYS A N 1
ATOM 2807 C CA . CYS A 1 366 ? 10.321 -5.542 -21.100 1.00 97.81 366 CYS A CA 1
ATOM 2808 C C . CYS A 1 366 ? 10.468 -6.969 -20.548 1.00 97.81 366 CYS A C 1
ATOM 2810 O O . CYS A 1 366 ? 9.583 -7.780 -20.812 1.00 97.81 366 CYS A O 1
ATOM 2812 N N . PRO A 1 367 ? 11.524 -7.315 -19.788 1.00 96.94 367 PRO A N 1
ATOM 2813 C CA . PRO A 1 367 ? 11.718 -8.684 -19.311 1.00 96.94 367 PRO A CA 1
ATOM 2814 C C . PRO A 1 367 ? 10.488 -9.237 -18.586 1.00 96.94 367 PRO A C 1
ATOM 2816 O O . PRO A 1 367 ? 9.895 -8.549 -17.760 1.00 96.94 367 PRO A O 1
ATOM 2819 N N . VAL A 1 368 ? 10.129 -10.501 -18.834 1.00 94.81 368 VAL A N 1
ATOM 2820 C CA . VAL A 1 368 ? 9.014 -11.159 -18.118 1.00 94.81 368 VAL A CA 1
ATOM 2821 C C . VAL A 1 368 ? 9.256 -11.165 -16.604 1.00 94.81 368 VAL A C 1
ATOM 2823 O O . VAL A 1 368 ? 8.334 -10.962 -15.824 1.00 94.81 368 VAL A O 1
ATOM 2826 N N . GLY A 1 369 ? 10.518 -11.278 -16.180 1.00 94.62 369 GLY A N 1
ATOM 2827 C CA . GLY A 1 369 ? 10.909 -11.173 -14.774 1.00 94.62 369 GLY A CA 1
ATOM 2828 C C . GLY A 1 369 ? 10.919 -9.759 -14.172 1.00 94.62 369 GLY A C 1
ATOM 2829 O O . GLY A 1 369 ? 11.224 -9.651 -12.987 1.00 94.62 369 GLY A O 1
ATOM 2830 N N . ALA A 1 370 ? 10.627 -8.698 -14.936 1.00 97.75 370 ALA A N 1
ATOM 2831 C CA . ALA A 1 370 ? 10.643 -7.320 -14.441 1.00 97.75 370 ALA A CA 1
ATOM 2832 C C . ALA A 1 370 ? 9.548 -7.085 -13.388 1.00 97.75 370 ALA A C 1
ATOM 2834 O O . ALA A 1 370 ? 8.423 -7.563 -13.543 1.00 97.75 370 ALA A O 1
ATOM 2835 N N . HIS A 1 371 ? 9.849 -6.303 -12.347 1.00 97.44 371 HIS A N 1
ATOM 2836 C CA . HIS A 1 371 ? 8.968 -6.081 -11.195 1.00 97.44 371 HIS A CA 1
ATOM 2837 C C . HIS A 1 371 ? 7.527 -5.740 -11.601 1.00 97.44 371 HIS A C 1
ATOM 2839 O O . HIS A 1 371 ? 6.595 -6.445 -11.215 1.00 97.44 371 HIS A O 1
ATOM 2845 N N . MET A 1 372 ? 7.338 -4.711 -12.434 1.00 95.81 372 MET A N 1
ATOM 2846 C CA . MET A 1 372 ? 6.007 -4.258 -12.841 1.00 95.81 372 MET A CA 1
ATOM 2847 C C . MET A 1 372 ? 5.262 -5.290 -13.707 1.00 95.81 372 MET A C 1
ATOM 2849 O O . MET A 1 372 ? 4.036 -5.332 -13.662 1.00 95.81 372 MET A O 1
ATOM 2853 N N . ARG A 1 373 ? 5.977 -6.129 -14.473 1.00 96.38 373 ARG A N 1
ATOM 2854 C CA . ARG A 1 373 ? 5.392 -7.214 -15.283 1.00 96.38 373 ARG A CA 1
ATOM 2855 C C . ARG A 1 373 ? 5.042 -8.442 -14.438 1.00 96.38 373 ARG A C 1
ATOM 2857 O O . ARG A 1 373 ? 4.055 -9.097 -14.737 1.00 96.38 373 ARG A O 1
ATOM 2864 N N . ARG A 1 374 ? 5.760 -8.706 -13.341 1.00 95.25 374 ARG A N 1
ATOM 2865 C CA . ARG A 1 374 ? 5.367 -9.722 -12.348 1.00 95.25 374 ARG A CA 1
ATOM 2866 C C . ARG A 1 374 ? 4.136 -9.304 -11.539 1.00 95.25 374 ARG A C 1
ATOM 2868 O O . ARG A 1 374 ? 3.218 -10.098 -11.399 1.00 95.25 374 ARG A O 1
ATOM 2875 N N . VAL A 1 375 ? 4.078 -8.071 -11.021 1.00 94.88 375 VAL A N 1
ATOM 2876 C CA . VAL A 1 375 ? 2.942 -7.631 -10.170 1.00 94.88 375 VAL A CA 1
ATOM 2877 C C . VAL A 1 375 ? 1.695 -7.211 -10.957 1.00 94.88 375 VAL A C 1
ATOM 2879 O O . VAL A 1 375 ? 0.597 -7.187 -10.408 1.00 94.88 375 VAL A O 1
ATOM 2882 N N . ASN A 1 376 ? 1.847 -6.864 -12.236 1.00 95.38 376 ASN A N 1
ATOM 2883 C CA . ASN A 1 376 ? 0.751 -6.613 -13.169 1.00 95.38 376 ASN A CA 1
ATOM 2884 C C . ASN A 1 376 ? 1.127 -7.210 -14.542 1.00 95.38 376 ASN A C 1
ATOM 2886 O O . ASN A 1 376 ? 1.611 -6.473 -15.405 1.00 95.38 376 ASN A O 1
ATOM 2890 N N . PRO A 1 377 ? 0.913 -8.524 -14.757 1.00 94.75 377 PRO A N 1
ATOM 2891 C CA . PRO A 1 377 ? 1.213 -9.207 -16.022 1.00 94.75 377 PRO A CA 1
ATOM 2892 C C . PRO A 1 377 ? 0.420 -8.695 -17.224 1.00 94.75 377 PRO A C 1
ATOM 2894 O O . PRO A 1 377 ? 0.792 -8.996 -18.356 1.00 94.75 377 PRO A O 1
ATOM 2897 N N . ARG A 1 378 ? -0.632 -7.892 -17.005 1.00 94.44 378 ARG A N 1
ATOM 2898 C CA . ARG A 1 378 ? -1.572 -7.467 -18.048 1.00 94.44 378 ARG A CA 1
ATOM 2899 C C . ARG A 1 378 ? -2.051 -8.710 -18.817 1.00 94.44 378 ARG A C 1
ATOM 2901 O O . ARG A 1 378 ? -2.462 -9.655 -18.159 1.00 94.44 378 ARG A O 1
ATOM 2908 N N . GLY A 1 379 ? -1.946 -8.752 -20.139 1.00 93.31 379 GLY A N 1
ATOM 2909 C CA . GLY A 1 379 ? -2.277 -9.891 -20.995 1.00 93.31 379 GLY A CA 1
ATOM 2910 C C . GLY A 1 379 ? -1.212 -10.990 -21.129 1.00 93.31 379 GLY A C 1
ATOM 2911 O O . GLY A 1 379 ? -1.427 -11.927 -21.900 1.00 93.31 379 GLY A O 1
ATOM 2912 N N . GLU A 1 380 ? -0.079 -10.919 -20.413 1.00 93.81 380 GLU A N 1
ATOM 2913 C CA . GLU A 1 380 ? 0.908 -12.014 -20.361 1.00 93.81 380 GLU A CA 1
ATOM 2914 C C . GLU A 1 380 ? 0.260 -13.306 -19.821 1.00 93.81 380 GLU A C 1
ATOM 2916 O O . GLU A 1 380 ? -0.352 -13.271 -18.750 1.00 93.81 380 GLU A O 1
ATOM 2921 N N . PRO A 1 381 ? 0.411 -14.463 -20.494 1.00 91.44 381 PRO A N 1
ATOM 2922 C CA . PRO A 1 381 ? -0.042 -15.741 -19.952 1.00 91.44 381 PRO A CA 1
ATOM 2923 C C . PRO A 1 381 ? 0.732 -16.136 -18.683 1.00 91.44 381 PRO A C 1
ATOM 2925 O O . PRO A 1 381 ? 1.938 -16.380 -18.734 1.00 91.44 381 PRO A O 1
ATOM 2928 N N . VAL A 1 382 ? 0.038 -16.250 -17.549 1.00 91.12 382 VAL A N 1
ATOM 2929 C CA . VAL A 1 382 ? 0.628 -16.593 -16.240 1.00 91.12 382 VAL A CA 1
ATOM 2930 C C . VAL A 1 382 ? -0.228 -17.589 -15.449 1.00 91.12 382 VAL A C 1
ATOM 2932 O O . VAL A 1 382 ? -1.378 -17.864 -15.795 1.00 91.12 382 VAL A O 1
ATOM 2935 N N . THR A 1 383 ? 0.296 -18.120 -14.343 1.00 85.44 383 THR A N 1
ATOM 2936 C CA . THR A 1 383 ? -0.478 -18.860 -13.334 1.00 85.44 383 THR A CA 1
ATOM 2937 C C . THR A 1 383 ? -1.698 -18.041 -12.895 1.00 85.44 383 THR A C 1
ATOM 2939 O O . THR A 1 383 ? -1.558 -16.898 -12.469 1.00 85.44 383 THR A O 1
ATOM 2942 N N . GLY A 1 384 ? -2.902 -18.609 -13.014 1.00 81.75 384 GLY A N 1
ATOM 2943 C CA . GLY A 1 384 ? -4.178 -17.907 -12.784 1.00 81.75 384 GLY A CA 1
ATOM 2944 C C . GLY A 1 384 ? -4.759 -17.200 -14.020 1.00 81.75 384 GLY A C 1
ATOM 2945 O O . GLY A 1 384 ? -5.958 -16.952 -14.063 1.00 81.75 384 GLY A O 1
ATOM 2946 N N . GLN A 1 385 ? -3.959 -16.963 -15.063 1.00 83.69 385 GLN A N 1
ATOM 2947 C CA . GLN A 1 385 ? -4.363 -16.290 -16.302 1.00 83.69 385 GLN A CA 1
ATOM 2948 C C . GLN A 1 385 ? -3.685 -16.937 -17.525 1.00 83.69 385 GLN A C 1
ATOM 2950 O O . GLN A 1 385 ? -2.798 -16.367 -18.154 1.00 83.69 385 GLN A O 1
ATOM 2955 N N . GLY A 1 386 ? -4.091 -18.156 -17.880 1.00 79.88 386 GLY A N 1
ATOM 2956 C CA . GLY A 1 386 ? -3.389 -18.970 -18.886 1.00 79.88 386 GLY A CA 1
ATOM 2957 C C . GLY A 1 386 ? -3.574 -18.574 -20.363 1.00 79.88 386 GLY A C 1
ATOM 2958 O O . GLY A 1 386 ? -3.163 -19.342 -21.230 1.00 79.88 386 GLY A O 1
ATOM 2959 N N . GLN A 1 387 ? -4.216 -17.444 -20.677 1.00 84.00 387 GLN A N 1
ATOM 2960 C CA . GLN A 1 387 ? -4.514 -17.013 -22.053 1.00 84.00 387 GLN A CA 1
ATOM 2961 C C . GLN A 1 387 ? -3.797 -15.704 -22.404 1.00 84.00 387 GLN A C 1
ATOM 2963 O O . GLN A 1 387 ? -3.675 -14.812 -21.566 1.00 84.00 387 GLN A O 1
ATOM 2968 N N . ALA A 1 388 ? -3.356 -15.591 -23.660 1.00 84.88 388 ALA A N 1
ATOM 2969 C CA . ALA A 1 388 ? -2.818 -14.354 -24.224 1.00 84.88 388 ALA A CA 1
ATOM 2970 C C . ALA A 1 388 ? -3.908 -13.272 -24.261 1.00 84.88 388 ALA A C 1
ATOM 2972 O O . ALA A 1 388 ? -5.052 -13.569 -24.607 1.00 84.88 388 ALA A O 1
ATOM 2973 N N . GLY A 1 389 ? -3.577 -12.038 -23.870 1.00 84.62 389 GLY A N 1
ATOM 2974 C CA . GLY A 1 389 ? -4.572 -10.977 -23.679 1.00 84.62 389 GLY A CA 1
ATOM 2975 C C . GLY A 1 389 ? -5.553 -11.245 -22.531 1.00 84.62 389 GLY A C 1
ATOM 2976 O O . GLY A 1 389 ? -6.631 -10.653 -22.505 1.00 84.62 389 GLY A O 1
ATOM 2977 N N . GLY A 1 390 ? -5.223 -12.163 -21.614 1.00 82.69 390 GLY A N 1
ATOM 2978 C CA . GLY A 1 390 ? -6.047 -12.468 -20.449 1.00 82.69 390 GLY A CA 1
ATOM 2979 C C . GLY A 1 390 ? -6.194 -11.281 -19.490 1.00 82.69 390 GLY A C 1
ATOM 2980 O O . GLY A 1 390 ? -5.439 -10.313 -19.537 1.00 82.69 390 GLY A O 1
ATOM 2981 N N . SER A 1 391 ? -7.185 -11.358 -18.601 1.00 85.12 391 SER A N 1
ATOM 2982 C CA . SER A 1 391 ? -7.442 -10.320 -17.599 1.00 85.12 391 SER A CA 1
ATOM 2983 C C . SER A 1 391 ? -6.961 -10.745 -16.217 1.00 85.12 391 SER A C 1
ATOM 2985 O O . SER A 1 391 ? -7.397 -11.771 -15.699 1.00 85.12 391 SER A O 1
ATOM 2987 N N . ASN A 1 392 ? -6.144 -9.899 -15.588 1.00 87.31 392 ASN A N 1
ATOM 2988 C CA . ASN A 1 392 ? -5.685 -10.060 -14.209 1.00 87.31 392 ASN A CA 1
ATOM 2989 C C . ASN A 1 392 ? -6.509 -9.245 -13.201 1.00 87.31 392 ASN A C 1
ATOM 2991 O O . ASN A 1 392 ? -6.049 -9.007 -12.082 1.00 87.31 392 ASN A O 1
ATOM 2995 N N . VAL A 1 393 ? -7.702 -8.783 -13.593 1.00 88.94 393 VAL A N 1
ATOM 2996 C CA . VAL A 1 393 ? -8.548 -7.873 -12.800 1.00 88.94 393 VAL A CA 1
ATOM 2997 C C . VAL A 1 393 ? -8.779 -8.379 -11.366 1.00 88.94 393 VAL A C 1
ATOM 2999 O O . VAL A 1 393 ? -8.686 -7.600 -10.420 1.00 88.94 393 VAL A O 1
ATOM 3002 N N . THR A 1 394 ? -8.945 -9.693 -11.196 1.00 89.69 394 THR A N 1
ATOM 3003 C CA . THR A 1 394 ? -9.161 -10.404 -9.922 1.00 89.69 394 THR A CA 1
ATOM 3004 C C . THR A 1 394 ? -7.987 -10.353 -8.942 1.00 89.69 394 THR A C 1
ATOM 3006 O O . THR A 1 394 ? -8.174 -10.610 -7.757 1.00 89.69 394 THR A O 1
ATOM 3009 N N . HIS A 1 395 ? -6.786 -10.015 -9.413 1.00 93.69 395 HIS A N 1
ATOM 3010 C CA . HIS A 1 395 ? -5.546 -9.987 -8.628 1.00 93.69 395 HIS A CA 1
ATOM 3011 C C . HIS A 1 395 ? -4.976 -8.567 -8.482 1.00 93.69 395 HIS A C 1
ATOM 3013 O O . HIS A 1 395 ? -3.868 -8.369 -7.982 1.00 93.69 395 HIS A O 1
ATOM 3019 N N . ARG A 1 396 ? -5.710 -7.549 -8.949 1.00 93.75 396 ARG A N 1
ATOM 3020 C CA . ARG A 1 396 ? -5.285 -6.148 -8.874 1.00 93.75 396 ARG A CA 1
ATOM 3021 C C . ARG A 1 396 ? -5.192 -5.691 -7.418 1.00 93.75 396 ARG A C 1
ATOM 3023 O O . ARG A 1 396 ? -5.995 -6.077 -6.575 1.00 93.75 396 ARG A O 1
ATOM 3030 N N . LEU A 1 397 ? -4.229 -4.815 -7.145 1.00 94.88 397 LEU A N 1
ATOM 3031 C CA . LEU A 1 397 ? -4.010 -4.190 -5.840 1.00 94.88 397 LEU A CA 1
ATOM 3032 C C . LEU A 1 397 ? -4.150 -2.670 -5.957 1.00 94.88 397 LEU A C 1
ATOM 3034 O O . LEU A 1 397 ? -3.765 -2.074 -6.971 1.00 94.88 397 LEU A O 1
ATOM 3038 N N . ILE A 1 398 ? -4.643 -2.032 -4.898 1.00 95.25 398 ILE A N 1
ATOM 3039 C CA . ILE A 1 398 ? -4.466 -0.594 -4.680 1.00 95.25 398 ILE A CA 1
ATOM 3040 C C . ILE A 1 398 ? -3.231 -0.414 -3.804 1.00 95.25 398 ILE A C 1
ATOM 3042 O O . ILE A 1 398 ? -3.091 -1.065 -2.772 1.00 95.25 398 ILE A O 1
ATOM 3046 N N . ARG A 1 399 ? -2.317 0.462 -4.224 1.00 94.62 399 ARG A N 1
ATOM 3047 C CA . ARG A 1 399 ? -1.081 0.760 -3.494 1.00 94.62 399 ARG A CA 1
ATOM 3048 C C . ARG A 1 399 ? -1.161 2.167 -2.928 1.00 94.62 399 ARG A C 1
ATOM 3050 O O . ARG A 1 399 ? -1.419 3.115 -3.671 1.00 94.62 399 ARG A O 1
ATOM 3057 N N . ARG A 1 400 ? -0.903 2.302 -1.630 1.00 93.81 400 ARG A N 1
ATOM 3058 C CA . ARG A 1 400 ? -0.804 3.583 -0.925 1.00 93.81 400 ARG A CA 1
ATOM 3059 C C . ARG A 1 400 ? 0.477 3.587 -0.087 1.00 93.81 400 ARG A C 1
ATOM 3061 O O . ARG A 1 400 ? 0.438 3.367 1.120 1.00 93.81 400 ARG A O 1
ATOM 3068 N N . GLY A 1 401 ? 1.615 3.738 -0.763 1.00 93.50 401 GLY A N 1
ATOM 3069 C CA . GLY A 1 401 ? 2.939 3.812 -0.141 1.00 93.50 401 GLY A CA 1
ATOM 3070 C C . GLY A 1 401 ? 3.437 5.251 0.002 1.00 93.50 401 GLY A C 1
ATOM 3071 O O . GLY A 1 401 ? 3.090 6.113 -0.804 1.00 93.50 401 GLY A O 1
ATOM 3072 N N . MET A 1 402 ? 4.280 5.482 1.004 1.00 96.12 402 MET A N 1
ATOM 3073 C CA . MET A 1 402 ? 5.047 6.704 1.228 1.00 96.12 402 MET A CA 1
ATOM 3074 C C . MET A 1 402 ? 6.514 6.331 1.503 1.00 96.12 402 MET A C 1
ATOM 3076 O O . MET A 1 402 ? 6.759 5.323 2.170 1.00 96.12 402 MET A O 1
ATOM 3080 N N . PRO A 1 403 ? 7.507 7.097 1.021 1.00 97.62 403 PRO A N 1
ATOM 3081 C CA . PRO A 1 403 ? 8.894 6.920 1.438 1.00 97.62 403 PRO A CA 1
ATOM 3082 C C . PRO A 1 403 ? 9.109 7.231 2.923 1.00 97.62 403 PRO A C 1
ATOM 3084 O O . PRO A 1 403 ? 8.383 8.027 3.517 1.00 97.62 403 PRO A O 1
ATOM 3087 N N . TYR A 1 404 ? 10.142 6.632 3.509 1.00 96.69 404 TYR A N 1
ATOM 3088 C CA . TYR A 1 404 ? 10.732 7.089 4.766 1.00 96.69 404 TYR A CA 1
ATOM 3089 C C . TYR A 1 404 ? 12.252 7.150 4.659 1.00 96.69 404 TYR A C 1
ATOM 3091 O O . TYR A 1 404 ? 12.858 6.522 3.786 1.00 96.69 404 TYR A O 1
ATOM 3099 N N . GLY A 1 405 ? 12.851 7.910 5.574 1.00 93.44 405 GLY A N 1
ATOM 3100 C CA . GLY A 1 405 ? 14.246 8.320 5.481 1.00 93.44 405 GLY A CA 1
ATOM 3101 C C . GLY A 1 405 ? 14.453 9.437 4.445 1.00 93.44 405 GLY A C 1
ATOM 3102 O O . GLY A 1 405 ? 13.559 9.746 3.652 1.00 93.44 405 GLY A O 1
ATOM 3103 N N . PRO A 1 406 ? 15.623 10.093 4.456 1.00 91.00 406 PRO A N 1
ATOM 3104 C CA . PRO A 1 406 ? 15.959 11.138 3.502 1.00 91.00 406 PRO A CA 1
ATOM 3105 C C . PRO A 1 406 ? 16.294 10.558 2.121 1.00 91.00 406 PRO A C 1
ATOM 3107 O O . PRO A 1 406 ? 16.754 9.414 1.994 1.00 91.00 406 PRO A O 1
ATOM 3110 N N . THR A 1 407 ? 16.146 11.398 1.090 1.00 92.00 407 THR A N 1
ATOM 3111 C CA . THR A 1 407 ? 16.653 11.132 -0.263 1.00 92.00 407 THR A CA 1
ATOM 3112 C C . THR A 1 407 ? 18.108 10.653 -0.192 1.00 92.00 407 THR A C 1
ATOM 3114 O O . THR A 1 407 ? 18.930 11.246 0.506 1.00 92.00 407 THR A O 1
ATOM 3117 N N . TYR A 1 408 ? 18.423 9.567 -0.896 1.00 92.12 408 TYR A N 1
ATOM 3118 C CA . TYR A 1 408 ? 19.774 9.013 -0.962 1.00 92.12 408 TYR A CA 1
ATOM 3119 C C . TYR A 1 408 ? 20.756 9.998 -1.622 1.00 92.12 408 TYR A C 1
ATOM 3121 O O . TYR A 1 408 ? 20.483 10.503 -2.712 1.00 92.12 408 TYR A O 1
ATOM 3129 N N . ASP A 1 409 ? 21.903 10.250 -0.980 1.00 91.31 409 ASP A N 1
ATOM 3130 C CA . ASP A 1 409 ? 22.998 11.044 -1.548 1.00 91.31 409 ASP A CA 1
ATOM 3131 C C . ASP A 1 409 ? 24.146 10.118 -1.993 1.00 91.31 409 ASP A C 1
ATOM 3133 O O . ASP A 1 409 ? 24.884 9.613 -1.144 1.00 91.31 409 ASP A O 1
ATOM 3137 N N . PRO A 1 410 ? 24.378 9.921 -3.306 1.00 91.50 410 PRO A N 1
ATOM 3138 C CA . PRO A 1 410 ? 25.456 9.059 -3.795 1.00 91.50 410 PRO A CA 1
ATOM 3139 C C . PRO A 1 410 ? 26.866 9.568 -3.444 1.00 91.50 410 PRO A C 1
ATOM 3141 O O . PRO A 1 410 ? 27.838 8.839 -3.625 1.00 91.50 410 PRO A O 1
ATOM 3144 N N . ARG A 1 411 ? 27.008 10.802 -2.934 1.00 93.25 411 ARG A N 1
ATOM 3145 C CA . ARG A 1 411 ? 28.278 11.342 -2.412 1.00 93.25 411 ARG A CA 1
ATOM 3146 C C . ARG A 1 411 ? 28.569 10.879 -0.981 1.00 93.25 411 ARG A C 1
ATOM 3148 O O . ARG A 1 411 ? 29.715 10.965 -0.548 1.00 93.25 411 ARG A O 1
ATOM 3155 N N . GLN A 1 412 ? 27.554 10.409 -0.255 1.00 93.25 412 GLN A N 1
ATOM 3156 C CA . GLN A 1 412 ? 27.652 9.860 1.100 1.00 93.25 412 GLN A CA 1
ATOM 3157 C C . GLN A 1 412 ? 26.889 8.524 1.174 1.00 93.25 412 GLN A C 1
ATOM 3159 O O . GLN A 1 412 ? 25.895 8.420 1.887 1.00 93.25 412 GLN A O 1
ATOM 3164 N N . PRO A 1 413 ? 27.323 7.490 0.424 1.00 90.06 413 PRO A N 1
ATOM 3165 C CA . PRO A 1 413 ? 26.530 6.276 0.238 1.00 90.06 413 PRO A CA 1
ATOM 3166 C C . PRO A 1 413 ? 26.276 5.515 1.548 1.00 90.06 413 PRO A C 1
ATOM 3168 O O . PRO A 1 413 ? 25.180 5.014 1.764 1.00 90.06 413 PRO A O 1
ATOM 3171 N N . TYR A 1 414 ? 27.265 5.462 2.443 1.00 92.88 414 TYR A N 1
ATOM 3172 C CA . TYR A 1 414 ? 27.181 4.768 3.734 1.00 92.88 414 TYR A CA 1
ATOM 3173 C C . TYR A 1 414 ? 26.905 5.750 4.884 1.00 92.88 414 TYR A C 1
ATOM 3175 O O . TYR A 1 414 ? 27.679 5.834 5.835 1.00 92.88 414 TYR A O 1
ATOM 3183 N N . ASP A 1 415 ? 25.817 6.517 4.789 1.00 92.31 415 ASP A N 1
ATOM 3184 C CA . ASP A 1 415 ? 25.412 7.488 5.820 1.00 92.31 415 ASP A CA 1
ATOM 3185 C C . ASP A 1 415 ? 24.821 6.853 7.094 1.00 92.31 415 ASP A C 1
ATOM 3187 O O . ASP A 1 415 ? 24.643 7.534 8.103 1.00 92.31 415 ASP A O 1
ATOM 3191 N N . GLY A 1 416 ? 24.536 5.547 7.066 1.00 90.69 416 GLY A N 1
ATOM 3192 C CA . GLY A 1 416 ? 23.952 4.808 8.187 1.00 90.69 416 GLY A CA 1
ATOM 3193 C C . GLY A 1 416 ? 22.473 5.119 8.436 1.00 90.69 416 GLY A C 1
ATOM 3194 O O . GLY A 1 416 ? 21.942 4.716 9.469 1.00 90.69 416 GLY A O 1
ATOM 3195 N N . ILE A 1 417 ? 21.805 5.827 7.518 1.00 92.06 417 ILE A N 1
ATOM 3196 C CA . ILE A 1 417 ? 20.406 6.227 7.672 1.00 92.06 417 ILE A CA 1
ATOM 3197 C C . ILE A 1 417 ? 19.495 5.193 7.005 1.00 92.06 417 ILE A C 1
ATOM 3199 O O . ILE A 1 417 ? 19.592 4.930 5.802 1.00 92.06 417 ILE A O 1
ATOM 3203 N N . GLU A 1 418 ? 18.572 4.623 7.783 1.00 93.56 418 GLU A N 1
ATOM 3204 C CA . GLU A 1 418 ? 17.551 3.729 7.243 1.00 93.56 418 GLU A CA 1
ATOM 3205 C C . GLU A 1 418 ? 16.573 4.497 6.342 1.00 93.56 418 GLU A C 1
ATOM 3207 O O . GLU A 1 418 ? 16.141 5.613 6.645 1.00 93.56 418 GLU A O 1
ATOM 3212 N N . ARG A 1 419 ? 16.228 3.882 5.212 1.00 94.81 419 ARG A N 1
ATOM 3213 C CA . ARG A 1 419 ? 15.355 4.438 4.181 1.00 94.81 419 ARG A CA 1
ATOM 3214 C C . ARG A 1 419 ? 14.580 3.324 3.497 1.00 94.81 419 ARG A C 1
ATOM 3216 O O . ARG A 1 419 ? 15.072 2.198 3.388 1.00 94.81 419 ARG A O 1
ATOM 3223 N N . GLY A 1 420 ? 13.388 3.643 3.014 1.00 96.94 420 GLY A N 1
ATOM 3224 C CA . GLY A 1 420 ? 12.514 2.645 2.416 1.00 96.94 420 GLY A CA 1
ATOM 3225 C C . GLY A 1 420 ? 11.139 3.175 2.045 1.00 96.94 420 GLY A C 1
ATOM 3226 O O . GLY A 1 420 ? 10.954 4.369 1.810 1.00 96.94 420 GLY A O 1
ATOM 3227 N N . LEU A 1 421 ? 10.172 2.264 1.989 1.00 97.25 421 LEU A N 1
ATOM 3228 C CA . LEU A 1 421 ? 8.754 2.546 1.779 1.00 97.25 421 LEU A CA 1
ATOM 3229 C C . LEU A 1 421 ? 7.939 1.998 2.950 1.00 97.25 421 LEU A C 1
ATOM 3231 O O . LEU A 1 421 ? 8.200 0.888 3.406 1.00 97.25 421 LEU A O 1
ATOM 3235 N N . LEU A 1 422 ? 6.913 2.723 3.387 1.00 96.56 422 LEU A N 1
ATOM 3236 C CA . LEU A 1 422 ? 5.858 2.188 4.246 1.00 96.56 422 LEU A CA 1
ATOM 3237 C C . LEU A 1 422 ? 4.470 2.535 3.717 1.00 96.56 422 LEU A C 1
ATOM 3239 O O . LEU A 1 422 ? 4.300 3.503 2.978 1.00 96.56 422 LEU A O 1
ATOM 3243 N N . GLY A 1 423 ? 3.476 1.733 4.077 1.00 96.00 423 GLY A N 1
ATOM 3244 C CA . GLY A 1 423 ? 2.087 1.953 3.693 1.00 96.00 423 GLY A CA 1
ATOM 3245 C C . GLY A 1 423 ? 1.384 0.657 3.320 1.00 96.00 423 GLY A C 1
ATOM 3246 O O . GLY A 1 423 ? 1.716 -0.409 3.835 1.00 96.00 423 GLY A O 1
ATOM 3247 N N . TYR A 1 424 ? 0.388 0.756 2.443 1.00 97.38 424 TYR A N 1
ATOM 3248 C CA . TYR A 1 424 ? -0.645 -0.269 2.317 1.00 97.38 424 TYR A CA 1
ATOM 3249 C C . TYR A 1 424 ? -0.806 -0.855 0.914 1.00 97.38 424 TYR A C 1
ATOM 3251 O O . TYR A 1 424 ? -0.755 -0.145 -0.096 1.00 97.38 424 TYR A O 1
ATOM 3259 N N . PHE A 1 425 ? -1.125 -2.149 0.891 1.00 97.62 425 PHE A N 1
ATOM 3260 C CA . PHE A 1 425 ? -1.749 -2.846 -0.230 1.00 97.62 425 PHE A CA 1
ATOM 3261 C C . PHE A 1 425 ? -3.211 -3.136 0.131 1.00 97.62 425 PHE A C 1
ATOM 3263 O O . PHE A 1 425 ? -3.475 -3.942 1.021 1.00 97.62 425 PHE A O 1
ATOM 3270 N N . ILE A 1 426 ? -4.150 -2.466 -0.535 1.00 97.75 426 ILE A N 1
ATOM 3271 C CA . ILE A 1 426 ? -5.591 -2.506 -0.236 1.00 97.75 426 ILE A CA 1
ATOM 3272 C C . ILE A 1 426 ? -6.303 -3.442 -1.227 1.00 97.75 426 ILE A C 1
ATOM 3274 O O . ILE A 1 426 ? -6.002 -3.419 -2.428 1.00 97.75 426 ILE A O 1
ATOM 3278 N N . ASN A 1 427 ? -7.182 -4.305 -0.709 1.00 96.69 427 ASN A N 1
ATOM 3279 C CA . ASN A 1 427 ? -7.850 -5.399 -1.420 1.00 96.69 427 ASN A CA 1
ATOM 3280 C C . ASN A 1 427 ? -9.072 -5.934 -0.643 1.00 96.69 427 ASN A C 1
ATOM 3282 O O . ASN A 1 427 ? -9.173 -5.778 0.567 1.00 96.69 427 ASN A O 1
ATOM 3286 N N . SER A 1 428 ? -9.987 -6.610 -1.339 1.00 96.19 428 SER A N 1
ATOM 3287 C CA . SER A 1 428 ? -11.125 -7.316 -0.720 1.00 96.19 428 SER A CA 1
ATOM 3288 C C . SER A 1 428 ? -10.793 -8.745 -0.265 1.00 96.19 428 SER A C 1
ATOM 3290 O O . SER A 1 428 ? -11.459 -9.285 0.613 1.00 96.19 428 SER A O 1
ATOM 3292 N N . SER A 1 429 ? -9.753 -9.361 -0.834 1.00 96.12 429 SER A N 1
ATOM 3293 C CA . SER A 1 429 ? -9.258 -10.681 -0.442 1.00 96.12 429 SER A CA 1
ATOM 3294 C C . SER A 1 429 ? -7.732 -10.694 -0.423 1.00 96.12 429 SER A C 1
ATOM 3296 O O . SER A 1 429 ? -7.073 -10.604 -1.464 1.00 96.12 429 SER A O 1
ATOM 3298 N N . ILE A 1 430 ? -7.170 -10.849 0.778 1.00 97.62 430 ILE A N 1
ATOM 3299 C CA . ILE A 1 430 ? -5.720 -10.905 1.001 1.00 97.62 430 ILE A CA 1
ATOM 3300 C C . ILE A 1 430 ? -5.136 -12.118 0.271 1.00 97.62 430 ILE A C 1
ATOM 3302 O O . ILE A 1 430 ? -4.120 -11.991 -0.409 1.00 97.62 430 ILE A O 1
ATOM 3306 N N . GLU A 1 431 ? -5.811 -13.264 0.352 1.00 95.94 431 GLU A N 1
ATOM 3307 C CA . GLU A 1 431 ? -5.436 -14.523 -0.286 1.00 95.94 431 GLU A CA 1
ATOM 3308 C C . GLU A 1 431 ? -5.389 -14.389 -1.813 1.00 95.94 431 GLU A C 1
ATOM 3310 O O . GLU A 1 431 ? -4.360 -14.665 -2.427 1.00 95.94 431 GLU A O 1
ATOM 3315 N N . ASN A 1 432 ? -6.489 -13.936 -2.428 1.00 94.12 432 ASN A N 1
ATOM 3316 C CA . ASN A 1 432 ? -6.623 -13.895 -3.886 1.00 94.12 432 ASN A CA 1
ATOM 3317 C C . ASN A 1 432 ? -5.845 -12.745 -4.538 1.00 94.12 432 ASN A C 1
ATOM 3319 O O . ASN A 1 432 ? -5.527 -12.837 -5.721 1.00 94.12 432 ASN A O 1
ATOM 3323 N N . GLN A 1 433 ? -5.548 -11.665 -3.810 1.00 96.44 433 GLN A N 1
ATOM 3324 C CA . GLN A 1 433 ? -4.873 -10.489 -4.366 1.00 96.44 433 GLN A CA 1
ATOM 3325 C C . GLN A 1 433 ? -3.432 -10.386 -3.844 1.00 96.44 433 GLN A C 1
ATOM 3327 O O . GLN A 1 433 ? -2.492 -10.580 -4.609 1.00 96.44 433 GLN A O 1
ATOM 3332 N N . TYR A 1 434 ? -3.220 -10.117 -2.553 1.00 97.75 434 TYR A N 1
ATOM 3333 C CA . TYR A 1 434 ? -1.875 -9.843 -2.026 1.00 97.75 434 TYR A CA 1
ATOM 3334 C C . TYR A 1 434 ? -0.979 -11.092 -1.962 1.00 97.75 434 TYR A C 1
ATOM 3336 O O . TYR A 1 434 ? 0.133 -11.090 -2.497 1.00 97.75 434 TYR A O 1
ATOM 3344 N N . GLU A 1 435 ? -1.461 -12.170 -1.341 1.00 97.62 435 GLU A N 1
ATOM 3345 C CA . GLU A 1 435 ? -0.704 -13.417 -1.191 1.00 97.62 435 GLU A CA 1
ATOM 3346 C C . GLU A 1 435 ? -0.551 -14.144 -2.526 1.00 97.62 435 GLU A C 1
ATOM 3348 O O . GLU A 1 435 ? 0.522 -14.686 -2.791 1.00 97.62 435 GLU A O 1
ATOM 3353 N N . PHE A 1 436 ? -1.563 -14.112 -3.399 1.00 96.44 436 PHE A N 1
ATOM 3354 C CA . PHE A 1 436 ? -1.464 -14.672 -4.746 1.00 96.44 436 PHE A CA 1
ATOM 3355 C C . PHE A 1 436 ? -0.384 -13.973 -5.580 1.00 96.44 436 PHE A C 1
ATOM 3357 O O . PHE A 1 436 ? 0.522 -14.642 -6.073 1.00 96.44 436 PHE A O 1
ATOM 3364 N N . VAL A 1 437 ? -0.419 -12.637 -5.690 1.00 96.75 437 VAL A N 1
ATOM 3365 C CA . VAL A 1 437 ? 0.580 -11.876 -6.465 1.00 96.75 437 VAL A CA 1
ATOM 3366 C C . VAL A 1 437 ? 1.993 -12.157 -5.955 1.00 96.75 437 VAL A C 1
ATOM 3368 O O . VAL A 1 437 ? 2.896 -12.413 -6.752 1.00 96.75 437 VAL A O 1
ATOM 3371 N N . LEU A 1 438 ? 2.209 -12.160 -4.636 1.00 96.75 438 LEU A N 1
ATOM 3372 C CA . LEU A 1 438 ? 3.544 -12.406 -4.095 1.00 96.75 438 LEU A CA 1
ATOM 3373 C C . LEU A 1 438 ? 3.977 -13.869 -4.234 1.00 96.75 438 LEU A C 1
ATOM 3375 O O . LEU A 1 438 ? 5.045 -14.124 -4.784 1.00 96.75 438 LEU A O 1
ATOM 3379 N N . SER A 1 439 ? 3.161 -14.832 -3.804 1.00 94.81 439 SER A N 1
ATOM 3380 C CA . SER A 1 439 ? 3.542 -16.251 -3.818 1.00 94.81 439 SER A CA 1
ATOM 3381 C C . SER A 1 439 ? 3.594 -16.855 -5.225 1.00 94.81 439 SER A C 1
ATOM 3383 O O . SER A 1 439 ? 4.519 -17.609 -5.515 1.00 94.81 439 SER A O 1
ATOM 3385 N N . GLN A 1 440 ? 2.637 -16.520 -6.099 1.00 93.62 440 GLN A N 1
ATOM 3386 C CA . GLN A 1 440 ? 2.482 -17.146 -7.416 1.00 93.62 440 GLN A CA 1
ATOM 3387 C C . GLN A 1 440 ? 3.153 -16.366 -8.548 1.00 93.62 440 GLN A C 1
ATOM 3389 O O . GLN A 1 440 ? 3.491 -16.987 -9.549 1.00 93.62 440 GLN A O 1
ATOM 3394 N N . TRP A 1 441 ? 3.341 -15.040 -8.439 1.00 94.88 441 TRP A N 1
ATOM 3395 C CA . TRP A 1 441 ? 3.923 -14.229 -9.527 1.00 94.88 441 TRP A CA 1
ATOM 3396 C C . TRP A 1 441 ? 5.252 -13.557 -9.198 1.00 94.88 441 TRP A C 1
ATOM 3398 O O . TRP A 1 441 ? 6.087 -13.424 -10.090 1.00 94.88 441 TRP A O 1
ATOM 3408 N N . VAL A 1 442 ? 5.483 -13.106 -7.963 1.00 94.56 442 VAL A N 1
ATOM 3409 C CA . VAL A 1 442 ? 6.765 -12.474 -7.601 1.00 94.56 442 VAL A CA 1
ATOM 3410 C C . VAL A 1 442 ? 7.799 -13.522 -7.200 1.00 94.56 442 VAL A C 1
ATOM 3412 O O . VAL A 1 442 ? 8.900 -13.522 -7.749 1.00 94.56 442 VAL A O 1
ATOM 3415 N N . ASN A 1 443 ? 7.428 -14.429 -6.296 1.00 92.56 443 ASN A N 1
ATOM 3416 C CA . ASN A 1 443 ? 8.340 -15.390 -5.679 1.00 92.56 443 ASN A CA 1
ATOM 3417 C C . ASN A 1 443 ? 8.499 -16.683 -6.498 1.00 92.56 443 ASN A C 1
ATOM 3419 O O . ASN A 1 443 ? 9.534 -17.339 -6.388 1.00 92.56 443 ASN A O 1
ATOM 3423 N N . ASP A 1 444 ? 7.526 -17.048 -7.345 1.00 89.88 444 ASP A N 1
ATOM 3424 C CA . ASP A 1 444 ? 7.671 -18.201 -8.239 1.00 89.88 444 ASP A CA 1
ATOM 3425 C C . ASP A 1 444 ? 8.480 -17.848 -9.500 1.00 89.88 444 ASP A C 1
ATOM 3427 O O . ASP A 1 444 ? 8.206 -16.905 -10.252 1.00 89.88 444 ASP A O 1
ATOM 3431 N N . SER A 1 445 ? 9.495 -18.662 -9.760 1.00 85.19 445 SER A N 1
ATOM 3432 C CA . SER A 1 445 ? 10.315 -18.607 -10.963 1.00 85.19 445 SER A CA 1
ATOM 3433 C C . SER A 1 445 ? 9.558 -19.073 -12.222 1.00 85.19 445 SER A C 1
ATOM 3435 O O . SER A 1 445 ? 9.878 -18.615 -13.318 1.00 85.19 445 SER A O 1
ATOM 3437 N N . ALA A 1 446 ? 8.530 -19.917 -12.069 1.00 84.94 446 ALA A N 1
ATOM 3438 C CA . ALA A 1 446 ? 7.771 -20.551 -13.148 1.00 84.94 446 ALA A CA 1
ATOM 3439 C C . ALA A 1 446 ? 6.446 -19.845 -13.509 1.00 84.94 446 ALA A C 1
ATOM 3441 O O . ALA A 1 446 ? 5.685 -20.367 -14.324 1.00 84.94 446 ALA A O 1
ATOM 3442 N N . PHE A 1 447 ? 6.165 -18.662 -12.946 1.00 87.75 447 PHE A N 1
ATOM 3443 C CA . PHE A 1 447 ? 4.845 -18.013 -13.025 1.00 87.75 447 PHE A CA 1
ATOM 3444 C C . PHE A 1 447 ? 4.301 -17.764 -14.446 1.00 87.75 447 PHE A C 1
ATOM 3446 O O . PHE A 1 447 ? 3.092 -17.808 -14.643 1.00 87.75 447 PHE A O 1
ATOM 3453 N N . ALA A 1 448 ? 5.175 -17.526 -15.431 1.00 82.56 448 ALA A N 1
ATOM 3454 C CA . ALA A 1 448 ? 4.838 -17.328 -16.850 1.00 82.56 448 ALA A CA 1
ATOM 3455 C C . ALA A 1 448 ? 5.104 -18.588 -17.708 1.00 82.56 448 ALA A C 1
ATOM 3457 O O . ALA A 1 448 ? 5.296 -18.529 -18.924 1.00 82.56 448 ALA A O 1
ATOM 3458 N N . GLY A 1 449 ? 5.185 -19.759 -17.069 1.00 73.94 449 GLY A N 1
ATOM 3459 C CA . GLY A 1 449 ? 5.392 -21.045 -17.724 1.00 73.94 449 GLY A CA 1
ATOM 3460 C C . GLY A 1 449 ? 6.660 -21.103 -18.583 1.00 73.94 449 GLY A C 1
ATOM 3461 O O . GLY A 1 449 ? 7.771 -20.833 -18.132 1.00 73.94 449 GLY A O 1
ATOM 3462 N N . SER A 1 450 ? 6.504 -21.509 -19.844 1.00 51.44 450 SER A N 1
ATOM 3463 C CA . SER A 1 450 ? 7.605 -21.860 -20.751 1.00 51.44 450 SER A CA 1
ATOM 3464 C C . SER A 1 450 ? 8.426 -20.686 -21.311 1.00 51.44 450 SER A C 1
ATOM 3466 O O . SER A 1 450 ? 9.229 -20.904 -22.227 1.00 51.44 450 SER A O 1
ATOM 3468 N N . VAL A 1 451 ? 8.297 -19.465 -20.774 1.00 52.34 451 VAL A N 1
ATOM 3469 C CA . VAL A 1 451 ? 9.240 -18.362 -21.048 1.00 52.34 451 VAL A CA 1
ATOM 3470 C C . VAL A 1 451 ? 10.548 -18.620 -20.287 1.00 52.34 451 VAL A C 1
ATOM 3472 O O . VAL A 1 451 ? 10.837 -18.060 -19.235 1.00 52.34 451 VAL A O 1
ATOM 3475 N N . ARG A 1 452 ? 11.306 -19.567 -20.849 1.00 45.69 452 ARG A N 1
ATOM 3476 C CA . ARG A 1 452 ? 12.502 -20.243 -20.328 1.00 45.69 452 ARG A CA 1
ATOM 3477 C C . ARG A 1 452 ? 13.350 -19.429 -19.344 1.00 45.69 452 ARG A C 1
ATOM 3479 O O . ARG A 1 452 ? 14.182 -18.616 -19.747 1.00 45.69 452 ARG A O 1
ATOM 3486 N N . LEU A 1 453 ? 13.311 -19.851 -18.083 1.00 40.00 453 LEU A N 1
ATOM 3487 C CA . LEU A 1 453 ? 14.532 -19.906 -17.284 1.00 40.00 453 LEU A CA 1
ATOM 3488 C C . LEU A 1 453 ? 15.574 -20.774 -18.006 1.00 40.00 453 LEU A C 1
ATOM 3490 O O . LEU A 1 453 ? 15.241 -21.765 -18.665 1.00 40.00 453 LEU A O 1
ATOM 3494 N N . ASN A 1 454 ? 16.851 -20.442 -17.833 1.00 44.72 454 ASN A N 1
ATOM 3495 C CA . ASN A 1 454 ? 17.919 -21.399 -18.098 1.00 44.72 454 ASN A CA 1
ATOM 3496 C C . ASN A 1 454 ? 17.701 -22.608 -17.156 1.00 44.72 454 ASN A C 1
ATOM 3498 O O . ASN A 1 454 ? 17.462 -22.374 -15.972 1.00 44.72 454 ASN A O 1
ATOM 3502 N N . PRO A 1 455 ? 17.765 -23.879 -17.607 1.00 40.41 455 PRO A N 1
ATOM 3503 C CA . PRO A 1 455 ? 17.575 -25.038 -16.725 1.00 40.41 455 PRO A CA 1
ATOM 3504 C C . PRO A 1 455 ? 18.473 -25.039 -15.473 1.00 40.41 455 PRO A C 1
ATOM 3506 O O . PRO A 1 455 ? 18.087 -25.614 -14.459 1.00 40.41 455 PRO A O 1
ATOM 3509 N N . TYR A 1 456 ? 19.619 -24.348 -15.493 1.00 42.41 456 TYR A N 1
ATOM 3510 C CA . TYR A 1 456 ? 20.457 -24.156 -14.303 1.00 42.41 456 TYR A CA 1
ATOM 3511 C C . TYR A 1 456 ? 19.846 -23.218 -13.237 1.00 42.41 456 TYR A C 1
ATOM 3513 O O . TYR A 1 456 ? 20.095 -23.422 -12.054 1.00 42.41 456 TYR A O 1
ATOM 3521 N N . SER A 1 457 ? 18.992 -22.253 -13.606 1.00 44.88 457 SER A N 1
ATOM 3522 C CA . SER A 1 457 ? 18.339 -21.326 -12.660 1.00 44.88 457 SER A CA 1
ATOM 3523 C C . SER A 1 457 ? 17.345 -22.011 -11.715 1.00 44.88 457 SER A C 1
ATOM 3525 O O . SER A 1 457 ? 17.082 -21.502 -10.631 1.00 44.88 457 SER A O 1
ATOM 3527 N N . ALA A 1 458 ? 16.781 -23.154 -12.117 1.00 40.59 458 ALA A N 1
ATOM 3528 C CA . ALA A 1 458 ? 15.838 -23.908 -11.292 1.00 40.59 458 ALA A CA 1
ATOM 3529 C C . ALA A 1 458 ? 16.534 -24.713 -10.173 1.00 40.59 458 ALA A C 1
ATOM 3531 O O . ALA A 1 458 ? 15.908 -25.049 -9.169 1.00 40.59 458 ALA A O 1
ATOM 3532 N N . GLY A 1 459 ? 17.824 -25.033 -10.334 1.00 34.38 459 GLY A N 1
ATOM 3533 C CA . GLY A 1 459 ? 18.548 -25.930 -9.427 1.00 34.38 459 GLY A CA 1
ATOM 3534 C C . GLY A 1 459 ? 18.845 -25.332 -8.050 1.00 34.38 459 GLY A C 1
ATOM 3535 O O . GLY A 1 459 ? 18.747 -26.036 -7.048 1.00 34.38 459 GLY A O 1
ATOM 3536 N N . GLU A 1 460 ? 19.178 -24.041 -7.985 1.00 35.62 460 GLU A N 1
ATOM 3537 C CA . GLU A 1 460 ? 19.646 -23.405 -6.743 1.00 35.62 460 GLU A CA 1
ATOM 3538 C C . GLU A 1 460 ? 18.496 -23.002 -5.803 1.00 35.62 460 GLU A C 1
ATOM 3540 O O . GLU A 1 460 ? 18.630 -23.114 -4.586 1.00 35.62 460 GLU A O 1
ATOM 3545 N N . TRP A 1 461 ? 17.330 -22.622 -6.342 1.00 37.78 461 TRP A N 1
ATOM 3546 C CA . TRP A 1 461 ? 16.161 -22.233 -5.535 1.00 37.78 461 TRP A CA 1
ATOM 3547 C C . TRP A 1 461 ? 15.324 -23.412 -5.020 1.00 37.78 461 TRP A C 1
ATOM 3549 O O . TRP A 1 461 ? 14.682 -23.304 -3.977 1.00 37.78 461 TRP A O 1
ATOM 3559 N N . HIS A 1 462 ? 15.329 -24.565 -5.696 1.00 33.41 462 HIS A N 1
ATOM 3560 C CA . HIS A 1 462 ? 14.578 -25.732 -5.215 1.00 33.41 462 HIS A CA 1
ATOM 3561 C C . HIS A 1 462 ? 15.207 -26.413 -3.990 1.00 33.41 462 HIS A C 1
ATOM 3563 O O . HIS A 1 462 ? 14.518 -27.181 -3.318 1.00 33.41 462 HIS A O 1
ATOM 3569 N N . ALA A 1 463 ? 16.476 -26.141 -3.669 1.00 32.56 463 ALA A N 1
ATOM 3570 C CA . ALA A 1 463 ? 17.158 -26.738 -2.520 1.00 32.56 463 ALA A CA 1
ATOM 3571 C C . ALA A 1 463 ? 16.705 -26.162 -1.162 1.00 32.56 463 ALA A C 1
ATOM 3573 O O . ALA A 1 463 ? 16.783 -26.860 -0.154 1.00 32.56 463 ALA A O 1
ATOM 3574 N N . SER A 1 464 ? 16.208 -24.920 -1.120 1.00 36.69 464 SER A N 1
ATOM 3575 C CA . SER A 1 464 ? 15.789 -24.242 0.119 1.00 36.69 464 SER A CA 1
ATOM 3576 C C . SER A 1 464 ? 14.313 -24.447 0.489 1.00 36.69 464 SER A C 1
ATOM 3578 O O . SER A 1 464 ? 13.942 -24.196 1.632 1.00 36.69 464 SER A O 1
ATOM 3580 N N . ASN A 1 465 ? 13.478 -24.924 -0.444 1.00 36.34 465 ASN A N 1
ATOM 3581 C CA . ASN A 1 465 ? 12.012 -24.924 -0.322 1.00 36.34 465 ASN A CA 1
ATOM 3582 C C . ASN A 1 465 ? 11.349 -26.304 -0.550 1.00 36.34 465 ASN A C 1
ATOM 3584 O O . ASN A 1 465 ? 10.195 -26.378 -0.969 1.00 36.34 465 ASN A O 1
ATOM 3588 N N . GLN A 1 466 ? 12.029 -27.426 -0.264 1.00 30.97 466 GLN A N 1
ATOM 3589 C CA . GLN A 1 466 ? 11.421 -28.774 -0.350 1.00 30.97 466 GLN A CA 1
ATOM 3590 C C . GLN A 1 466 ? 10.482 -29.113 0.826 1.00 30.97 466 GLN A C 1
ATOM 3592 O O . GLN A 1 466 ? 10.630 -30.125 1.509 1.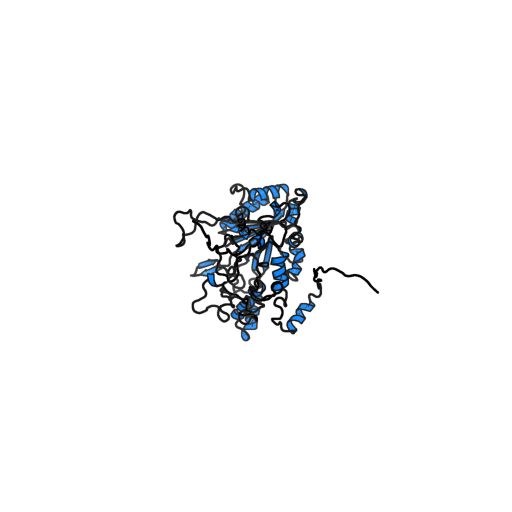00 30.97 466 GLN A O 1
ATOM 3597 N N . GLY A 1 467 ? 9.461 -28.282 1.023 1.00 31.95 467 GLY A N 1
ATOM 3598 C CA . GLY A 1 467 ? 8.277 -28.587 1.815 1.00 31.95 467 GLY A CA 1
ATOM 3599 C C . GLY A 1 467 ? 7.039 -28.104 1.063 1.00 31.95 467 GLY A C 1
ATOM 3600 O O . GLY A 1 467 ? 7.016 -26.972 0.600 1.00 31.95 467 GLY A O 1
ATOM 3601 N N . HIS A 1 468 ? 6.011 -28.953 0.973 1.00 35.41 468 HIS A N 1
ATOM 3602 C CA . HIS A 1 468 ? 4.700 -28.674 0.357 1.00 35.41 468 HIS A CA 1
ATOM 3603 C C . HIS A 1 468 ? 4.619 -28.727 -1.184 1.00 35.41 468 HIS A C 1
ATOM 3605 O O . HIS A 1 468 ? 4.494 -27.719 -1.873 1.00 35.41 468 HIS A O 1
ATOM 3611 N N . ARG A 1 469 ? 4.463 -29.948 -1.720 1.00 28.02 469 ARG A N 1
ATOM 3612 C CA . ARG A 1 469 ? 3.471 -30.147 -2.792 1.00 28.02 469 ARG A CA 1
ATOM 3613 C C . ARG A 1 469 ? 2.090 -30.191 -2.140 1.00 28.02 469 ARG A C 1
ATOM 3615 O O . ARG A 1 469 ? 1.823 -31.111 -1.370 1.00 28.02 469 ARG A O 1
ATOM 3622 N N . LEU A 1 470 ? 1.227 -29.223 -2.436 1.00 31.02 470 LEU A N 1
ATOM 3623 C CA . LEU A 1 470 ? -0.195 -29.307 -2.096 1.00 31.02 470 LEU A CA 1
ATOM 3624 C C . LEU A 1 470 ? -0.947 -30.067 -3.194 1.00 31.02 470 LEU A C 1
ATOM 3626 O O . LEU A 1 470 ? -0.678 -29.898 -4.382 1.00 31.02 470 LEU A O 1
ATOM 3630 N N . HIS A 1 471 ? -1.879 -30.927 -2.784 1.00 30.41 471 HIS A N 1
ATOM 3631 C CA . HIS A 1 471 ? -2.735 -31.669 -3.704 1.00 30.41 471 HIS A CA 1
ATOM 3632 C C . HIS A 1 471 ? -3.713 -30.721 -4.408 1.00 30.41 471 HIS A C 1
ATOM 3634 O O . HIS A 1 471 ? -4.476 -30.017 -3.749 1.00 30.41 471 HIS A O 1
ATOM 3640 N N . GLN A 1 472 ? -3.744 -30.759 -5.741 1.00 28.20 472 GLN A N 1
ATOM 3641 C CA . GLN A 1 472 ? -4.840 -30.170 -6.507 1.00 28.20 472 GLN A CA 1
ATOM 3642 C C . GLN A 1 472 ? -6.121 -30.979 -6.261 1.00 28.20 472 GLN A C 1
ATOM 3644 O O . GLN A 1 472 ? -6.182 -32.176 -6.547 1.00 28.20 472 GLN A O 1
ATOM 3649 N N . LEU A 1 473 ? -7.148 -30.313 -5.732 1.00 27.09 473 LEU A N 1
ATOM 3650 C CA . LEU A 1 473 ? -8.498 -30.856 -5.626 1.00 27.09 473 LEU A CA 1
ATOM 3651 C C . LEU A 1 473 ? -9.170 -30.800 -7.003 1.00 27.09 473 LEU A C 1
ATOM 3653 O O . LEU A 1 473 ? -9.662 -29.754 -7.421 1.00 27.09 473 LEU A O 1
ATOM 3657 N N . HIS A 1 474 ? -9.215 -31.932 -7.704 1.00 27.50 474 HIS A N 1
ATOM 3658 C CA . HIS A 1 474 ? -10.072 -32.076 -8.878 1.00 27.50 474 HIS A CA 1
ATOM 3659 C C . HIS A 1 474 ? -11.529 -32.262 -8.446 1.00 27.50 474 HIS A C 1
ATOM 3661 O O . HIS A 1 474 ? -11.934 -33.351 -8.042 1.00 27.50 474 HIS A O 1
ATOM 3667 N N . TYR A 1 475 ? -12.326 -31.204 -8.582 1.00 24.62 475 TYR A N 1
ATOM 3668 C CA . TYR A 1 475 ? -13.782 -31.305 -8.587 1.00 24.62 475 TYR A CA 1
ATOM 3669 C C . TYR A 1 475 ? -14.249 -31.658 -10.003 1.00 24.62 475 TYR A C 1
ATOM 3671 O O . TYR A 1 475 ? -14.126 -30.841 -10.911 1.00 24.62 475 TYR A O 1
ATOM 3679 N N . HIS A 1 476 ? -14.788 -32.862 -10.196 1.00 26.08 476 HIS A N 1
ATOM 3680 C CA . HIS A 1 476 ? -15.715 -33.145 -11.293 1.00 26.08 476 HIS A CA 1
ATOM 3681 C C . HIS A 1 476 ? -16.562 -34.379 -10.974 1.00 26.08 476 HIS A C 1
ATOM 3683 O O . HIS A 1 476 ? -16.050 -35.487 -10.827 1.00 26.08 476 HIS A O 1
ATOM 3689 N N . GLU A 1 477 ? -17.877 -34.190 -10.898 1.00 27.89 477 GLU A N 1
ATOM 3690 C CA . GLU A 1 477 ? -18.828 -35.295 -10.837 1.00 27.89 477 GLU A CA 1
ATOM 3691 C C . GLU A 1 477 ? -18.872 -36.047 -12.174 1.00 27.89 477 GLU A C 1
ATOM 3693 O O . GLU A 1 477 ? -18.987 -35.437 -13.237 1.00 27.89 477 GLU A O 1
ATOM 3698 N N . SER A 1 478 ? -18.912 -37.380 -12.134 1.00 26.42 478 SER A N 1
ATOM 3699 C CA . SER A 1 478 ? -19.682 -38.142 -13.125 1.00 26.42 478 SER A CA 1
ATOM 3700 C C . SER A 1 478 ? -20.112 -39.515 -12.596 1.00 26.42 478 SER A C 1
ATOM 3702 O O . SER A 1 478 ? -19.314 -40.407 -12.337 1.00 26.42 478 SER A O 1
ATOM 3704 N N . ARG A 1 479 ? -21.435 -39.619 -12.432 1.00 28.92 479 ARG A N 1
ATOM 3705 C CA . ARG A 1 479 ? -22.312 -40.804 -12.404 1.00 28.92 479 ARG A CA 1
ATOM 3706 C C . ARG A 1 479 ? -21.626 -42.164 -12.598 1.00 28.92 479 ARG A C 1
ATOM 3708 O O . ARG A 1 479 ? -21.103 -42.460 -13.668 1.00 28.92 479 ARG A O 1
ATOM 3715 N N . GLY A 1 480 ? -21.753 -43.024 -11.589 1.00 25.39 480 GLY A N 1
ATOM 3716 C CA . GLY A 1 480 ? -21.251 -44.393 -11.648 1.00 25.39 480 GLY A CA 1
ATOM 3717 C C . GLY A 1 480 ? -22.060 -45.332 -12.550 1.00 25.39 480 GLY A C 1
ATOM 3718 O O . GLY A 1 480 ? -23.195 -45.055 -12.939 1.00 25.39 480 GLY A O 1
ATOM 3719 N N . LEU A 1 481 ? -21.467 -46.499 -12.789 1.00 26.31 481 LEU A N 1
ATOM 3720 C CA . LEU A 1 481 ? -22.138 -47.738 -13.168 1.00 26.31 481 LEU A CA 1
ATOM 3721 C C . LEU A 1 481 ? -21.468 -48.895 -12.410 1.00 26.31 481 LEU A C 1
ATOM 3723 O O . LEU A 1 481 ? -20.370 -48.754 -11.877 1.00 26.31 481 LEU A O 1
ATOM 3727 N N . LEU A 1 482 ? -22.197 -49.997 -12.277 1.00 26.34 482 LEU A N 1
ATOM 3728 C CA . LEU A 1 482 ? -22.050 -50.988 -11.209 1.00 26.34 482 LEU A CA 1
ATOM 3729 C C . LEU A 1 482 ? -21.642 -52.363 -11.786 1.00 26.34 482 LEU A C 1
ATOM 3731 O O . LEU A 1 482 ? -22.039 -52.676 -12.906 1.00 26.34 482 LEU A O 1
ATOM 3735 N N . LEU A 1 483 ? -21.006 -53.207 -10.953 1.00 23.16 483 LEU A N 1
ATOM 3736 C CA . LEU A 1 483 ? -20.867 -54.681 -11.089 1.00 23.16 483 LEU A CA 1
ATOM 3737 C C . LEU A 1 483 ? -19.702 -55.194 -12.011 1.00 23.16 483 LEU A C 1
ATOM 3739 O O . LEU A 1 483 ? -19.082 -54.389 -12.700 1.00 23.16 483 LEU A O 1
ATOM 3743 N N . PRO A 1 484 ? -19.276 -56.483 -11.924 1.00 33.22 484 PRO A N 1
ATOM 3744 C CA . PRO A 1 484 ? -18.270 -56.890 -10.919 1.00 33.22 484 PRO A CA 1
ATOM 3745 C C . PRO A 1 484 ? -17.249 -57.972 -11.376 1.00 33.22 484 PRO A C 1
ATOM 3747 O O . PRO A 1 484 ? -17.512 -58.728 -12.309 1.00 33.22 484 PRO A O 1
ATOM 3750 N N . ALA A 1 485 ? -16.145 -58.131 -10.632 1.00 30.23 485 ALA A N 1
ATOM 3751 C CA . ALA A 1 485 ? -15.471 -59.412 -10.329 1.00 30.23 485 ALA A CA 1
ATOM 3752 C C . ALA A 1 485 ? -14.333 -59.172 -9.323 1.00 30.23 485 ALA A C 1
ATOM 3754 O O . ALA A 1 485 ? -13.493 -58.295 -9.616 1.00 30.23 485 ALA A O 1
#